Protein AF-A0A1V5P115-F1 (afdb_monomer_lite)

Radius of gyration: 33.19 Å; chains: 1; bounding box: 64×74×85 Å

Secondary structure (DSSP, 8-state):
-------PPPHHHHHHHHHHHHHHHHHHTTTTSEEEE-TTT--SS-EEEEESSSEEEESSSTTPEEEEEEETTTTEEEEEEE-TTS--SSEEHHHHHHHHHHHHHHHHHHHHHHHHHHHHHHHT-TT--S---HHHHHHHHHHTTT--HHHHHHHHHHHHHHHS---S---TT-HHHHHHHHH-EEEEEEE--GGGTT--EEEEEEESS-HHHHHHHHHHHS------TTTT---SSSS--HHHHHHHHGGG-PPPPHHHHHHHHHHHHHHTTTGGG-----------SHHHHHHHHHHHHT-HHHHHHHHHHHHHHTTTS-HHHHHHHHHHHHHHHHHHHHHHH-TT-SEEEEEESS--BTT-TTSBHHHHHHHHHHHHTTTHHHH--HHHHEEE--STTHHHHHHHHHHHHHTT--EEEEEEHHHHTTT-----PPPTTS--------SHHHHHHHHHS-GGGS---------------------------

Foldseek 3Di:
DDDDDDPDDDPVRLVVVLVVLVVCLCVVQVVVAFEAEDPQQDDPDWWKWKFQVDTDTPGPLPQWFWWWAQDPPNSYTYIDTHHPPDDDNGHGVCVSVVSVVVSLVSVLVSLLVQLVVVLVVVVPPPPDPDRDDSLNSSLVSVVVVVDDPVVSVVSSVVSVVVPPDDPLDDDPPPPPPCRCAQQPIKMWIWDADPVCNVHIDIDIDGDRHDPLSVVLRVLVVDDDDDDDPCQPPCDVVPDPNPVSSCVRCPVSDDDDDPVNVVVVVVVVCQQQPLCVVDDQDADAQDDQFQVSLLVLLCVLLVDSVVSVVVLVLLCVLCVPDDPNLSSVLSSVLSSLSVVLLVLVVCVVQQEEEDADQDFADDPDSSHHPVVSQVSSCSSCVVPCVPQHHSVVQEAEQDQPVNVVSLVVQLVCSQCVHGHYYYYYCVRPVPPDDSDHHHHPPDDDRWTDDDDPVVVVVLVPDDPVPDDDPPDDDDDDDDDDDDPDPHNPRPPDD

Structure (mmCIF, N/CA/C/O backbone):
data_AF-A0A1V5P115-F1
#
_entry.id   AF-A0A1V5P115-F1
#
loop_
_atom_site.group_PDB
_atom_site.id
_atom_site.type_symbol
_atom_site.label_atom_id
_atom_site.label_alt_id
_atom_site.label_comp_id
_atom_site.label_asym_id
_atom_site.label_entity_id
_atom_site.label_seq_id
_atom_site.pdbx_PDB_ins_code
_atom_site.Cartn_x
_atom_site.Cartn_y
_atom_site.Cartn_z
_atom_site.occupancy
_atom_site.B_iso_or_equiv
_atom_site.auth_seq_id
_atom_site.auth_comp_id
_atom_site.auth_asym_id
_atom_site.auth_atom_id
_atom_site.pdbx_PDB_model_num
ATOM 1 N N . MET A 1 1 ? 21.122 -34.748 -32.561 1.00 31.91 1 MET A N 1
ATOM 2 C CA . MET A 1 1 ? 20.414 -34.228 -33.756 1.00 31.91 1 MET A CA 1
ATOM 3 C C . MET A 1 1 ? 20.649 -32.728 -33.817 1.00 31.91 1 MET A C 1
ATOM 5 O O . MET A 1 1 ? 20.310 -32.050 -32.861 1.00 31.91 1 MET A O 1
ATOM 9 N N . ARG A 1 2 ? 21.291 -32.223 -34.880 1.00 28.81 2 ARG A N 1
ATOM 10 C CA . ARG A 1 2 ? 21.529 -30.784 -35.081 1.00 28.81 2 ARG A CA 1
ATOM 11 C C . ARG A 1 2 ? 20.187 -30.079 -35.289 1.00 28.81 2 ARG A C 1
ATOM 13 O O . ARG A 1 2 ? 19.481 -30.413 -36.238 1.00 28.81 2 ARG A O 1
ATOM 20 N N . ALA A 1 3 ? 19.846 -29.133 -34.417 1.00 33.00 3 ALA A N 1
ATOM 21 C CA . ALA A 1 3 ? 18.727 -28.229 -34.641 1.00 33.00 3 ALA A CA 1
ATOM 22 C C . ALA A 1 3 ? 19.043 -27.355 -35.864 1.00 33.00 3 ALA A C 1
ATOM 24 O O . ALA A 1 3 ? 19.997 -26.582 -35.878 1.00 33.00 3 ALA A O 1
ATOM 25 N N . SER A 1 4 ? 18.267 -27.543 -36.922 1.00 41.12 4 SER A N 1
ATOM 26 C CA . SER A 1 4 ? 18.317 -26.766 -38.151 1.00 41.12 4 SER A CA 1
ATOM 27 C C . SER A 1 4 ? 17.826 -25.330 -37.923 1.00 41.12 4 SER A C 1
ATOM 29 O O . SER A 1 4 ? 16.683 -25.136 -37.516 1.00 41.12 4 SER A O 1
ATOM 31 N N . GLY A 1 5 ? 18.656 -24.344 -38.278 1.00 42.56 5 GLY A N 1
ATOM 32 C CA . GLY A 1 5 ? 18.203 -23.114 -38.940 1.00 42.56 5 GLY A CA 1
ATOM 33 C C . GLY A 1 5 ? 17.598 -21.996 -38.087 1.00 42.56 5 GLY A C 1
ATOM 34 O O . GLY A 1 5 ? 16.545 -21.469 -38.438 1.00 42.56 5 GLY A O 1
ATOM 35 N N . ARG A 1 6 ? 18.276 -21.562 -37.024 1.00 45.88 6 ARG A N 1
ATOM 36 C CA . ARG A 1 6 ? 18.219 -20.149 -36.619 1.00 45.88 6 ARG A CA 1
ATOM 37 C C . ARG A 1 6 ? 19.649 -19.626 -36.640 1.00 45.88 6 ARG A C 1
ATOM 39 O O . ARG A 1 6 ? 20.481 -20.150 -35.903 1.00 45.88 6 ARG A O 1
ATOM 46 N N . ASP A 1 7 ? 19.926 -18.646 -37.495 1.00 51.88 7 ASP A N 1
ATOM 47 C CA . ASP A 1 7 ? 21.187 -17.899 -37.485 1.00 51.88 7 ASP A CA 1
ATOM 48 C C . ASP A 1 7 ? 21.219 -17.049 -36.212 1.00 51.88 7 ASP A C 1
ATOM 50 O O . ASP A 1 7 ? 20.821 -15.884 -36.193 1.00 51.88 7 ASP A O 1
ATOM 54 N N . TRP A 1 8 ? 21.584 -17.676 -35.098 1.00 59.38 8 TRP A N 1
ATOM 55 C CA . TRP A 1 8 ? 21.772 -16.963 -33.848 1.00 59.38 8 TRP A CA 1
ATOM 56 C C . TRP A 1 8 ? 23.067 -16.148 -33.946 1.00 59.38 8 TRP A C 1
ATOM 58 O O . TRP A 1 8 ? 24.094 -16.704 -34.349 1.00 59.38 8 TRP A O 1
ATOM 68 N N . PRO A 1 9 ? 23.044 -14.849 -33.597 1.00 66.31 9 PRO A N 1
ATOM 69 C CA . PRO A 1 9 ? 24.254 -14.037 -33.569 1.00 66.31 9 PRO A CA 1
ATOM 70 C C . PRO A 1 9 ? 25.282 -14.673 -32.632 1.00 66.31 9 PRO A C 1
ATOM 72 O O . PRO A 1 9 ? 24.921 -15.249 -31.600 1.00 66.31 9 PRO A O 1
ATOM 75 N N . SER A 1 10 ? 26.567 -14.576 -32.980 1.00 81.94 10 SER A N 1
ATOM 76 C CA . SER A 1 10 ? 27.617 -15.085 -32.101 1.00 81.94 10 SER A CA 1
ATOM 77 C C . SER A 1 10 ? 27.618 -14.323 -30.767 1.00 81.94 10 SER A C 1
ATOM 79 O O . SER A 1 10 ? 27.123 -13.196 -30.676 1.00 81.94 10 SER A O 1
ATOM 81 N N . LEU A 1 11 ? 28.219 -14.906 -29.721 1.00 80.81 11 LEU A N 1
ATOM 82 C CA . LEU A 1 11 ? 28.406 -14.229 -28.428 1.00 80.81 11 LEU A CA 1
ATOM 83 C C . LEU A 1 11 ? 29.051 -12.845 -28.604 1.00 80.81 11 LEU A C 1
ATOM 85 O O . LEU A 1 11 ? 28.651 -11.874 -27.962 1.00 80.81 11 LEU A O 1
ATOM 89 N N . HIS A 1 12 ? 30.041 -12.766 -29.493 1.00 85.19 12 HIS A N 1
ATOM 90 C CA . HIS A 1 12 ? 30.741 -11.529 -29.796 1.00 85.19 12 HIS A CA 1
ATOM 91 C C . HIS A 1 12 ? 29.816 -10.498 -30.449 1.00 85.19 12 HIS A C 1
ATOM 93 O O . HIS A 1 12 ? 29.795 -9.346 -30.018 1.00 85.19 12 HIS A O 1
ATOM 99 N N . ASP A 1 13 ? 29.011 -10.911 -31.430 1.00 88.25 13 ASP A N 1
ATOM 100 C CA . ASP A 1 13 ? 28.069 -10.020 -32.117 1.00 88.25 13 ASP A CA 1
ATOM 101 C C . ASP A 1 13 ? 26.990 -9.502 -31.162 1.00 88.25 13 ASP A C 1
ATOM 103 O O . ASP A 1 13 ? 26.629 -8.326 -31.206 1.00 88.25 13 ASP A O 1
ATOM 107 N N . LEU A 1 14 ? 26.505 -10.354 -30.254 1.00 88.19 14 LEU A N 1
ATOM 108 C CA . LEU A 1 14 ? 25.503 -9.974 -29.262 1.00 88.19 14 LEU A CA 1
ATOM 109 C C . LEU A 1 14 ? 26.051 -8.928 -28.276 1.00 88.19 14 LEU A C 1
ATOM 111 O O . LEU A 1 14 ? 25.412 -7.897 -28.057 1.00 88.19 14 LEU A O 1
ATOM 115 N N . ILE A 1 15 ? 27.248 -9.156 -27.721 1.00 88.44 15 ILE A N 1
ATOM 116 C CA . ILE A 1 15 ? 27.898 -8.217 -26.790 1.00 88.44 15 ILE A CA 1
ATOM 117 C C . ILE A 1 15 ? 28.225 -6.892 -27.490 1.00 88.44 15 ILE A C 1
ATOM 119 O O . ILE A 1 15 ? 27.986 -5.820 -26.928 1.00 88.44 15 ILE A O 1
ATOM 123 N N . THR A 1 16 ? 28.745 -6.952 -28.718 1.00 92.19 16 THR A N 1
ATOM 124 C CA . THR A 1 16 ? 29.019 -5.761 -29.531 1.00 92.19 16 THR A CA 1
ATOM 125 C C . THR A 1 16 ? 27.728 -4.990 -29.800 1.00 92.19 16 THR A C 1
ATOM 127 O O . THR A 1 16 ? 27.673 -3.784 -29.575 1.00 92.19 16 THR A O 1
ATOM 130 N N . SER A 1 17 ? 26.637 -5.690 -30.121 1.00 93.69 17 SER A N 1
ATOM 131 C CA . SER A 1 17 ? 25.324 -5.076 -30.318 1.00 93.69 17 SER A CA 1
ATOM 132 C C . SER A 1 17 ? 24.775 -4.381 -29.066 1.00 93.69 17 SER A C 1
ATOM 134 O O . SER A 1 17 ? 24.155 -3.324 -29.197 1.00 93.69 17 SER A O 1
ATOM 136 N N . PHE A 1 18 ? 24.990 -4.922 -27.857 1.00 93.88 18 PHE A N 1
ATOM 137 C CA . PHE A 1 18 ? 24.622 -4.210 -26.623 1.00 93.88 18 PHE A CA 1
ATOM 138 C C . PHE A 1 18 ? 25.366 -2.882 -26.518 1.00 93.88 18 PHE A C 1
ATOM 140 O O . PHE A 1 18 ? 24.751 -1.843 -26.284 1.00 93.88 18 PHE A O 1
ATOM 147 N N . ARG A 1 19 ? 26.687 -2.915 -26.725 1.00 93.50 19 ARG A N 1
ATOM 148 C CA . ARG A 1 19 ? 27.544 -1.733 -26.622 1.00 93.50 19 ARG A CA 1
ATOM 149 C C . ARG A 1 19 ? 27.147 -0.660 -27.629 1.00 93.50 19 ARG A C 1
ATOM 151 O O . ARG A 1 19 ? 27.010 0.497 -27.239 1.00 93.50 19 ARG A O 1
ATOM 158 N N . ASP A 1 20 ? 26.969 -1.040 -28.888 1.00 95.56 20 ASP A N 1
ATOM 159 C CA . ASP A 1 20 ? 26.694 -0.092 -29.966 1.00 95.56 20 ASP A CA 1
ATOM 160 C C . ASP A 1 20 ? 25.340 0.587 -29.756 1.00 95.56 20 ASP A C 1
ATOM 162 O O . ASP A 1 20 ? 25.273 1.811 -29.711 1.00 95.56 20 ASP A O 1
ATOM 166 N N . LYS A 1 21 ? 24.284 -0.184 -29.458 1.00 95.25 21 LYS A N 1
ATOM 167 C CA . LYS A 1 21 ? 22.959 0.387 -29.171 1.00 95.25 21 LYS A CA 1
ATOM 168 C C . LYS A 1 21 ? 22.955 1.293 -27.940 1.00 95.25 21 LYS A C 1
ATOM 170 O O . LYS A 1 21 ? 22.328 2.349 -27.968 1.00 95.25 21 LYS A O 1
ATOM 175 N N . ALA A 1 22 ? 23.645 0.904 -26.865 1.00 94.94 22 ALA A N 1
ATOM 176 C CA . ALA A 1 22 ? 23.757 1.744 -25.673 1.00 94.94 22 ALA A CA 1
ATOM 177 C C . ALA A 1 22 ? 24.452 3.072 -25.997 1.00 94.94 22 ALA A C 1
ATOM 179 O O . ALA A 1 22 ? 23.992 4.137 -25.588 1.00 94.94 22 ALA A O 1
ATOM 180 N N . LYS A 1 23 ? 25.547 3.006 -26.762 1.00 96.19 23 LYS A N 1
ATOM 181 C CA . LYS A 1 23 ? 26.323 4.170 -27.187 1.00 96.19 23 LYS A CA 1
ATOM 182 C C . LYS A 1 23 ? 25.516 5.083 -28.108 1.00 96.19 23 LYS A C 1
ATOM 184 O O . LYS A 1 23 ? 25.587 6.300 -27.949 1.00 96.19 23 LYS A O 1
ATOM 189 N N . ASP A 1 24 ? 24.739 4.517 -29.023 1.00 96.38 24 ASP A N 1
ATOM 190 C CA . ASP A 1 24 ? 23.882 5.277 -29.930 1.00 96.38 24 ASP A CA 1
ATOM 191 C C . ASP A 1 24 ? 22.834 6.077 -29.150 1.00 96.38 24 ASP A C 1
ATOM 193 O O . ASP A 1 24 ? 22.747 7.293 -29.325 1.00 96.38 24 ASP A O 1
ATOM 197 N N . ILE A 1 25 ? 22.116 5.441 -28.218 1.00 95.31 25 ILE A N 1
ATOM 198 C CA . ILE A 1 25 ? 21.121 6.107 -27.355 1.00 95.31 25 ILE A CA 1
ATOM 199 C C . ILE A 1 25 ? 21.786 7.194 -26.499 1.00 95.31 25 ILE A C 1
ATOM 201 O O . ILE A 1 25 ? 21.304 8.328 -26.441 1.00 95.31 25 ILE A O 1
ATOM 205 N N . PHE A 1 26 ? 22.918 6.869 -25.866 1.00 94.44 26 PHE A N 1
ATOM 206 C CA . PHE A 1 26 ? 23.661 7.790 -25.005 1.00 94.44 26 PHE A CA 1
ATOM 207 C C . PHE A 1 26 ? 24.076 9.066 -25.746 1.00 94.44 26 PHE A C 1
ATOM 209 O O . PHE A 1 26 ? 23.855 10.172 -25.251 1.00 94.44 26 PHE A O 1
ATOM 216 N N . ASN A 1 27 ? 24.614 8.913 -26.959 1.00 94.12 27 ASN A N 1
ATOM 217 C CA . ASN A 1 27 ? 25.068 10.028 -27.786 1.00 94.12 27 ASN A CA 1
ATOM 218 C C . ASN A 1 27 ? 23.905 10.816 -28.401 1.00 94.12 27 ASN A C 1
ATOM 220 O O . ASN A 1 27 ? 23.955 12.043 -28.443 1.00 94.12 27 ASN A O 1
ATOM 224 N N . THR A 1 28 ? 22.857 10.129 -28.863 1.00 93.81 28 THR A N 1
ATOM 225 C CA . THR A 1 28 ? 21.686 10.751 -29.508 1.00 93.81 28 THR A CA 1
ATOM 226 C C . THR A 1 28 ? 20.982 11.701 -28.545 1.00 93.81 28 THR A C 1
ATOM 228 O O . THR A 1 28 ? 20.623 12.826 -28.905 1.00 93.81 28 THR A O 1
ATOM 231 N N . TYR A 1 29 ? 20.849 11.282 -27.286 1.00 92.50 29 TYR A N 1
ATOM 232 C CA . TYR A 1 29 ? 20.119 12.036 -26.274 1.00 92.50 29 TYR A CA 1
ATOM 233 C C . TYR A 1 29 ? 20.997 12.858 -25.330 1.00 92.50 29 TYR A C 1
ATOM 235 O O . TYR A 1 29 ? 20.460 13.516 -24.442 1.00 92.50 29 TYR A O 1
ATOM 243 N N . ASN A 1 30 ? 22.318 12.886 -25.545 1.00 92.50 30 ASN A N 1
ATOM 244 C CA . ASN A 1 30 ? 23.284 13.549 -24.668 1.00 92.50 30 ASN A CA 1
ATOM 245 C C . ASN A 1 30 ? 23.066 13.182 -23.191 1.00 92.50 30 ASN A C 1
ATOM 247 O O . ASN A 1 30 ? 22.964 14.059 -22.332 1.00 92.50 30 ASN A O 1
ATOM 251 N N . LEU A 1 31 ? 22.957 11.883 -22.891 1.00 91.25 31 LEU A N 1
ATOM 252 C CA . LEU A 1 31 ? 22.629 11.397 -21.543 1.00 91.25 31 LEU A CA 1
ATOM 253 C C . LEU A 1 31 ? 23.732 11.674 -20.505 1.00 91.25 31 LEU A C 1
ATOM 255 O O . LEU A 1 31 ? 23.499 11.521 -19.312 1.00 91.25 31 LEU A O 1
ATOM 259 N N . GLN A 1 32 ? 24.911 12.127 -20.940 1.00 91.19 32 GLN A N 1
ATOM 260 C CA . GLN A 1 32 ? 25.953 12.668 -20.066 1.00 91.19 32 GLN A CA 1
ATOM 261 C C . GLN A 1 32 ? 25.601 14.031 -19.442 1.00 91.19 32 GLN A C 1
ATOM 263 O O . GLN A 1 32 ? 26.286 14.468 -18.520 1.00 91.19 32 GLN A O 1
ATOM 268 N N . HIS A 1 33 ? 24.609 14.746 -19.980 1.00 92.75 33 HIS A N 1
ATOM 269 C CA . HIS A 1 33 ? 24.157 16.034 -19.454 1.00 92.75 33 HIS A CA 1
ATOM 270 C C . HIS A 1 33 ? 23.150 15.844 -18.318 1.00 92.75 33 HIS A C 1
ATOM 272 O O . HIS A 1 33 ? 22.315 14.939 -18.358 1.00 92.75 33 HIS A O 1
ATOM 278 N N . THR A 1 34 ? 23.183 16.744 -17.335 1.00 91.00 34 THR A N 1
ATOM 279 C CA . THR A 1 34 ? 22.243 16.719 -16.209 1.00 91.00 34 THR A CA 1
ATOM 280 C C . THR A 1 34 ? 20.825 16.967 -16.704 1.00 91.00 34 THR A C 1
ATOM 282 O O . THR A 1 34 ? 20.586 17.916 -17.447 1.00 91.00 34 THR A O 1
ATOM 285 N N . CYS A 1 35 ? 19.872 16.135 -16.290 1.00 91.19 35 CYS A N 1
ATOM 286 C CA . CYS A 1 35 ? 18.465 16.332 -16.618 1.00 91.19 35 CYS A CA 1
ATOM 287 C C . CYS A 1 35 ? 17.770 17.153 -15.526 1.00 91.19 35 CYS A C 1
ATOM 289 O O . CYS A 1 35 ? 17.916 16.830 -14.347 1.00 91.19 35 CYS A O 1
ATOM 291 N N . LYS A 1 36 ? 17.033 18.204 -15.905 1.00 90.88 36 LYS A N 1
ATOM 292 C CA . LYS A 1 36 ? 16.308 19.071 -14.965 1.00 90.88 36 LYS A CA 1
ATOM 293 C C . LYS A 1 36 ? 15.002 19.593 -15.568 1.00 90.88 36 LYS A C 1
ATOM 295 O O . LYS A 1 36 ? 14.958 19.997 -16.728 1.00 90.88 36 LYS A O 1
ATOM 300 N N . SER A 1 37 ? 13.938 19.606 -14.779 1.00 88.38 37 SER A N 1
ATOM 301 C CA . SER A 1 37 ? 12.665 20.246 -15.095 1.00 88.38 37 SER A CA 1
ATOM 302 C C . SER A 1 37 ? 12.818 21.759 -15.172 1.00 88.38 37 SER A C 1
ATOM 304 O O . SER A 1 37 ? 13.421 22.381 -14.301 1.00 88.38 37 SER A O 1
ATOM 306 N N . HIS A 1 38 ? 12.252 22.372 -16.208 1.00 83.94 38 HIS A N 1
ATOM 307 C CA . HIS A 1 38 ? 12.180 23.828 -16.307 1.00 83.94 38 HIS A CA 1
ATOM 308 C C . HIS A 1 38 ? 11.174 24.395 -15.288 1.00 83.94 38 HIS A C 1
ATOM 310 O O . HIS A 1 38 ? 10.200 23.725 -14.960 1.00 83.94 38 HIS A O 1
ATOM 316 N N . GLU A 1 39 ? 11.335 25.648 -14.848 1.00 71.06 39 GLU A N 1
ATOM 317 C CA . GLU A 1 39 ? 10.479 26.275 -13.815 1.00 71.06 39 GLU A CA 1
ATOM 318 C C . GLU A 1 39 ? 8.968 26.181 -14.124 1.00 71.06 39 GLU A C 1
ATOM 320 O O . GLU A 1 39 ? 8.153 25.946 -13.242 1.00 71.06 39 GLU A O 1
ATOM 325 N N . GLY A 1 40 ? 8.584 26.268 -15.403 1.00 64.50 40 GLY A N 1
ATOM 326 C CA . GLY A 1 40 ? 7.193 26.119 -15.867 1.00 64.50 40 GLY A CA 1
ATOM 327 C C . GLY A 1 40 ? 6.668 24.676 -15.985 1.00 64.50 40 GLY A C 1
ATOM 328 O O . GLY A 1 40 ? 5.533 24.482 -16.416 1.00 64.50 40 GLY A O 1
ATOM 329 N N . PHE A 1 41 ? 7.489 23.671 -15.670 1.00 69.94 41 PHE A N 1
ATOM 330 C CA . PHE A 1 41 ? 7.128 22.247 -15.606 1.00 69.94 41 PHE A CA 1
ATOM 331 C C . PHE A 1 41 ? 6.752 21.818 -14.176 1.00 69.94 41 PHE A C 1
ATOM 333 O O . PHE A 1 41 ? 5.959 20.895 -13.993 1.00 69.94 41 PHE A O 1
ATOM 340 N N . ALA A 1 42 ? 7.282 22.516 -13.167 1.00 58.50 42 ALA A N 1
ATOM 341 C CA . ALA A 1 42 ? 7.023 22.272 -11.754 1.00 58.50 42 ALA A CA 1
ATOM 342 C C . ALA A 1 42 ? 5.749 23.002 -11.291 1.00 58.50 42 ALA A C 1
ATOM 344 O O . ALA A 1 42 ? 5.791 23.981 -10.555 1.00 58.50 42 ALA A O 1
ATOM 345 N N . THR A 1 43 ? 4.576 22.541 -11.725 1.00 53.66 43 THR A N 1
ATOM 346 C CA . THR A 1 43 ? 3.366 22.762 -10.913 1.00 53.66 43 THR A CA 1
ATOM 347 C C . THR A 1 43 ? 3.495 21.908 -9.649 1.00 53.66 43 THR A C 1
ATOM 349 O O . THR A 1 43 ? 4.039 20.817 -9.751 1.00 53.66 43 THR A O 1
ATOM 352 N N . ASN A 1 44 ? 3.014 22.371 -8.489 1.00 53.16 44 ASN A N 1
ATOM 353 C CA . ASN A 1 44 ? 3.157 21.772 -7.140 1.00 53.16 44 ASN A CA 1
ATOM 354 C C . ASN A 1 44 ? 2.669 20.300 -6.950 1.00 53.16 44 ASN A C 1
ATOM 356 O O . ASN A 1 44 ? 2.401 19.881 -5.826 1.00 53.16 44 ASN A O 1
ATOM 360 N N . GLY A 1 45 ? 2.513 19.506 -8.013 1.00 58.31 45 GLY A N 1
ATOM 361 C CA . GLY A 1 45 ? 2.115 18.100 -8.010 1.00 58.31 45 GLY A CA 1
ATOM 362 C C . GLY A 1 45 ? 3.140 17.181 -8.689 1.00 58.31 45 GLY A C 1
ATOM 363 O O . GLY A 1 45 ? 3.995 17.619 -9.455 1.00 58.31 45 GLY A O 1
ATOM 364 N N . ARG A 1 46 ? 3.044 15.874 -8.407 1.00 64.88 46 ARG A N 1
ATOM 365 C CA . ARG A 1 46 ? 3.873 14.839 -9.052 1.00 64.88 46 ARG A CA 1
ATOM 366 C C . ARG A 1 46 ? 3.533 14.703 -10.536 1.00 64.88 46 ARG A C 1
ATOM 368 O O . ARG A 1 46 ? 2.359 14.714 -10.907 1.00 64.88 46 ARG A O 1
ATOM 375 N N . ASN A 1 47 ? 4.557 14.514 -11.365 1.00 75.06 47 ASN A N 1
ATOM 376 C CA . ASN A 1 47 ? 4.422 14.466 -12.816 1.00 75.06 47 ASN A CA 1
ATOM 377 C C . ASN A 1 47 ? 4.507 13.023 -13.330 1.00 75.06 47 ASN A C 1
ATOM 379 O O . ASN A 1 47 ? 5.601 12.465 -13.441 1.00 75.06 47 ASN A O 1
ATOM 383 N N . PHE A 1 48 ? 3.359 12.434 -13.695 1.00 78.12 48 PHE A N 1
ATOM 384 C CA . PHE A 1 48 ? 3.292 11.044 -14.152 1.00 78.12 48 PHE A CA 1
ATOM 385 C C . PHE A 1 48 ? 3.094 10.904 -15.667 1.00 78.12 48 PHE A C 1
ATOM 387 O O . PHE A 1 48 ? 2.226 11.529 -16.289 1.00 78.12 48 PHE A O 1
ATOM 394 N N . LEU A 1 49 ? 3.863 9.989 -16.257 1.00 79.12 49 LEU A N 1
ATOM 395 C CA . LEU A 1 49 ? 3.727 9.540 -17.642 1.00 79.12 49 LEU A CA 1
ATOM 396 C C . LEU A 1 49 ? 3.329 8.069 -17.664 1.00 79.12 49 LEU A C 1
ATOM 398 O O . LEU A 1 49 ? 4.168 7.217 -17.394 1.00 79.12 49 LEU A O 1
ATOM 402 N N . PHE A 1 50 ? 2.084 7.763 -18.015 1.00 77.50 50 PHE A N 1
ATOM 403 C CA . PHE A 1 50 ? 1.587 6.392 -18.118 1.00 77.50 50 PHE A CA 1
ATOM 404 C C . PHE A 1 50 ? 1.718 5.860 -19.545 1.00 77.50 50 PHE A C 1
ATOM 406 O O . PHE A 1 50 ? 1.539 6.598 -20.515 1.00 77.50 50 PHE A O 1
ATOM 413 N N . TYR A 1 51 ? 2.018 4.572 -19.664 1.00 69.75 51 TYR A N 1
ATOM 414 C CA . TYR A 1 51 ? 2.103 3.839 -20.917 1.00 69.75 51 TYR A CA 1
ATOM 415 C C . TYR A 1 51 ? 1.406 2.481 -20.793 1.00 69.75 51 TYR A C 1
ATOM 417 O O . TYR A 1 51 ? 1.862 1.598 -20.063 1.00 69.75 51 TYR A O 1
ATOM 425 N N . ASP A 1 52 ? 0.327 2.314 -21.550 1.00 57.97 52 ASP A N 1
ATOM 426 C CA . ASP A 1 52 ? -0.529 1.126 -21.599 1.00 57.97 52 ASP A CA 1
ATOM 427 C C . ASP A 1 52 ? -0.843 0.739 -23.059 1.00 57.97 52 ASP A C 1
ATOM 429 O O . ASP A 1 52 ? -1.976 0.408 -23.395 1.00 57.97 52 ASP A O 1
ATOM 433 N N . TYR A 1 53 ? 0.173 0.805 -23.935 1.00 60.31 53 TYR A N 1
ATOM 434 C CA . TYR A 1 53 ? 0.101 0.866 -25.413 1.00 60.31 53 TYR A CA 1
ATOM 435 C C . TYR A 1 53 ? -0.211 2.245 -25.987 1.00 60.31 53 TYR A C 1
ATOM 437 O O . TYR A 1 53 ? 0.125 2.510 -27.145 1.00 60.31 53 TYR A O 1
ATOM 445 N N . GLN A 1 54 ? -0.791 3.138 -25.192 1.00 56.19 54 GLN A N 1
ATOM 446 C CA . GLN A 1 54 ? -0.862 4.556 -25.501 1.00 56.19 54 GLN A CA 1
ATOM 447 C C . GLN A 1 54 ? -0.216 5.348 -24.368 1.00 56.19 54 GLN A C 1
ATOM 449 O O . GLN A 1 54 ? -0.141 4.915 -23.223 1.00 56.19 54 GLN A O 1
ATOM 454 N N . TYR A 1 55 ? 0.344 6.507 -24.703 1.00 57.41 55 TYR A N 1
ATOM 455 C CA . TYR A 1 55 ? 0.914 7.381 -23.688 1.00 57.41 55 TYR A CA 1
ATOM 456 C C . TYR A 1 55 ? -0.167 8.299 -23.128 1.00 57.41 55 TYR A C 1
ATOM 458 O O . TYR A 1 55 ? -0.658 9.186 -23.837 1.00 57.41 55 TYR A O 1
ATOM 466 N N . HIS A 1 56 ? -0.455 8.132 -21.842 1.00 59.00 56 HIS A N 1
ATOM 467 C CA . HIS A 1 56 ? -1.369 8.961 -21.072 1.00 59.00 56 HIS A CA 1
ATOM 468 C C . HIS A 1 56 ? -0.582 9.925 -20.182 1.00 59.00 56 HIS A C 1
ATOM 470 O O . HIS A 1 56 ? 0.363 9.546 -19.489 1.00 59.00 56 HIS A O 1
ATOM 476 N N . HIS A 1 57 ? -0.968 11.198 -20.214 1.00 60.16 57 HIS A N 1
ATOM 477 C CA . HIS A 1 57 ? -0.409 12.219 -19.337 1.00 60.16 57 HIS A CA 1
ATOM 478 C C . HIS A 1 57 ? -1.327 12.391 -18.134 1.00 60.16 57 HIS A C 1
ATOM 480 O O . HIS A 1 57 ? -2.481 12.781 -18.301 1.00 60.16 57 HIS A O 1
ATOM 486 N N . VAL A 1 58 ? -0.807 12.138 -16.936 1.00 56.34 58 VAL A N 1
ATOM 487 C CA . VAL A 1 58 ? -1.455 12.558 -15.691 1.00 56.34 58 VAL A CA 1
ATOM 488 C C . VAL A 1 58 ? -0.609 13.702 -15.150 1.00 56.34 58 VAL A C 1
ATOM 490 O O . VAL A 1 58 ? 0.243 13.533 -14.285 1.00 56.34 58 VAL A O 1
ATOM 493 N N . LEU A 1 59 ? -0.789 14.857 -15.785 1.00 57.34 59 LEU A N 1
ATOM 494 C CA . LEU A 1 59 ? -0.188 16.131 -15.412 1.00 57.34 59 LEU A CA 1
ATOM 495 C C . LEU A 1 59 ? -1.324 17.129 -15.211 1.00 57.34 59 LEU A C 1
ATOM 497 O O . LEU A 1 59 ? -2.331 17.062 -15.923 1.00 57.34 59 LEU A O 1
ATOM 501 N N . ASP A 1 60 ? -1.109 18.132 -14.364 1.00 50.34 60 ASP A N 1
ATOM 502 C CA . ASP A 1 60 ? -1.931 19.353 -14.384 1.00 50.34 60 ASP A CA 1
ATOM 503 C C . ASP A 1 60 ? -1.802 20.111 -15.726 1.00 50.34 60 ASP A C 1
ATOM 505 O O . ASP A 1 60 ? -2.641 20.931 -16.099 1.00 50.34 60 ASP A O 1
ATOM 509 N N . ALA A 1 61 ? -0.795 19.761 -16.532 1.00 50.75 61 ALA A N 1
ATOM 510 C CA . ALA A 1 61 ? -0.612 20.181 -17.915 1.00 50.75 61 ALA A CA 1
ATOM 511 C C . ALA A 1 61 ? -1.557 19.437 -18.886 1.00 50.75 61 ALA A C 1
ATOM 513 O O . ALA A 1 61 ? -1.116 18.700 -19.775 1.00 50.75 61 ALA A O 1
ATOM 514 N N . ARG A 1 62 ? -2.874 19.624 -18.729 1.00 53.72 62 ARG A N 1
ATOM 515 C CA . ARG A 1 62 ? -3.886 19.087 -19.657 1.00 53.72 62 ARG A CA 1
ATOM 516 C C . ARG A 1 62 ? -3.532 19.479 -21.104 1.00 53.72 62 ARG A C 1
ATOM 518 O O . ARG A 1 62 ? -3.460 20.660 -21.426 1.00 53.72 62 ARG A O 1
ATOM 525 N N . ASN A 1 63 ? -3.333 18.479 -21.967 1.00 63.00 63 ASN A N 1
ATOM 526 C CA . ASN A 1 63 ? -3.034 18.579 -23.409 1.00 63.00 63 ASN A CA 1
ATOM 527 C C . ASN A 1 63 ? -1.637 19.083 -23.837 1.00 63.00 63 ASN A C 1
ATOM 529 O O . ASN A 1 63 ? -1.434 19.271 -25.036 1.00 63.00 63 ASN A O 1
ATOM 533 N N . LYS A 1 64 ? -0.656 19.251 -22.937 1.00 73.25 64 LYS A N 1
ATOM 534 C CA . LYS A 1 64 ? 0.711 19.667 -23.329 1.00 73.25 64 LYS A CA 1
ATOM 535 C C . LYS A 1 64 ? 1.589 18.484 -23.762 1.00 73.25 64 LYS A C 1
ATOM 537 O O . LYS A 1 64 ? 1.487 17.386 -23.217 1.00 73.25 64 LYS A O 1
ATOM 542 N N . ARG A 1 65 ? 2.486 18.711 -24.727 1.00 77.56 65 ARG A N 1
ATOM 543 C CA . ARG A 1 65 ? 3.576 17.796 -25.112 1.00 77.56 65 ARG A CA 1
ATOM 544 C C . ARG A 1 65 ? 4.758 18.007 -24.170 1.00 77.56 65 ARG A C 1
ATOM 546 O O . ARG A 1 65 ? 5.099 19.144 -23.882 1.00 77.56 65 ARG A O 1
ATOM 553 N N . ILE A 1 66 ? 5.412 16.936 -23.726 1.00 84.44 66 ILE A N 1
ATOM 554 C CA . ILE A 1 66 ? 6.655 17.057 -22.953 1.00 84.44 66 ILE A CA 1
ATOM 555 C C . ILE A 1 66 ? 7.852 16.840 -23.869 1.00 84.44 66 ILE A C 1
ATOM 557 O O . ILE A 1 66 ? 7.926 15.835 -24.583 1.00 84.44 66 ILE A O 1
ATOM 561 N N . GLU A 1 67 ? 8.795 17.768 -23.815 1.00 89.12 67 GLU A N 1
ATOM 562 C CA . GLU A 1 67 ? 10.038 17.726 -24.570 1.00 89.12 67 GLU A CA 1
ATOM 563 C C . GLU A 1 67 ? 11.256 17.837 -23.668 1.00 89.12 67 GLU A C 1
ATOM 565 O O . GLU A 1 67 ? 11.192 18.401 -22.579 1.00 89.12 67 GLU A O 1
ATOM 570 N N . VAL A 1 68 ? 12.374 17.320 -24.164 1.00 91.06 68 VAL A N 1
ATOM 571 C CA . VAL A 1 68 ? 13.703 17.513 -23.605 1.00 91.06 68 VAL A CA 1
ATOM 572 C C . VAL A 1 68 ? 14.501 18.380 -24.567 1.00 91.06 68 VAL A C 1
ATOM 574 O O . VAL A 1 68 ? 14.815 17.966 -25.687 1.00 91.06 68 VAL A O 1
ATOM 577 N N . GLU A 1 69 ? 14.819 19.592 -24.130 1.00 92.00 69 GLU A N 1
ATOM 578 C CA . GLU A 1 69 ? 15.680 20.515 -24.859 1.00 92.00 69 GLU A CA 1
ATOM 579 C C . GLU A 1 69 ? 17.131 20.348 -24.406 1.00 92.00 69 GLU A C 1
ATOM 581 O O . GLU A 1 69 ? 17.451 20.448 -23.221 1.00 92.00 69 GLU A O 1
ATOM 586 N N . GLN A 1 70 ? 18.018 20.086 -25.363 1.00 90.81 70 GLN A N 1
ATOM 587 C CA . GLN A 1 70 ? 19.429 19.830 -25.095 1.00 90.81 70 GLN A CA 1
ATOM 588 C C . GLN A 1 70 ? 20.230 21.136 -25.122 1.00 90.81 70 GLN A C 1
ATOM 590 O O . GLN A 1 70 ? 20.530 21.679 -26.186 1.00 90.81 70 GLN A O 1
ATOM 595 N N . ASP A 1 71 ? 20.653 21.605 -23.954 1.00 89.94 71 ASP A N 1
ATOM 596 C CA . ASP A 1 71 ? 21.550 22.744 -23.802 1.00 89.94 71 ASP A CA 1
ATOM 597 C C . ASP A 1 71 ? 23.003 22.264 -23.710 1.00 89.94 71 ASP A C 1
ATOM 599 O O . ASP A 1 71 ? 23.538 21.946 -22.644 1.00 89.94 71 ASP A O 1
ATOM 603 N N . LYS A 1 72 ? 23.674 22.224 -24.864 1.00 87.38 72 LYS A N 1
ATOM 604 C CA . LYS A 1 72 ? 25.086 21.821 -24.948 1.00 87.38 72 LYS A CA 1
ATOM 605 C C . LYS A 1 72 ? 26.036 22.802 -24.259 1.00 87.38 72 LYS A C 1
ATOM 607 O O . LYS A 1 72 ? 27.123 22.391 -23.859 1.00 87.38 72 LYS A O 1
ATOM 612 N N . LYS A 1 73 ? 25.662 24.080 -24.129 1.00 89.50 73 LYS A N 1
ATOM 613 C CA . LYS A 1 73 ? 26.522 25.107 -23.526 1.00 89.50 73 LYS A CA 1
ATOM 614 C C . LYS A 1 73 ? 26.591 24.914 -22.015 1.00 89.50 73 LYS A C 1
ATOM 616 O O . LYS A 1 73 ? 27.684 24.911 -21.455 1.00 89.50 73 LYS A O 1
ATOM 621 N N . ASN A 1 74 ? 25.437 24.698 -21.391 1.00 89.00 74 ASN A N 1
ATOM 622 C CA . ASN A 1 74 ? 25.328 24.482 -19.950 1.00 89.00 74 ASN A CA 1
ATOM 623 C C . ASN A 1 74 ? 25.382 22.996 -19.554 1.00 89.00 74 ASN A C 1
ATOM 625 O O . ASN A 1 74 ? 25.336 22.684 -18.369 1.00 89.00 74 ASN A O 1
ATOM 629 N N . ARG A 1 75 ? 25.523 22.085 -20.531 1.00 91.06 75 ARG A N 1
ATOM 630 C CA . ARG A 1 75 ? 25.535 20.622 -20.343 1.00 91.06 75 ARG A CA 1
ATOM 631 C C . ARG A 1 75 ? 24.299 20.133 -19.583 1.00 91.06 75 ARG A C 1
ATOM 633 O O . ARG A 1 75 ? 24.406 19.306 -18.677 1.00 91.06 75 ARG A O 1
ATOM 640 N N . ALA A 1 76 ? 23.137 20.653 -19.970 1.00 91.19 76 ALA A N 1
ATOM 641 C CA . ALA A 1 76 ? 21.857 20.375 -19.334 1.00 91.19 76 ALA A CA 1
ATOM 642 C C . ALA A 1 76 ? 20.820 19.882 -20.353 1.00 91.19 76 ALA A C 1
ATOM 644 O O . ALA A 1 76 ? 20.806 20.309 -21.505 1.00 91.19 76 ALA A O 1
ATOM 645 N N . ASN A 1 77 ? 19.943 18.987 -19.913 1.00 93.44 77 ASN A N 1
ATOM 646 C CA . ASN A 1 77 ? 18.787 18.484 -20.643 1.00 93.44 77 ASN A CA 1
ATOM 647 C C . ASN A 1 77 ? 17.523 18.971 -19.921 1.00 93.44 77 ASN A C 1
ATOM 649 O O . ASN A 1 77 ? 17.176 18.455 -18.856 1.00 93.44 77 ASN A O 1
ATOM 653 N N . TRP A 1 78 ? 16.846 19.969 -20.489 1.00 92.00 78 TRP A N 1
ATOM 654 C CA . TRP A 1 78 ? 15.713 20.646 -19.858 1.00 92.00 78 TRP A CA 1
ATOM 655 C C . TRP A 1 78 ? 14.382 19.988 -20.213 1.00 92.00 78 TRP A C 1
ATOM 657 O O . TRP A 1 78 ? 14.005 19.972 -21.384 1.00 92.00 78 TRP A O 1
ATOM 667 N N . ILE A 1 79 ? 13.645 19.498 -19.214 1.00 89.75 79 ILE A N 1
ATOM 668 C CA . ILE A 1 79 ? 12.293 18.954 -19.399 1.00 89.75 79 ILE A CA 1
ATOM 669 C C . ILE A 1 79 ? 11.291 20.114 -19.427 1.00 89.75 79 ILE A C 1
ATOM 671 O O . ILE A 1 79 ? 11.180 20.876 -18.464 1.00 89.75 79 ILE A O 1
ATOM 675 N N . LYS A 1 80 ? 10.560 20.257 -20.535 1.00 87.50 80 LYS A N 1
ATOM 676 C CA . LYS A 1 80 ? 9.613 21.353 -20.778 1.00 87.50 80 LYS A CA 1
ATOM 677 C C . LYS A 1 80 ? 8.240 20.827 -21.173 1.00 87.50 80 LYS A C 1
ATOM 679 O O . LYS A 1 80 ? 8.130 19.888 -21.958 1.00 87.50 80 LYS A O 1
ATOM 684 N N . ALA A 1 81 ? 7.191 21.476 -20.669 1.00 84.06 81 ALA A N 1
ATOM 685 C CA . ALA A 1 81 ? 5.826 21.286 -21.144 1.00 84.06 81 ALA A CA 1
ATOM 686 C C . ALA A 1 81 ? 5.518 22.327 -22.231 1.00 84.06 81 ALA A C 1
ATOM 688 O O . ALA A 1 81 ? 5.615 23.529 -21.997 1.00 84.06 81 ALA A O 1
ATOM 689 N N . VAL A 1 82 ? 5.151 21.852 -23.414 1.00 81.06 82 VAL A N 1
ATOM 690 C CA . VAL A 1 82 ? 4.988 22.622 -24.648 1.00 81.06 82 VAL A CA 1
ATOM 691 C C . VAL A 1 82 ? 3.542 22.501 -25.125 1.00 81.06 82 VAL A C 1
ATOM 693 O O . VAL A 1 82 ? 2.991 21.401 -25.184 1.00 81.06 82 VAL A O 1
ATOM 696 N N . ASP A 1 83 ? 2.905 23.620 -25.465 1.00 78.25 83 ASP A N 1
ATOM 697 C CA . ASP A 1 83 ? 1.500 23.622 -25.880 1.00 78.25 83 ASP A CA 1
ATOM 698 C C . ASP A 1 83 ? 1.302 22.963 -27.262 1.00 78.25 83 ASP A C 1
ATOM 700 O O . ASP A 1 83 ? 2.144 23.103 -28.161 1.00 78.25 83 ASP A O 1
ATOM 704 N N . PRO A 1 84 ? 0.188 22.240 -27.473 1.00 69.81 84 PRO A N 1
ATOM 705 C CA . PRO A 1 84 ? -0.067 21.538 -28.725 1.00 69.81 84 PRO A CA 1
ATOM 706 C C . PRO A 1 84 ? -0.161 22.529 -29.896 1.00 69.81 84 PRO A C 1
ATOM 708 O O . PRO A 1 84 ? -0.900 23.507 -29.842 1.00 69.81 84 PRO A O 1
ATOM 711 N N . GLY A 1 85 ? 0.595 22.271 -30.970 1.00 67.25 85 GLY A N 1
ATOM 712 C CA . GLY A 1 85 ? 0.651 23.125 -32.167 1.00 67.25 85 GLY A CA 1
ATOM 713 C C . GLY A 1 85 ? 1.811 24.127 -32.203 1.00 67.25 85 GLY A C 1
ATOM 714 O O . GLY A 1 85 ? 2.062 24.714 -33.253 1.00 67.25 85 GLY A O 1
ATOM 715 N N . THR A 1 86 ? 2.569 24.281 -31.113 1.00 75.50 86 THR A N 1
ATOM 716 C CA . THR A 1 86 ? 3.817 25.061 -31.131 1.00 75.50 86 THR A CA 1
ATOM 717 C C . THR A 1 86 ? 4.993 24.234 -31.679 1.00 75.50 86 THR A C 1
ATOM 719 O O . THR A 1 86 ? 5.115 23.025 -31.435 1.00 75.50 86 THR A O 1
ATOM 722 N N . GLN A 1 87 ? 5.853 24.882 -32.475 1.00 68.12 87 GLN A N 1
ATOM 723 C CA . GLN A 1 87 ? 7.126 24.315 -32.932 1.00 68.12 87 GLN A CA 1
ATOM 724 C C . GLN A 1 87 ? 8.071 24.268 -31.726 1.00 68.12 87 GLN A C 1
ATOM 726 O O . GLN A 1 87 ? 8.542 25.306 -31.267 1.00 68.12 87 GLN A O 1
ATOM 731 N N . GLY A 1 88 ? 8.277 23.072 -31.178 1.00 66.62 88 GLY A N 1
ATOM 732 C CA . GLY A 1 88 ? 9.225 22.844 -30.090 1.00 66.62 88 GLY A CA 1
ATOM 733 C C . GLY A 1 88 ? 10.646 22.692 -30.632 1.00 66.62 88 GLY A C 1
ATOM 734 O O . GLY A 1 88 ? 10.829 22.249 -31.766 1.00 66.62 88 GLY A O 1
ATOM 735 N N . SER A 1 89 ? 11.649 23.073 -29.839 1.00 77.50 89 SER A N 1
ATOM 736 C CA . SER A 1 89 ? 13.074 22.874 -30.152 1.00 77.50 89 SER A CA 1
ATOM 737 C C . SER A 1 89 ? 13.621 21.546 -29.614 1.00 77.50 89 SER A C 1
ATOM 739 O O . SER A 1 89 ? 14.753 21.179 -29.937 1.00 77.50 89 SER A O 1
ATOM 741 N N . GLY A 1 90 ? 12.852 20.838 -28.779 1.00 83.56 90 GLY A N 1
ATOM 742 C CA . GLY A 1 90 ? 13.298 19.652 -28.058 1.00 83.56 90 GLY A CA 1
ATOM 743 C C . GLY A 1 90 ? 12.820 18.332 -28.660 1.00 83.56 90 GLY A C 1
ATOM 744 O O . GLY A 1 90 ? 11.954 18.267 -29.531 1.00 83.56 90 GLY A O 1
ATOM 745 N N . VAL A 1 91 ? 13.385 17.236 -28.157 1.00 88.94 91 VAL A N 1
ATOM 746 C CA . VAL A 1 91 ? 12.939 15.879 -28.494 1.00 88.94 91 VAL A CA 1
ATOM 747 C C . VAL A 1 91 ? 11.789 15.489 -27.576 1.00 88.94 91 VAL A C 1
ATOM 749 O O . VAL A 1 91 ? 11.839 15.745 -26.378 1.00 88.94 91 VAL A O 1
ATOM 752 N N . ASN A 1 92 ? 10.767 14.812 -28.099 1.00 87.81 92 ASN A N 1
ATOM 753 C CA . ASN A 1 92 ? 9.696 14.276 -27.263 1.00 87.81 92 ASN A CA 1
ATOM 754 C C . ASN A 1 92 ? 10.261 13.310 -26.205 1.00 87.81 92 ASN A C 1
ATOM 756 O O . ASN A 1 92 ? 10.895 12.310 -26.552 1.00 87.81 92 ASN A O 1
ATOM 760 N N . ILE A 1 93 ? 9.980 13.564 -24.922 1.00 87.75 93 ILE A N 1
ATOM 761 C CA . ILE A 1 93 ? 10.483 12.729 -23.819 1.00 87.75 93 ILE A CA 1
ATOM 762 C C . ILE A 1 93 ? 10.065 11.259 -23.974 1.00 87.75 93 ILE A C 1
ATOM 764 O O . ILE A 1 93 ? 10.807 10.356 -23.598 1.00 87.75 93 ILE A O 1
ATOM 768 N N . ARG A 1 94 ? 8.903 11.002 -24.593 1.00 84.12 94 ARG A N 1
ATOM 769 C CA . ARG A 1 94 ? 8.395 9.650 -24.860 1.00 84.12 94 ARG A CA 1
ATOM 770 C C . ARG A 1 94 ? 9.354 8.848 -25.738 1.00 84.12 94 ARG A C 1
ATOM 772 O O . ARG A 1 94 ? 9.496 7.653 -25.506 1.00 84.12 94 ARG A O 1
ATOM 779 N N . SER A 1 95 ? 10.014 9.487 -26.706 1.00 87.88 95 SER A N 1
ATOM 780 C CA . SER A 1 95 ? 10.989 8.832 -27.587 1.00 87.88 95 SER A CA 1
ATOM 781 C C . SER A 1 95 ? 12.210 8.373 -26.797 1.00 87.88 95 SER A C 1
ATOM 783 O O . SER A 1 95 ? 12.586 7.207 -26.870 1.00 87.88 95 SER A O 1
ATOM 785 N N . ILE A 1 96 ? 12.748 9.259 -25.954 1.00 91.19 96 ILE A N 1
ATOM 786 C CA . ILE A 1 96 ? 13.901 8.974 -25.090 1.00 91.19 96 ILE A CA 1
ATOM 787 C C . ILE A 1 96 ? 13.576 7.804 -24.156 1.00 91.19 96 ILE A C 1
ATOM 789 O O . ILE A 1 96 ? 14.297 6.808 -24.109 1.00 91.19 96 ILE A O 1
ATOM 793 N N . LEU A 1 97 ? 12.448 7.899 -23.447 1.00 89.81 97 LEU A N 1
ATOM 794 C CA . LEU A 1 97 ? 12.016 6.873 -22.501 1.00 89.81 97 LEU A CA 1
ATOM 795 C C . LEU A 1 97 ? 11.716 5.540 -23.201 1.00 89.81 97 LEU A C 1
ATOM 797 O O . LEU A 1 97 ? 12.085 4.497 -22.669 1.00 89.81 97 LEU A O 1
ATOM 801 N N . SER A 1 98 ? 11.109 5.561 -24.395 1.00 85.94 98 SER A N 1
ATOM 802 C CA . SER A 1 98 ? 10.849 4.362 -25.211 1.00 85.94 98 SER A CA 1
ATOM 803 C C . SER A 1 98 ? 12.129 3.668 -25.665 1.00 85.94 98 SER A C 1
ATOM 805 O O . SER A 1 98 ? 12.201 2.440 -25.644 1.00 85.94 98 SER A O 1
ATOM 807 N N . GLU A 1 99 ? 13.143 4.419 -26.089 1.00 91.31 99 GLU A N 1
ATOM 808 C CA . GLU A 1 99 ? 14.399 3.833 -26.558 1.00 91.31 99 GLU A CA 1
ATOM 809 C C . GLU A 1 99 ? 15.213 3.240 -25.411 1.00 91.31 99 GLU A C 1
ATOM 811 O O . GLU A 1 99 ? 15.683 2.107 -25.523 1.00 91.31 99 GLU A O 1
ATOM 816 N N . ILE A 1 100 ? 15.295 3.939 -24.273 1.00 91.88 100 ILE A N 1
ATOM 817 C CA . ILE A 1 100 ? 15.924 3.407 -23.054 1.00 91.88 100 ILE A CA 1
ATOM 818 C C . ILE A 1 100 ? 15.190 2.137 -22.601 1.00 91.88 100 ILE A C 1
ATOM 820 O O . ILE A 1 100 ? 15.805 1.095 -22.372 1.00 91.88 100 ILE A O 1
ATOM 824 N N 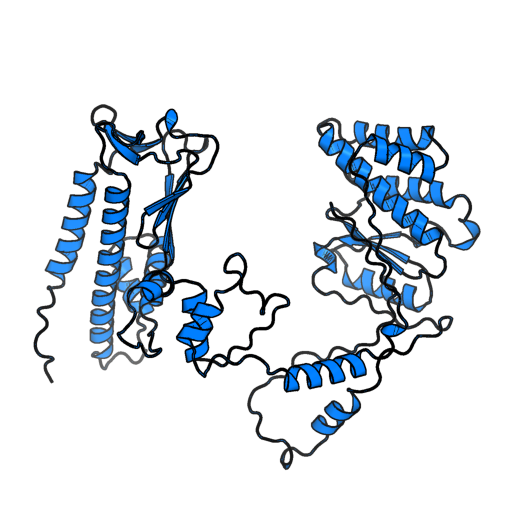. ALA A 1 101 ? 13.859 2.190 -22.538 1.00 87.38 101 ALA A N 1
ATOM 825 C CA . ALA A 1 101 ? 12.998 1.053 -22.234 1.00 87.38 101 ALA A CA 1
ATOM 826 C C . ALA A 1 101 ? 13.241 -0.155 -23.151 1.00 87.38 101 ALA A C 1
ATOM 828 O O . ALA A 1 101 ? 13.350 -1.298 -22.687 1.00 87.38 101 ALA A O 1
ATOM 829 N N . GLY A 1 102 ? 13.293 0.105 -24.457 1.00 88.06 102 GLY A N 1
ATOM 830 C CA . GLY A 1 102 ? 13.518 -0.895 -25.489 1.00 88.06 102 GLY A CA 1
ATOM 831 C C . GLY A 1 102 ? 14.903 -1.518 -25.373 1.00 88.06 102 GLY A C 1
ATOM 832 O O . GLY A 1 102 ? 15.025 -2.741 -25.451 1.00 88.06 102 GLY A O 1
ATOM 833 N N . TYR A 1 103 ? 15.928 -0.708 -25.104 1.00 93.56 103 TYR A N 1
ATOM 834 C CA . TYR A 1 103 ? 17.284 -1.188 -24.861 1.00 93.56 103 TYR A CA 1
ATOM 835 C C . TYR A 1 103 ? 17.367 -2.089 -23.627 1.00 93.56 103 TYR A C 1
ATOM 837 O O . TYR A 1 103 ? 17.909 -3.185 -23.728 1.00 93.56 103 TYR A O 1
ATOM 845 N N . LEU A 1 104 ? 16.777 -1.694 -22.494 1.00 90.31 104 LEU A N 1
ATOM 846 C CA . LEU A 1 104 ? 16.769 -2.524 -21.281 1.00 90.31 104 LEU A CA 1
ATOM 847 C C . LEU A 1 104 ? 16.095 -3.880 -21.528 1.00 90.31 104 LEU A C 1
ATOM 849 O O . LEU A 1 104 ? 16.609 -4.920 -21.119 1.00 90.31 104 LEU A O 1
ATOM 853 N N . THR A 1 105 ? 14.986 -3.885 -22.271 1.00 86.94 105 THR A N 1
ATOM 854 C CA . THR A 1 105 ? 14.293 -5.122 -22.668 1.00 86.94 105 THR A CA 1
ATOM 855 C C . THR A 1 105 ? 15.163 -5.983 -23.592 1.00 86.94 105 THR A C 1
ATOM 857 O O . THR A 1 105 ? 15.231 -7.202 -23.438 1.00 86.94 105 THR A O 1
ATOM 860 N N . TYR A 1 106 ? 15.841 -5.360 -24.560 1.00 90.88 106 TYR A N 1
ATOM 861 C CA . TYR A 1 106 ? 16.769 -6.033 -25.470 1.00 90.88 106 TYR A CA 1
ATOM 862 C C . TYR A 1 106 ? 17.947 -6.659 -24.716 1.00 90.88 106 TYR A C 1
ATOM 864 O O . TYR A 1 106 ? 18.271 -7.824 -24.946 1.00 90.88 106 TYR A O 1
ATOM 872 N N . PHE A 1 107 ? 18.534 -5.913 -23.782 1.00 93.19 107 PHE A N 1
ATOM 873 C CA . PHE A 1 107 ? 19.620 -6.366 -22.924 1.00 93.19 107 PHE A CA 1
ATOM 874 C C . PHE A 1 107 ? 19.196 -7.573 -22.082 1.00 93.19 107 PHE A C 1
ATOM 876 O O . PHE A 1 107 ? 19.835 -8.617 -22.161 1.00 93.19 107 PHE A O 1
ATOM 883 N N . GLN A 1 108 ? 18.069 -7.490 -21.366 1.00 91.06 108 GLN A N 1
ATOM 884 C CA . GLN A 1 108 ? 17.545 -8.594 -20.547 1.00 91.06 108 GLN A CA 1
ATOM 885 C C . GLN A 1 108 ? 17.309 -9.877 -21.357 1.00 91.06 108 GLN A C 1
ATOM 887 O O . GLN A 1 108 ? 17.699 -10.963 -20.926 1.00 91.06 108 GLN A O 1
ATOM 892 N N . ARG A 1 109 ? 16.728 -9.771 -22.561 1.00 88.69 109 ARG A N 1
ATOM 893 C CA . ARG A 1 109 ? 16.563 -10.919 -23.476 1.00 88.69 109 ARG A CA 1
ATOM 894 C C . ARG A 1 109 ? 17.899 -11.490 -23.932 1.00 88.69 109 ARG A C 1
ATOM 896 O O . ARG A 1 109 ? 18.058 -12.698 -24.040 1.00 88.69 109 ARG A O 1
ATOM 903 N N . GLY A 1 110 ? 18.866 -10.625 -24.196 1.00 91.06 110 GLY A N 1
ATOM 904 C CA . GLY A 1 110 ? 20.210 -11.044 -24.539 1.00 91.06 110 GLY A CA 1
ATOM 905 C C . GLY A 1 110 ? 20.893 -11.814 -23.402 1.00 91.06 110 GLY A C 1
ATOM 906 O O . GLY A 1 110 ? 21.399 -12.906 -23.634 1.00 91.06 110 GLY A O 1
ATOM 907 N N . ILE A 1 111 ? 20.827 -11.305 -22.167 1.00 93.75 111 ILE A N 1
ATOM 908 C CA . ILE A 1 111 ? 21.310 -12.000 -20.959 1.00 93.75 111 ILE A CA 1
ATOM 909 C C . ILE A 1 111 ? 20.616 -13.352 -20.780 1.00 93.75 111 ILE A C 1
ATOM 911 O O . ILE A 1 111 ? 21.275 -14.341 -20.469 1.00 93.75 111 ILE A O 1
ATOM 915 N N . SER A 1 112 ? 19.308 -13.400 -21.032 1.00 91.19 112 SER A N 1
ATOM 916 C CA . SER A 1 112 ? 18.500 -14.621 -20.985 1.00 91.19 112 SER A CA 1
ATOM 917 C C . SER A 1 112 ? 19.090 -15.714 -21.886 1.00 91.19 112 SER A C 1
ATOM 919 O O . SER A 1 112 ? 19.377 -16.803 -21.397 1.00 91.19 112 SER A O 1
ATOM 921 N N . TYR A 1 113 ? 19.391 -15.395 -23.150 1.00 89.00 113 TYR A N 1
ATOM 922 C CA . TYR A 1 113 ? 20.020 -16.342 -24.080 1.00 89.00 113 TYR A CA 1
ATOM 923 C C . TYR A 1 113 ? 21.427 -16.768 -23.653 1.00 89.00 113 TYR A C 1
ATOM 925 O O . TYR A 1 113 ? 21.808 -17.928 -23.806 1.00 89.00 113 TYR A O 1
ATOM 933 N N . LEU A 1 114 ? 22.223 -15.839 -23.119 1.00 91.25 114 LEU A N 1
ATOM 934 C CA . LEU A 1 114 ? 23.563 -16.158 -22.629 1.00 91.25 114 LEU A CA 1
ATOM 935 C C . LEU A 1 114 ? 23.518 -17.127 -21.446 1.00 91.25 114 LEU A C 1
ATOM 937 O O . LEU A 1 114 ? 24.308 -18.069 -21.397 1.00 91.25 114 LEU A O 1
ATOM 941 N N . ALA A 1 115 ? 22.582 -16.917 -20.524 1.00 91.81 115 ALA A N 1
ATOM 942 C CA . ALA A 1 115 ? 22.393 -17.778 -19.368 1.00 91.81 115 ALA A CA 1
ATOM 943 C C . ALA A 1 115 ? 21.876 -19.166 -19.761 1.00 91.81 115 ALA A C 1
ATOM 945 O O . ALA A 1 115 ? 22.383 -20.156 -19.244 1.00 91.81 115 ALA A O 1
ATOM 946 N N . GLU A 1 116 ? 20.938 -19.261 -20.709 1.00 89.06 116 GLU A N 1
ATOM 947 C CA . GLU A 1 116 ? 20.478 -20.547 -21.257 1.00 89.06 116 GLU A CA 1
ATOM 948 C C . GLU A 1 116 ? 21.620 -21.332 -21.907 1.00 89.06 116 GLU A C 1
ATOM 950 O O . GLU A 1 116 ? 21.792 -22.518 -21.628 1.00 89.06 116 GLU A O 1
ATOM 955 N N . ASN A 1 117 ? 22.440 -20.669 -22.729 1.00 87.75 117 ASN A N 1
ATOM 956 C CA . ASN A 1 117 ? 23.599 -21.301 -23.358 1.00 87.75 117 ASN A CA 1
ATOM 957 C C . ASN A 1 117 ? 24.615 -21.779 -22.313 1.00 87.75 117 ASN A C 1
ATOM 959 O O . ASN A 1 117 ? 25.148 -22.881 -22.426 1.00 87.75 117 ASN A O 1
ATOM 963 N N . TYR A 1 118 ? 24.873 -20.973 -21.279 1.00 88.69 118 TYR A N 1
ATOM 964 C CA . TYR A 1 118 ? 25.776 -21.353 -20.194 1.00 88.69 118 TYR A CA 1
ATOM 965 C C . TYR A 1 118 ? 25.234 -22.529 -19.372 1.00 88.69 118 TYR A C 1
ATOM 967 O O . TYR A 1 118 ? 25.979 -23.455 -19.054 1.00 88.69 118 TYR A O 1
ATOM 975 N N . LEU A 1 119 ? 23.933 -22.523 -19.077 1.00 88.50 119 LEU A N 1
ATOM 976 C CA . LEU A 1 119 ? 23.244 -23.621 -18.406 1.00 88.50 119 LEU A CA 1
ATOM 977 C C . LEU A 1 119 ? 23.330 -24.914 -19.228 1.00 88.50 119 LEU A C 1
ATOM 979 O O . LEU A 1 119 ? 23.630 -25.969 -18.678 1.00 88.50 119 LEU A O 1
ATOM 983 N N . TYR A 1 120 ? 23.117 -24.834 -20.543 1.00 86.12 120 TYR A N 1
ATOM 984 C CA . TYR A 1 120 ? 23.235 -25.979 -21.442 1.00 86.12 120 TYR A CA 1
ATOM 985 C C . TYR A 1 120 ? 24.656 -26.563 -21.436 1.00 86.12 120 TYR A C 1
ATOM 987 O O . TYR A 1 120 ? 24.814 -27.761 -21.222 1.00 86.12 120 TYR A O 1
ATOM 995 N N . LEU A 1 121 ? 25.687 -25.718 -21.555 1.00 85.94 121 LEU A N 1
ATOM 996 C CA . LEU A 1 121 ? 27.090 -26.145 -21.461 1.00 85.94 121 LEU A CA 1
ATOM 997 C C . LEU A 1 121 ? 27.414 -26.811 -20.117 1.00 85.94 121 LEU A C 1
ATOM 999 O O . LEU A 1 121 ? 28.177 -27.770 -20.075 1.00 85.94 121 LEU A O 1
ATOM 1003 N N . LYS A 1 122 ? 26.841 -26.313 -19.015 1.00 84.38 122 LYS A N 1
ATOM 1004 C CA . LYS A 1 122 ? 27.021 -26.905 -17.683 1.00 84.38 122 LYS A CA 1
ATOM 1005 C C . LYS A 1 122 ? 26.341 -28.260 -17.532 1.00 84.38 122 LYS A C 1
ATOM 1007 O O . LYS A 1 122 ? 26.885 -29.117 -16.842 1.00 84.38 122 LYS A O 1
ATOM 1012 N N . ASN A 1 123 ? 25.199 -28.445 -18.185 1.00 81.94 123 ASN A N 1
ATOM 1013 C CA . ASN A 1 123 ? 24.457 -29.702 -18.178 1.00 81.94 123 ASN A CA 1
ATOM 1014 C C . ASN A 1 123 ? 25.074 -30.775 -19.095 1.00 81.94 123 ASN A C 1
ATOM 1016 O O . ASN A 1 123 ? 24.790 -31.950 -18.897 1.00 81.94 123 ASN A O 1
ATOM 1020 N N . GLU A 1 124 ? 25.892 -30.398 -20.085 1.00 81.81 124 GLU A N 1
ATOM 1021 C CA . GLU A 1 124 ? 26.660 -31.342 -20.922 1.00 81.81 124 GLU A CA 1
ATOM 1022 C C . GLU A 1 124 ? 27.946 -31.857 -20.244 1.00 81.81 124 GLU A C 1
ATOM 1024 O O . GLU A 1 124 ? 28.575 -32.790 -20.740 1.00 81.81 124 GLU A O 1
ATOM 1029 N N . ASP A 1 125 ? 28.361 -31.260 -19.124 1.00 77.88 125 ASP A N 1
ATOM 1030 C CA . ASP A 1 125 ? 29.539 -31.685 -18.367 1.00 77.88 125 ASP A CA 1
ATOM 1031 C C . ASP A 1 125 ? 29.171 -32.810 -17.386 1.00 77.88 125 ASP A C 1
ATOM 1033 O O . ASP A 1 125 ? 28.728 -32.555 -16.263 1.00 77.88 125 ASP A O 1
ATOM 1037 N N . ASP A 1 126 ? 29.391 -34.060 -17.813 1.00 63.25 126 ASP A N 1
ATOM 1038 C CA . ASP A 1 126 ? 29.099 -35.297 -17.065 1.00 63.25 126 ASP A CA 1
ATOM 1039 C C . ASP A 1 126 ? 29.767 -35.374 -15.669 1.00 63.25 126 ASP A C 1
ATOM 1041 O O . ASP A 1 126 ? 29.411 -36.230 -14.856 1.00 63.25 126 ASP A O 1
ATOM 1045 N N . ASN A 1 127 ? 30.733 -34.497 -15.361 1.00 68.00 127 ASN A N 1
ATOM 1046 C CA . ASN A 1 127 ? 31.397 -34.446 -14.053 1.00 68.00 127 ASN A CA 1
ATOM 1047 C C . ASN A 1 127 ? 30.652 -33.594 -13.007 1.00 68.00 127 ASN A C 1
ATOM 1049 O O . ASN A 1 127 ? 31.012 -33.642 -11.827 1.00 68.00 127 ASN A O 1
ATOM 1053 N N . ASN A 1 128 ? 29.629 -32.822 -13.392 1.00 62.84 128 ASN A N 1
ATOM 1054 C CA . ASN A 1 128 ? 28.836 -32.026 -12.452 1.00 62.84 128 ASN A CA 1
ATOM 1055 C C . ASN A 1 128 ? 27.674 -32.857 -11.887 1.00 62.84 128 ASN A C 1
ATOM 1057 O O . ASN A 1 128 ? 26.667 -33.081 -12.550 1.00 62.84 128 ASN A O 1
ATOM 1061 N N . GLN A 1 129 ? 27.796 -33.293 -10.629 1.00 57.78 129 GLN A N 1
ATOM 1062 C CA . GLN A 1 129 ? 26.715 -33.998 -9.919 1.00 57.78 129 GLN A CA 1
ATOM 1063 C C . GLN A 1 129 ? 25.623 -33.053 -9.385 1.00 57.78 129 GLN A C 1
ATOM 1065 O O . GLN A 1 129 ? 24.524 -33.505 -9.061 1.00 57.78 129 GLN A O 1
ATOM 1070 N N . GLU A 1 130 ? 25.907 -31.751 -9.283 1.00 65.31 130 GLU A N 1
ATOM 1071 C CA . GLU A 1 130 ? 24.963 -30.748 -8.784 1.00 65.31 130 GLU A CA 1
ATOM 1072 C C . GLU A 1 130 ? 24.164 -30.100 -9.923 1.00 65.31 130 GLU A C 1
ATOM 1074 O O . GLU A 1 130 ? 24.721 -29.629 -10.915 1.00 65.31 130 GLU A O 1
ATOM 1079 N N . LEU A 1 131 ? 22.839 -30.038 -9.751 1.00 70.50 131 LEU A N 1
ATOM 1080 C CA . LEU A 1 131 ? 21.920 -29.345 -10.654 1.00 70.50 131 LEU A CA 1
ATOM 1081 C C . LEU A 1 131 ? 22.214 -27.838 -10.652 1.00 70.50 131 LEU A C 1
ATOM 1083 O O . LEU A 1 131 ? 21.868 -27.128 -9.707 1.00 70.50 131 LEU A O 1
ATOM 1087 N N . PHE A 1 132 ? 22.816 -27.338 -11.731 1.00 82.69 132 PHE A N 1
ATOM 1088 C CA . PHE A 1 132 ? 23.010 -25.905 -11.924 1.00 82.69 132 PHE A CA 1
ATOM 1089 C C . PHE A 1 132 ? 21.682 -25.246 -12.324 1.00 82.69 132 PHE A C 1
ATOM 1091 O O . PHE A 1 132 ? 21.008 -25.698 -13.248 1.00 82.69 132 PHE A O 1
ATOM 1098 N N . SER A 1 133 ? 21.266 -24.193 -11.615 1.00 89.38 133 SER A N 1
ATOM 1099 C CA . SER A 1 133 ? 19.969 -23.544 -11.858 1.00 89.38 133 SER A CA 1
ATOM 1100 C C . SER A 1 133 ? 20.055 -22.430 -12.913 1.00 89.38 133 SER A C 1
ATOM 1102 O O . SER A 1 133 ? 21.106 -21.812 -13.099 1.00 89.38 133 SER A O 1
ATOM 1104 N N . LEU A 1 134 ? 18.930 -22.117 -13.571 1.00 88.94 134 LEU A N 1
ATOM 1105 C CA . LEU A 1 134 ? 18.835 -20.967 -14.485 1.00 88.94 134 LEU A CA 1
ATOM 1106 C C . LEU A 1 134 ? 19.134 -19.641 -13.770 1.00 88.94 134 LEU A C 1
ATOM 1108 O O . LEU A 1 134 ? 19.795 -18.774 -14.335 1.00 88.94 134 LEU A O 1
ATOM 1112 N N . GLU A 1 135 ? 18.700 -19.498 -12.518 1.00 92.50 135 GLU A N 1
ATOM 1113 C CA . GLU A 1 135 ? 18.983 -18.308 -11.713 1.00 92.50 135 GLU A CA 1
ATOM 1114 C C . GLU A 1 135 ? 20.492 -18.137 -11.486 1.00 92.50 135 GLU A C 1
ATOM 1116 O O . GLU A 1 135 ? 21.046 -17.057 -11.702 1.00 92.50 135 GLU A O 1
ATOM 1121 N N . SER A 1 136 ? 21.185 -19.223 -11.131 1.00 92.06 136 SER A N 1
ATOM 1122 C CA . SER A 1 136 ? 22.643 -19.235 -10.981 1.00 92.06 136 SER A CA 1
ATOM 1123 C C . SER A 1 136 ? 23.346 -18.880 -12.295 1.00 92.06 136 SER A C 1
ATOM 1125 O O . SER A 1 136 ? 24.331 -18.137 -12.284 1.00 92.06 136 SER A O 1
ATOM 1127 N N . ALA A 1 137 ? 22.829 -19.346 -13.437 1.00 93.19 137 ALA A N 1
ATOM 1128 C CA . ALA A 1 137 ? 23.348 -18.991 -14.757 1.00 93.19 137 ALA A CA 1
ATOM 1129 C C . ALA A 1 137 ? 23.172 -17.497 -15.072 1.00 93.19 137 ALA A C 1
ATOM 1131 O O . ALA A 1 137 ? 24.129 -16.845 -15.492 1.00 93.19 137 ALA A O 1
ATOM 1132 N N . LEU A 1 138 ? 21.988 -16.934 -14.811 1.00 94.69 138 LEU A N 1
ATOM 1133 C CA . LEU A 1 138 ? 21.702 -15.507 -14.994 1.00 94.69 138 LEU A CA 1
ATOM 1134 C C . LEU A 1 138 ? 22.632 -14.638 -14.150 1.00 94.69 138 LEU A C 1
ATOM 1136 O O . LEU A 1 138 ? 23.303 -13.757 -14.691 1.00 94.69 138 LEU A O 1
ATOM 1140 N N . ARG A 1 139 ? 22.740 -14.936 -12.850 1.00 95.31 139 ARG A N 1
ATOM 1141 C CA . ARG A 1 139 ? 23.645 -14.233 -11.931 1.00 95.31 139 ARG A CA 1
ATOM 1142 C C . ARG A 1 139 ? 25.095 -14.322 -12.400 1.00 95.31 139 ARG A C 1
ATOM 1144 O O . ARG A 1 139 ? 25.815 -13.328 -12.358 1.00 95.31 139 ARG A O 1
ATOM 1151 N N . THR A 1 140 ? 25.529 -15.481 -12.895 1.00 93.31 140 THR A N 1
ATOM 1152 C CA . THR A 1 140 ? 26.892 -15.667 -13.422 1.00 93.31 140 THR A CA 1
ATOM 1153 C C . THR A 1 140 ? 27.155 -14.755 -14.619 1.00 93.31 140 THR A C 1
ATOM 1155 O O . THR A 1 140 ? 28.167 -14.055 -14.650 1.00 93.31 140 THR A O 1
ATOM 1158 N N . VAL A 1 141 ? 26.240 -14.715 -15.592 1.00 93.75 141 VAL A N 1
ATOM 1159 C CA . VAL A 1 141 ? 26.378 -13.852 -16.774 1.00 93.75 141 VAL A CA 1
ATOM 1160 C C . VAL A 1 141 ? 26.357 -12.375 -16.376 1.00 93.75 141 VAL A C 1
ATOM 1162 O O . VAL A 1 141 ? 27.229 -11.621 -16.801 1.00 93.75 141 VAL A O 1
ATOM 1165 N N . LEU A 1 142 ? 25.408 -11.958 -15.533 1.00 94.75 142 LEU A N 1
ATOM 1166 C CA . LEU A 1 142 ? 25.264 -10.565 -15.100 1.00 94.75 142 LEU A CA 1
ATOM 1167 C C . LEU A 1 142 ? 26.491 -10.053 -14.334 1.00 94.75 142 LEU A C 1
ATOM 1169 O O . LEU A 1 142 ? 26.932 -8.931 -14.579 1.00 94.75 142 LEU A O 1
ATOM 1173 N N . ASN A 1 143 ? 27.112 -10.881 -13.490 1.00 93.75 143 ASN A N 1
ATOM 1174 C CA . ASN A 1 143 ? 28.315 -10.498 -12.741 1.00 93.75 143 ASN A CA 1
ATOM 1175 C C . ASN A 1 143 ? 29.508 -10.124 -13.641 1.00 93.75 143 ASN A C 1
ATOM 1177 O O . ASN A 1 143 ? 30.357 -9.324 -13.248 1.00 93.75 143 ASN A O 1
ATOM 1181 N N . HIS A 1 144 ? 29.562 -10.615 -14.885 1.00 92.00 144 HIS A N 1
ATOM 1182 C CA . HIS A 1 144 ? 30.608 -10.212 -15.832 1.00 92.00 144 HIS A CA 1
ATOM 1183 C C . HIS A 1 144 ? 30.463 -8.758 -16.312 1.00 92.00 144 HIS A C 1
ATOM 1185 O O . HIS A 1 144 ? 31.440 -8.173 -16.782 1.00 92.00 144 HIS A O 1
ATOM 1191 N N . PHE A 1 145 ? 29.281 -8.150 -16.157 1.00 90.25 145 PHE A N 1
ATOM 1192 C CA . PHE A 1 145 ? 29.032 -6.746 -16.493 1.00 90.25 145 PHE A CA 1
ATOM 1193 C C . PHE A 1 145 ? 29.436 -5.769 -15.379 1.00 90.25 145 PHE A C 1
ATOM 1195 O O . PHE A 1 145 ? 29.364 -4.563 -15.600 1.00 90.25 145 PHE A O 1
ATOM 1202 N N . ARG A 1 146 ? 29.917 -6.265 -14.223 1.00 90.31 146 ARG A N 1
ATOM 1203 C CA . ARG A 1 146 ? 30.340 -5.448 -13.065 1.00 90.31 146 ARG A CA 1
ATOM 1204 C C . ARG A 1 146 ? 29.247 -4.498 -12.558 1.00 90.31 146 ARG A C 1
ATOM 1206 O O . ARG A 1 146 ? 29.533 -3.361 -12.190 1.00 90.31 146 ARG A O 1
ATOM 1213 N N . LEU A 1 147 ? 28.009 -4.975 -12.589 1.00 91.50 147 LEU A N 1
ATOM 1214 C CA . LEU A 1 147 ? 26.870 -4.316 -11.958 1.00 91.50 147 LEU A CA 1
ATOM 1215 C C . LEU A 1 147 ? 26.961 -4.486 -10.436 1.00 91.50 147 LEU A C 1
ATOM 1217 O O . LEU A 1 147 ? 27.664 -5.382 -9.959 1.00 91.50 147 LEU A O 1
ATOM 1221 N N . ASP A 1 148 ? 26.275 -3.631 -9.683 1.00 93.19 148 ASP A N 1
ATOM 1222 C CA . ASP A 1 148 ? 26.152 -3.829 -8.242 1.00 93.19 148 ASP A CA 1
ATOM 1223 C C . ASP A 1 148 ? 25.198 -4.995 -7.919 1.00 93.19 148 ASP A C 1
ATOM 1225 O O . ASP A 1 148 ? 24.481 -5.513 -8.779 1.00 93.19 148 ASP A O 1
ATOM 1229 N N . GLU A 1 149 ? 25.223 -5.462 -6.670 1.00 92.50 149 GLU A N 1
ATOM 1230 C CA . GLU A 1 149 ? 24.415 -6.614 -6.253 1.00 92.50 149 GLU A CA 1
ATOM 1231 C C . GLU A 1 149 ? 22.909 -6.339 -6.389 1.00 92.50 149 GLU A C 1
ATOM 1233 O O . GLU A 1 149 ? 22.159 -7.216 -6.819 1.00 92.50 149 GLU A O 1
ATOM 1238 N N . ALA A 1 150 ? 22.481 -5.102 -6.117 1.00 93.31 150 ALA A N 1
ATOM 1239 C CA . ALA A 1 150 ? 21.087 -4.686 -6.229 1.00 93.31 150 ALA A CA 1
ATOM 1240 C C . ALA A 1 150 ? 20.573 -4.755 -7.679 1.00 93.31 150 ALA A C 1
ATOM 1242 O O . ALA A 1 150 ? 19.479 -5.269 -7.920 1.00 93.31 150 ALA A O 1
ATOM 1243 N N . ASP A 1 151 ? 21.365 -4.302 -8.651 1.00 91.06 151 ASP A N 1
ATOM 1244 C CA . ASP A 1 151 ? 21.050 -4.379 -10.076 1.00 91.06 151 ASP A CA 1
ATOM 1245 C C . ASP A 1 151 ? 21.069 -5.826 -10.576 1.00 91.06 151 ASP A C 1
ATOM 1247 O O . ASP A 1 151 ? 20.209 -6.219 -11.372 1.00 91.06 151 ASP A O 1
ATOM 1251 N N . VAL A 1 152 ? 22.019 -6.647 -10.107 1.00 94.62 152 VAL A N 1
ATOM 1252 C CA . VAL A 1 152 ? 22.060 -8.082 -10.432 1.00 94.62 152 VAL A CA 1
ATOM 1253 C C . VAL A 1 152 ? 20.796 -8.778 -9.929 1.00 94.62 152 VAL A C 1
ATOM 1255 O O . VAL A 1 152 ? 20.172 -9.517 -10.697 1.00 94.62 152 VAL A O 1
ATOM 1258 N N . ASP A 1 153 ? 20.389 -8.529 -8.684 1.00 93.50 153 ASP A N 1
ATOM 1259 C CA . ASP A 1 153 ? 19.161 -9.075 -8.101 1.00 93.50 153 ASP A CA 1
ATOM 1260 C C . ASP A 1 153 ? 17.923 -8.611 -8.871 1.00 93.50 153 ASP A C 1
ATOM 1262 O O . ASP A 1 153 ? 17.088 -9.426 -9.276 1.00 93.50 153 ASP A O 1
ATOM 1266 N N . PHE A 1 154 ? 17.825 -7.308 -9.135 1.00 90.19 154 PHE A N 1
ATOM 1267 C CA . PHE A 1 154 ? 16.717 -6.717 -9.875 1.00 90.19 154 PHE A CA 1
ATOM 1268 C C . PHE A 1 154 ? 16.575 -7.319 -11.279 1.00 90.19 154 PHE A C 1
ATOM 1270 O O . PHE A 1 154 ? 15.484 -7.741 -11.674 1.00 90.19 154 PHE A O 1
ATOM 1277 N N . LEU A 1 155 ? 17.664 -7.394 -12.048 1.00 91.31 155 LEU A N 1
ATOM 1278 C CA . LEU A 1 155 ? 17.646 -7.948 -13.403 1.00 91.31 155 LEU A CA 1
ATOM 1279 C C . LEU A 1 155 ? 17.380 -9.454 -13.406 1.00 91.31 155 LEU A C 1
ATOM 1281 O O . LEU A 1 155 ? 16.620 -9.922 -14.254 1.00 91.31 155 LEU A O 1
ATOM 1285 N N . THR A 1 156 ? 17.955 -10.200 -12.460 1.00 92.69 156 THR A N 1
ATOM 1286 C CA . THR A 1 156 ? 17.715 -11.644 -12.326 1.00 92.69 156 THR A CA 1
ATOM 1287 C C . THR A 1 156 ? 16.235 -11.915 -12.078 1.00 92.69 156 THR A C 1
ATOM 1289 O O . THR A 1 156 ? 15.632 -12.690 -12.819 1.00 92.69 156 THR A O 1
ATOM 1292 N N . ASN A 1 157 ? 15.625 -11.226 -11.109 1.00 88.31 157 ASN A N 1
ATOM 1293 C CA . ASN A 1 157 ? 14.206 -11.382 -10.790 1.00 88.31 157 ASN A CA 1
ATOM 1294 C C . ASN A 1 157 ? 13.312 -11.028 -11.986 1.00 88.31 157 ASN A C 1
ATOM 1296 O O . ASN A 1 157 ? 12.450 -11.822 -12.361 1.00 88.31 157 ASN A O 1
ATOM 1300 N N . ASN A 1 158 ? 13.569 -9.894 -12.648 1.00 84.81 158 ASN A N 1
ATOM 1301 C CA . ASN A 1 158 ? 12.809 -9.476 -13.831 1.00 84.81 158 ASN A CA 1
ATOM 1302 C C . ASN A 1 158 ? 12.885 -10.490 -14.981 1.00 84.81 158 ASN A C 1
ATOM 1304 O O . ASN A 1 158 ? 11.882 -10.770 -15.637 1.00 84.81 158 ASN A O 1
ATOM 1308 N N . ILE A 1 159 ? 14.071 -11.048 -15.239 1.00 88.69 159 ILE A N 1
ATOM 1309 C CA . ILE A 1 159 ? 14.251 -12.059 -16.282 1.00 88.69 159 ILE A CA 1
ATOM 1310 C C . ILE A 1 159 ? 13.531 -13.359 -15.893 1.00 88.69 159 ILE A C 1
ATOM 1312 O O . ILE A 1 159 ? 12.787 -13.917 -16.703 1.00 88.69 159 ILE A O 1
ATOM 1316 N N . MET A 1 160 ? 13.702 -13.820 -14.651 1.00 84.56 160 MET A N 1
ATOM 1317 C CA . MET A 1 160 ? 13.070 -15.038 -14.131 1.00 84.56 160 MET A CA 1
ATOM 1318 C C . MET A 1 160 ? 11.538 -14.965 -14.161 1.00 84.56 160 MET A C 1
ATOM 1320 O O . MET A 1 160 ? 10.881 -15.962 -14.468 1.00 84.56 160 MET A O 1
ATOM 1324 N N . GLU A 1 161 ? 10.948 -13.791 -13.917 1.00 75.88 161 GLU A N 1
ATOM 1325 C CA . GLU A 1 161 ? 9.505 -13.586 -14.077 1.00 75.88 161 GLU A CA 1
ATOM 1326 C C . GLU A 1 161 ? 9.018 -13.888 -15.501 1.00 75.88 161 GLU A C 1
ATOM 1328 O O . GLU A 1 161 ? 7.947 -14.481 -15.665 1.00 75.88 161 GLU A O 1
ATOM 1333 N N . GLY A 1 162 ? 9.805 -13.520 -16.517 1.00 69.56 162 GLY A N 1
ATOM 1334 C CA . GLY A 1 162 ? 9.496 -13.762 -17.928 1.00 69.56 162 GLY A CA 1
ATOM 1335 C C . GLY A 1 162 ? 9.598 -15.231 -18.349 1.00 69.56 162 GLY A C 1
ATOM 1336 O O . GLY A 1 162 ? 8.907 -15.649 -19.277 1.00 69.56 162 GLY A O 1
ATOM 1337 N N . TYR A 1 163 ? 10.411 -16.030 -17.651 1.00 65.56 163 TYR A N 1
ATOM 1338 C CA . TYR A 1 163 ? 10.599 -17.462 -17.923 1.00 65.56 163 TYR A CA 1
ATOM 1339 C C . TYR A 1 163 ? 9.470 -18.354 -17.440 1.00 65.56 163 TYR A C 1
ATOM 1341 O O . TYR A 1 163 ? 9.386 -19.524 -17.811 1.00 65.56 163 TYR A O 1
ATOM 1349 N N . MET A 1 164 ? 8.602 -17.829 -16.595 1.00 58.03 164 MET A N 1
ATOM 1350 C CA . MET A 1 164 ? 7.515 -18.612 -16.066 1.00 58.03 164 MET A CA 1
ATOM 1351 C C . MET A 1 164 ? 6.446 -18.868 -17.151 1.00 58.03 164 MET A C 1
ATOM 1353 O O . MET A 1 164 ? 5.736 -17.934 -17.536 1.00 58.03 164 MET A O 1
ATOM 1357 N N . PRO A 1 165 ? 6.272 -20.115 -17.630 1.00 49.22 165 PRO A N 1
ATOM 1358 C CA . PRO A 1 165 ? 5.475 -20.394 -18.817 1.00 49.22 165 PRO A CA 1
ATOM 1359 C C . PRO A 1 165 ? 3.995 -20.057 -18.612 1.00 49.22 165 PRO A C 1
ATOM 1361 O O . PRO A 1 165 ? 3.376 -20.413 -17.604 1.00 49.22 165 PRO A O 1
ATOM 1364 N N . TYR A 1 166 ? 3.419 -19.399 -19.617 1.00 49.44 166 TYR A N 1
ATOM 1365 C CA . TYR A 1 166 ? 2.003 -19.072 -19.703 1.00 49.44 166 TYR A CA 1
ATOM 1366 C C . TYR A 1 166 ? 1.335 -19.936 -20.774 1.00 49.44 166 TYR A C 1
ATOM 1368 O O . TYR A 1 166 ? 1.387 -19.617 -21.956 1.00 49.44 166 TYR A O 1
ATOM 1376 N N . ASN A 1 167 ? 0.692 -21.029 -20.363 1.00 48.41 167 ASN A N 1
ATOM 1377 C CA . ASN A 1 167 ? -0.099 -21.879 -21.258 1.00 48.41 167 ASN A CA 1
ATOM 1378 C C . ASN A 1 167 ? -1.551 -21.967 -20.771 1.00 48.41 167 ASN A C 1
ATOM 1380 O O . ASN A 1 167 ? -2.051 -23.034 -20.433 1.00 48.41 167 ASN A O 1
ATOM 1384 N N . LEU A 1 168 ? -2.246 -20.830 -20.745 1.00 49.25 168 LEU A N 1
ATOM 1385 C CA . LEU A 1 168 ? -3.711 -20.810 -20.758 1.00 49.25 168 LEU A CA 1
ATOM 1386 C C . LEU A 1 168 ? -4.147 -20.507 -22.190 1.00 49.25 168 LEU A C 1
ATOM 1388 O O . LEU A 1 168 ? -3.923 -19.396 -22.680 1.00 49.25 168 LEU A O 1
ATOM 1392 N N . GLY A 1 169 ? -4.704 -21.530 -22.849 1.00 45.38 169 GLY A N 1
ATOM 1393 C CA . GLY A 1 169 ? -5.027 -21.577 -24.275 1.00 45.38 169 GLY A CA 1
ATOM 1394 C C . GLY A 1 169 ? -5.554 -20.257 -24.832 1.00 45.38 169 GLY A C 1
ATOM 1395 O O . GLY A 1 169 ? -6.614 -19.772 -24.442 1.00 45.38 169 GLY A O 1
ATOM 1396 N N . LEU A 1 170 ? -4.791 -19.677 -25.756 1.00 46.72 170 LEU A N 1
ATOM 1397 C CA . LEU A 1 170 ? -5.201 -18.509 -26.519 1.00 46.72 170 LEU A CA 1
ATOM 1398 C C . LEU A 1 170 ? -6.055 -18.964 -27.698 1.00 46.72 170 LEU A C 1
ATOM 1400 O O . LEU A 1 170 ? -5.584 -19.682 -28.580 1.00 46.72 170 LEU A O 1
ATOM 1404 N N . ASP A 1 171 ? -7.292 -18.483 -27.738 1.00 44.78 171 ASP A N 1
ATOM 1405 C CA . ASP A 1 171 ? -7.988 -18.319 -29.005 1.00 44.78 171 ASP A CA 1
ATOM 1406 C C . ASP A 1 171 ? -7.323 -17.147 -29.738 1.00 44.78 171 ASP A C 1
ATOM 1408 O O . ASP A 1 171 ? -7.162 -16.061 -29.174 1.00 44.78 171 ASP A O 1
ATOM 1412 N N . LYS A 1 172 ? -6.895 -17.358 -30.983 1.00 43.47 172 LYS A N 1
ATOM 1413 C CA . LYS A 1 172 ? -6.092 -16.403 -31.776 1.00 43.47 172 LYS A CA 1
ATOM 1414 C C . LYS A 1 172 ? -6.875 -15.146 -32.220 1.00 43.47 172 LYS A C 1
ATOM 1416 O O . LYS A 1 172 ? -6.407 -14.410 -33.082 1.00 43.47 172 LYS A O 1
ATOM 1421 N N . GLY A 1 173 ? -8.066 -14.903 -31.668 1.00 40.31 173 GLY A N 1
ATOM 1422 C CA . GLY A 1 173 ? -9.089 -14.041 -32.268 1.00 40.31 173 GLY A CA 1
ATOM 1423 C C . GLY A 1 173 ? -9.255 -12.619 -31.720 1.00 40.31 173 GLY A C 1
ATOM 1424 O O . GLY A 1 173 ? -9.969 -11.843 -32.344 1.00 40.31 173 GLY A O 1
ATOM 1425 N N . SER A 1 174 ? -8.640 -12.218 -30.600 1.00 43.34 174 SER A N 1
ATOM 1426 C CA . SER A 1 174 ? -8.893 -10.874 -30.033 1.00 43.34 174 SER A CA 1
ATOM 1427 C C . SER A 1 174 ? -7.647 -10.215 -29.429 1.00 43.34 174 SER A C 1
ATOM 1429 O O . SER A 1 174 ? -7.561 -9.978 -28.224 1.00 43.34 174 SER A O 1
ATOM 1431 N N . ILE A 1 175 ? -6.677 -9.897 -30.286 1.00 44.25 175 ILE A N 1
ATOM 1432 C CA . ILE A 1 175 ? -5.382 -9.285 -29.932 1.00 44.25 175 ILE A CA 1
ATOM 1433 C C . ILE A 1 175 ? -5.535 -7.940 -29.180 1.00 44.25 175 ILE A C 1
ATOM 1435 O O . ILE A 1 175 ? -4.664 -7.574 -28.400 1.00 44.25 175 ILE A O 1
ATOM 1439 N N . GLN A 1 176 ? -6.653 -7.220 -29.327 1.00 45.69 176 GLN A N 1
ATOM 1440 C CA . GLN A 1 176 ? -6.781 -5.851 -28.801 1.00 45.69 176 GLN A CA 1
ATOM 1441 C C . GLN A 1 176 ? -7.109 -5.724 -27.301 1.00 45.69 176 GLN A C 1
ATOM 1443 O O . GLN A 1 176 ? -6.766 -4.705 -26.717 1.00 45.69 176 GLN A O 1
ATOM 1448 N N . ARG A 1 177 ? -7.732 -6.720 -26.649 1.00 47.34 177 ARG A N 1
ATOM 1449 C CA . ARG A 1 177 ? -8.012 -6.670 -25.189 1.00 47.34 177 ARG A CA 1
ATOM 1450 C C . ARG A 1 177 ? -7.016 -7.454 -24.332 1.00 47.34 177 ARG A C 1
ATOM 1452 O O . ARG A 1 177 ? -6.963 -7.253 -23.126 1.00 47.34 177 ARG A O 1
ATOM 1459 N N . LEU A 1 178 ? -6.231 -8.334 -24.953 1.00 53.41 178 LEU A N 1
ATOM 1460 C CA . LEU A 1 178 ? -5.194 -9.121 -24.276 1.00 53.41 178 LEU A CA 1
ATOM 1461 C C . LEU A 1 178 ? -3.930 -8.295 -24.002 1.00 53.41 178 LEU A C 1
ATOM 1463 O O . LEU A 1 178 ? -3.207 -8.608 -23.065 1.00 53.41 178 LEU A O 1
ATOM 1467 N N . GLY A 1 179 ? -3.699 -7.230 -24.782 1.00 63.38 179 GLY A N 1
ATOM 1468 C CA . GLY A 1 179 ? -2.491 -6.416 -24.690 1.00 63.38 179 GLY A CA 1
ATOM 1469 C C . GLY A 1 179 ? -2.225 -5.913 -23.274 1.00 63.38 179 GLY A C 1
ATOM 1470 O O . GLY A 1 179 ? -1.233 -6.300 -22.671 1.00 63.38 179 GLY A O 1
ATOM 1471 N N . PHE A 1 180 ? -3.108 -5.079 -22.719 1.00 74.19 180 PHE A N 1
ATOM 1472 C CA . PHE A 1 180 ? -2.862 -4.433 -21.422 1.00 74.19 180 PHE A CA 1
ATOM 1473 C C . PHE A 1 180 ? -2.647 -5.430 -20.276 1.00 74.19 180 PHE A C 1
ATOM 1475 O O . PHE A 1 180 ? -1.698 -5.305 -19.508 1.00 74.19 180 PHE A O 1
ATOM 1482 N N . TYR A 1 181 ? -3.505 -6.447 -20.161 1.00 76.94 181 TYR A N 1
ATOM 1483 C CA . TYR A 1 181 ? -3.436 -7.363 -19.023 1.00 76.94 181 TYR A CA 1
ATOM 1484 C C . TYR A 1 181 ? -2.204 -8.269 -19.069 1.00 76.94 181 TYR A C 1
ATOM 1486 O O . TYR A 1 181 ? -1.585 -8.484 -18.023 1.00 76.94 181 TYR A O 1
ATOM 1494 N N . ASP A 1 182 ? -1.854 -8.776 -20.256 1.00 69.25 182 ASP A N 1
ATOM 1495 C CA . ASP A 1 182 ? -0.793 -9.772 -20.431 1.00 69.25 182 ASP A CA 1
ATOM 1496 C C . ASP A 1 182 ? 0.574 -9.160 -20.778 1.00 69.25 182 ASP A C 1
ATOM 1498 O O . ASP A 1 182 ? 1.588 -9.812 -20.550 1.00 69.25 182 ASP A O 1
ATOM 1502 N N . ALA A 1 183 ? 0.631 -7.925 -21.288 1.00 69.19 183 ALA A N 1
ATOM 1503 C CA . ALA A 1 183 ? 1.887 -7.183 -21.452 1.00 69.19 183 ALA A CA 1
ATOM 1504 C C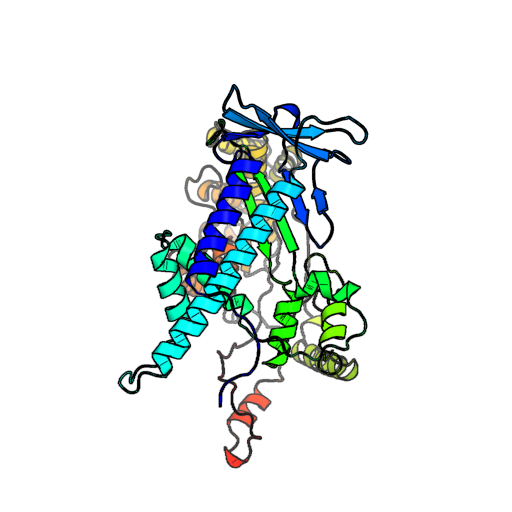 . ALA A 1 183 ? 2.145 -6.159 -20.342 1.00 69.19 183 ALA A C 1
ATOM 1506 O O . ALA A 1 183 ? 3.236 -5.590 -20.278 1.00 69.19 183 ALA A O 1
ATOM 1507 N N . GLY A 1 184 ? 1.144 -5.923 -19.492 1.00 77.44 184 GLY A N 1
ATOM 1508 C CA . GLY A 1 184 ? 1.206 -4.992 -18.382 1.00 77.44 184 GLY A CA 1
ATOM 1509 C C . GLY A 1 184 ? 1.262 -3.532 -18.823 1.00 77.44 184 GLY A C 1
ATOM 1510 O O . GLY A 1 184 ? 0.759 -3.145 -19.879 1.00 77.44 184 GLY A O 1
ATOM 1511 N N . PHE A 1 185 ? 1.844 -2.705 -17.963 1.00 81.38 185 PHE A N 1
ATOM 1512 C CA . PHE A 1 185 ? 1.917 -1.265 -18.155 1.00 81.38 185 PHE A CA 1
ATOM 1513 C C . PHE A 1 185 ? 3.173 -0.703 -17.510 1.00 81.38 185 PHE A C 1
ATOM 1515 O O . PHE A 1 185 ? 3.827 -1.326 -16.671 1.00 81.38 185 PHE A O 1
ATOM 1522 N N . ARG A 1 186 ? 3.505 0.518 -17.900 1.00 84.81 186 ARG A N 1
ATOM 1523 C CA . ARG A 1 186 ? 4.631 1.254 -17.349 1.00 84.81 186 ARG A CA 1
ATOM 1524 C C . ARG A 1 186 ? 4.189 2.647 -16.984 1.00 84.81 186 ARG A C 1
ATOM 1526 O O . ARG A 1 186 ? 3.361 3.229 -17.676 1.00 84.81 186 ARG A O 1
ATOM 1533 N N . TYR A 1 187 ? 4.782 3.205 -15.944 1.00 87.19 187 TYR A N 1
ATOM 1534 C CA . TYR A 1 187 ? 4.724 4.641 -15.756 1.00 87.19 187 TYR A CA 1
ATOM 1535 C C . TYR A 1 187 ? 6.077 5.208 -15.351 1.00 87.19 187 TYR A C 1
ATOM 1537 O O . TYR A 1 187 ? 6.945 4.499 -14.836 1.00 87.19 187 TYR A O 1
ATOM 1545 N N . HIS A 1 188 ? 6.250 6.496 -15.621 1.00 87.69 188 HIS A N 1
ATOM 1546 C CA . HIS A 1 188 ? 7.400 7.263 -15.179 1.00 87.69 188 HIS A CA 1
ATOM 1547 C C . HIS A 1 188 ? 6.952 8.356 -14.218 1.00 87.69 188 HIS A C 1
ATOM 1549 O O . HIS A 1 188 ? 5.937 9.004 -14.472 1.00 87.69 188 HIS A O 1
ATOM 1555 N N . ASP A 1 189 ? 7.706 8.537 -13.139 1.00 87.81 189 ASP A N 1
ATOM 1556 C CA . ASP A 1 189 ? 7.502 9.587 -12.140 1.00 87.81 189 ASP A CA 1
ATOM 1557 C C . ASP A 1 189 ? 8.698 10.540 -12.191 1.00 87.81 189 ASP A C 1
ATOM 1559 O O . ASP A 1 189 ? 9.841 10.116 -11.992 1.00 87.81 189 ASP A O 1
ATOM 1563 N N . ILE A 1 190 ? 8.442 11.800 -12.540 1.00 87.25 190 ILE A N 1
ATOM 1564 C CA . ILE A 1 190 ? 9.466 12.843 -12.624 1.00 87.25 190 ILE A CA 1
ATOM 1565 C C . ILE A 1 190 ? 9.412 13.646 -11.330 1.00 87.25 190 ILE A C 1
ATOM 1567 O O . ILE A 1 190 ? 8.430 14.343 -11.064 1.00 87.25 190 ILE A O 1
ATOM 1571 N N . VAL A 1 191 ? 10.481 13.543 -10.543 1.00 86.12 191 VAL A N 1
ATOM 1572 C CA . VAL A 1 191 ? 10.561 14.080 -9.187 1.00 86.12 191 VAL A CA 1
ATOM 1573 C C . VAL A 1 191 ? 11.634 15.157 -9.107 1.00 86.12 191 VAL A C 1
ATOM 1575 O O . VAL A 1 191 ? 12.808 14.916 -9.403 1.00 86.12 191 VAL A O 1
ATOM 1578 N N . ASP A 1 192 ? 11.209 16.326 -8.641 1.00 84.19 192 ASP A N 1
ATOM 1579 C CA . ASP A 1 192 ? 12.051 17.420 -8.174 1.00 84.19 192 ASP A CA 1
ATOM 1580 C C . ASP A 1 192 ? 11.951 17.506 -6.644 1.00 84.19 192 ASP A C 1
ATOM 1582 O O . ASP A 1 192 ? 10.883 17.287 -6.072 1.00 84.19 192 ASP A O 1
ATOM 1586 N N . SER A 1 193 ? 13.074 17.767 -5.977 1.00 81.25 193 SER A N 1
ATOM 1587 C CA . SER A 1 193 ? 13.169 17.865 -4.517 1.00 81.25 193 SER A CA 1
ATOM 1588 C C . SER A 1 193 ? 14.345 18.754 -4.137 1.00 81.25 193 SER A C 1
ATOM 1590 O O . SER A 1 193 ? 15.373 18.720 -4.816 1.00 81.25 193 SER A O 1
ATOM 1592 N N . ASP A 1 194 ? 14.218 19.462 -3.017 1.00 82.62 194 ASP A N 1
ATOM 1593 C CA . ASP A 1 194 ? 15.281 20.281 -2.430 1.00 82.62 194 ASP A CA 1
ATOM 1594 C C . ASP A 1 194 ? 16.550 19.462 -2.128 1.00 82.62 194 ASP A C 1
ATOM 1596 O O . ASP A 1 194 ? 17.664 19.965 -2.260 1.00 82.62 194 ASP A O 1
ATOM 1600 N N . GLU A 1 195 ? 16.408 18.170 -1.801 1.00 83.56 195 GLU A N 1
ATOM 1601 C CA . GLU A 1 195 ? 17.545 17.266 -1.554 1.00 83.56 195 GLU A CA 1
ATOM 1602 C C . GLU A 1 195 ? 18.427 17.057 -2.792 1.00 83.56 195 GLU A C 1
ATOM 1604 O O . GLU A 1 195 ? 19.595 16.676 -2.688 1.00 83.56 195 GLU A O 1
ATOM 1609 N N . HIS A 1 196 ? 17.871 17.273 -3.982 1.00 84.88 196 HIS A N 1
ATOM 1610 C CA . HIS A 1 196 ? 18.569 17.132 -5.250 1.00 84.88 196 HIS A CA 1
ATOM 1611 C C . HIS A 1 196 ? 18.178 18.251 -6.218 1.00 84.88 196 HIS A C 1
ATOM 1613 O O . HIS A 1 196 ? 17.917 18.002 -7.391 1.00 84.88 196 HIS A O 1
ATOM 1619 N N . ASP A 1 197 ? 18.167 19.493 -5.735 1.00 84.31 197 ASP A N 1
ATOM 1620 C CA . ASP A 1 197 ? 17.649 20.651 -6.473 1.00 84.31 197 ASP A CA 1
ATOM 1621 C C . ASP A 1 197 ? 18.316 20.869 -7.848 1.00 84.31 197 ASP A C 1
ATOM 1623 O O . ASP A 1 197 ? 17.686 21.303 -8.809 1.00 84.31 197 ASP A O 1
ATOM 1627 N N . THR A 1 198 ? 19.572 20.458 -8.023 1.00 86.00 198 THR A N 1
ATOM 1628 C CA . THR A 1 198 ? 20.290 20.616 -9.300 1.00 86.00 198 THR A CA 1
ATOM 1629 C C . THR A 1 198 ? 19.895 19.614 -10.391 1.00 86.00 198 THR A C 1
ATOM 1631 O O . THR A 1 198 ? 20.351 19.753 -11.528 1.00 86.00 198 THR A O 1
ATOM 1634 N N . LEU A 1 199 ? 19.054 18.615 -10.093 1.00 89.12 199 LEU A N 1
ATOM 1635 C CA . LEU A 1 199 ? 18.611 17.608 -11.060 1.00 89.12 199 LEU A CA 1
ATOM 1636 C C . LEU A 1 199 ? 17.174 17.134 -10.813 1.00 89.12 199 LEU A C 1
ATOM 1638 O O . LEU A 1 199 ? 16.643 17.209 -9.708 1.00 89.12 199 LEU A O 1
ATOM 1642 N N . SER A 1 200 ? 16.558 16.581 -11.851 1.00 88.88 200 SER A N 1
ATOM 1643 C CA . SER A 1 200 ? 15.288 15.862 -11.743 1.00 88.88 200 SER A CA 1
ATOM 1644 C C . SER A 1 200 ? 15.539 14.369 -11.867 1.00 88.88 200 SER A C 1
ATOM 1646 O O . SER A 1 200 ? 16.246 13.914 -12.771 1.00 88.88 200 SER A O 1
ATOM 1648 N N . LYS A 1 201 ? 14.941 13.587 -10.968 1.00 89.75 201 LYS A N 1
ATOM 1649 C CA . LYS A 1 201 ? 15.000 12.125 -11.031 1.00 89.75 201 LYS A CA 1
ATOM 1650 C C . LYS A 1 201 ? 13.793 11.609 -11.798 1.00 89.75 201 LYS A C 1
ATOM 1652 O O . LYS A 1 201 ? 12.663 11.964 -11.482 1.00 89.75 201 LYS A O 1
ATOM 1657 N N . ILE A 1 202 ? 14.035 10.760 -12.793 1.00 89.06 202 ILE A N 1
ATOM 1658 C CA . ILE A 1 202 ? 12.976 10.071 -13.533 1.00 89.06 202 ILE A CA 1
ATOM 1659 C C . ILE A 1 202 ? 12.966 8.617 -13.080 1.00 89.06 202 ILE A C 1
ATOM 1661 O O . ILE A 1 202 ? 13.829 7.830 -13.468 1.00 89.06 202 ILE A O 1
ATOM 1665 N N . TYR A 1 203 ? 11.982 8.256 -12.267 1.00 89.75 203 TYR A N 1
ATOM 1666 C CA . TYR A 1 203 ? 11.766 6.872 -11.868 1.00 89.75 203 TYR A CA 1
ATOM 1667 C C . TYR A 1 203 ? 10.941 6.156 -12.927 1.00 89.75 203 TYR A C 1
ATOM 1669 O O . TYR A 1 203 ? 10.003 6.721 -13.485 1.00 89.75 203 TYR A O 1
ATOM 1677 N N . MET A 1 204 ? 11.284 4.902 -13.210 1.00 87.31 204 MET A N 1
ATOM 1678 C CA . MET A 1 204 ? 10.546 4.049 -14.134 1.00 87.31 204 MET A CA 1
ATOM 1679 C C . MET A 1 204 ? 9.993 2.847 -13.380 1.00 87.31 204 MET A C 1
ATOM 1681 O O . MET A 1 204 ? 10.752 2.035 -12.860 1.00 87.31 204 MET A O 1
ATOM 1685 N N . TYR A 1 205 ? 8.675 2.698 -13.406 1.00 86.44 205 TYR A N 1
ATOM 1686 C CA . TYR A 1 205 ? 7.972 1.563 -12.827 1.00 86.44 205 TYR A CA 1
ATOM 1687 C C . TYR A 1 205 ? 7.392 0.727 -13.957 1.00 86.44 205 TYR A C 1
ATOM 1689 O O . TYR A 1 205 ? 6.544 1.199 -14.714 1.00 86.44 205 TYR A O 1
ATOM 1697 N N . ASN A 1 206 ? 7.887 -0.498 -14.107 1.00 82.00 206 ASN A N 1
ATOM 1698 C CA . ASN A 1 206 ? 7.519 -1.389 -15.199 1.00 82.00 206 ASN A CA 1
ATOM 1699 C C . ASN A 1 206 ? 6.850 -2.644 -14.645 1.00 82.00 206 ASN A C 1
ATOM 1701 O O . ASN A 1 206 ? 7.488 -3.420 -13.941 1.00 82.00 206 ASN A O 1
ATOM 1705 N N . PHE A 1 207 ? 5.593 -2.856 -15.014 1.00 80.06 207 PHE A N 1
ATOM 1706 C CA . PHE A 1 207 ? 4.838 -4.050 -14.670 1.00 80.06 207 PHE A CA 1
ATOM 1707 C C . PHE A 1 207 ? 4.708 -4.893 -15.930 1.00 80.06 207 PHE A C 1
ATOM 1709 O O . PHE A 1 207 ? 4.087 -4.473 -16.900 1.00 80.06 207 PHE A O 1
ATOM 1716 N N . SER A 1 208 ? 5.313 -6.080 -15.920 1.00 72.62 208 SER A N 1
ATOM 1717 C CA . SER A 1 208 ? 5.324 -7.015 -17.055 1.00 72.62 208 SER A CA 1
ATOM 1718 C C . SER A 1 208 ? 3.956 -7.653 -17.328 1.00 72.62 208 SER A C 1
ATOM 1720 O O . SER A 1 208 ? 3.736 -8.229 -18.390 1.00 72.62 208 SER A O 1
ATOM 1722 N N . ARG A 1 209 ? 3.043 -7.564 -16.357 1.00 75.94 209 ARG A N 1
ATOM 1723 C CA . ARG A 1 209 ? 1.665 -8.054 -16.403 1.00 75.94 209 ARG A CA 1
ATOM 1724 C C . ARG A 1 209 ? 0.846 -7.414 -15.290 1.00 75.94 209 ARG A C 1
ATOM 1726 O O . ARG A 1 209 ? 1.389 -6.902 -14.312 1.00 75.94 209 ARG A O 1
ATOM 1733 N N . THR A 1 210 ? -0.466 -7.505 -15.417 1.00 83.69 210 THR A N 1
ATOM 1734 C CA . THR A 1 210 ? -1.412 -7.062 -14.384 1.00 83.69 210 THR A CA 1
ATOM 1735 C C . THR A 1 210 ? -1.588 -8.101 -13.266 1.00 83.69 210 THR A C 1
ATOM 1737 O O . THR A 1 210 ? -1.360 -9.299 -13.494 1.00 83.69 210 THR A O 1
ATOM 1740 N N . PRO A 1 211 ? -2.042 -7.686 -12.066 1.00 86.19 211 PRO A N 1
ATOM 1741 C CA . PRO A 1 211 ? -2.446 -8.607 -11.003 1.00 86.19 211 PRO A CA 1
ATOM 1742 C C . PRO A 1 211 ? -3.487 -9.638 -11.459 1.00 86.19 211 PRO A C 1
ATOM 1744 O O . PRO A 1 211 ? -3.445 -10.791 -11.037 1.00 86.19 211 PRO A O 1
ATOM 1747 N N . GLU A 1 212 ? -4.391 -9.271 -12.366 1.00 87.56 212 GLU A N 1
ATOM 1748 C CA . GLU A 1 212 ? -5.384 -10.179 -12.931 1.00 87.56 212 GLU A CA 1
ATOM 1749 C C . GLU A 1 212 ? -4.752 -11.260 -13.803 1.00 87.56 212 GLU A C 1
ATOM 1751 O O . GLU A 1 212 ? -5.112 -12.431 -13.681 1.00 87.56 212 GLU A O 1
ATOM 1756 N N . SER A 1 213 ? -3.795 -10.899 -14.664 1.00 83.81 213 SER A N 1
ATOM 1757 C CA . SER A 1 213 ? -3.067 -11.881 -15.478 1.00 83.81 213 SER A CA 1
ATOM 1758 C C . SER A 1 213 ? -2.218 -12.806 -14.603 1.00 83.81 213 SER A C 1
ATOM 1760 O O . SER A 1 213 ? -2.179 -14.024 -14.820 1.00 83.81 213 SER A O 1
ATOM 1762 N N . PHE A 1 214 ? -1.613 -12.264 -13.538 1.00 84.56 214 PHE A N 1
ATOM 1763 C CA . PHE A 1 214 ? -0.959 -13.062 -12.501 1.00 84.56 214 PHE A CA 1
ATOM 1764 C C . PHE A 1 214 ? -1.927 -14.063 -11.852 1.00 84.56 214 PHE A C 1
ATOM 1766 O O . PHE A 1 214 ? -1.624 -15.256 -11.786 1.00 84.56 214 PHE A O 1
ATOM 1773 N N . LEU A 1 215 ? -3.098 -13.603 -11.411 1.00 88.69 215 LEU A N 1
ATOM 1774 C CA . LEU A 1 215 ? -4.098 -14.435 -10.747 1.00 88.69 215 LEU A CA 1
ATOM 1775 C C . LEU A 1 215 ? -4.668 -15.504 -11.685 1.00 88.69 215 LEU A C 1
ATOM 1777 O O . LEU A 1 215 ? -4.761 -16.668 -11.302 1.00 88.69 215 LEU A O 1
ATOM 1781 N N . ALA A 1 216 ? -4.983 -15.147 -12.932 1.00 86.38 216 ALA A N 1
ATOM 1782 C CA . ALA A 1 216 ? -5.426 -16.103 -13.943 1.00 86.38 216 ALA A CA 1
ATOM 1783 C C . ALA A 1 216 ? -4.394 -17.221 -14.134 1.00 86.38 216 ALA A C 1
ATOM 1785 O O . ALA A 1 216 ? -4.752 -18.396 -14.208 1.00 86.38 216 ALA A O 1
ATOM 1786 N N . ARG A 1 217 ? -3.102 -16.873 -14.142 1.00 78.38 217 ARG A N 1
ATOM 1787 C CA . ARG A 1 217 ? -2.028 -17.862 -14.185 1.00 78.38 217 ARG A CA 1
ATOM 1788 C C . ARG A 1 217 ? -1.997 -18.738 -12.935 1.00 78.38 217 ARG A C 1
ATOM 1790 O O . ARG A 1 217 ? -1.874 -19.952 -13.080 1.00 78.38 217 ARG A O 1
ATOM 1797 N N . LEU A 1 218 ? -2.126 -18.173 -11.737 1.00 85.81 218 LEU A N 1
ATOM 1798 C CA . LEU A 1 218 ? -2.182 -18.967 -10.507 1.00 85.81 218 LEU A CA 1
ATOM 1799 C C . LEU A 1 218 ? -3.319 -20.002 -10.567 1.00 85.81 218 LEU A C 1
ATOM 1801 O O . LEU A 1 218 ? -3.100 -21.175 -10.273 1.00 85.81 218 LEU A O 1
ATOM 1805 N N . CYS A 1 219 ? -4.489 -19.603 -11.071 1.00 87.62 219 CYS A N 1
ATOM 1806 C CA . CYS A 1 219 ? -5.635 -20.491 -11.279 1.00 87.62 219 CYS A CA 1
ATOM 1807 C C . CYS A 1 219 ? -5.389 -21.615 -12.307 1.00 87.62 219 CYS A C 1
ATOM 1809 O O . CYS A 1 219 ? -6.110 -22.608 -12.294 1.00 87.62 219 CYS A O 1
ATOM 1811 N N . SER A 1 220 ? -4.397 -21.495 -13.201 1.00 79.88 220 SER A N 1
ATOM 1812 C CA . SER A 1 220 ? -4.023 -22.600 -14.107 1.00 79.88 220 SER A CA 1
ATOM 1813 C C . SER A 1 220 ? -3.200 -23.694 -13.437 1.00 79.88 220 SER A C 1
ATOM 1815 O O . SER A 1 220 ? -3.102 -24.795 -13.971 1.00 79.88 220 SER A O 1
ATOM 1817 N N . GLN A 1 221 ? -2.594 -23.389 -12.289 1.00 82.50 221 GLN A N 1
ATOM 1818 C CA . GLN A 1 221 ? -1.693 -24.292 -11.572 1.00 82.50 221 GLN A CA 1
ATOM 1819 C C . GLN A 1 221 ? -2.285 -24.772 -10.243 1.00 82.50 221 GLN A C 1
ATOM 1821 O O . GLN A 1 221 ? -1.857 -25.799 -9.722 1.00 82.50 221 GLN A O 1
ATOM 1826 N N . ALA A 1 222 ? -3.266 -24.052 -9.694 1.00 87.88 222 ALA A N 1
ATOM 1827 C CA . ALA A 1 222 ? -3.863 -24.339 -8.399 1.00 87.88 222 ALA A CA 1
ATOM 1828 C C . ALA A 1 222 ? -5.365 -24.027 -8.368 1.00 87.88 222 ALA A C 1
ATOM 1830 O O . ALA A 1 222 ? -5.860 -23.156 -9.084 1.00 87.88 222 ALA A O 1
ATOM 1831 N N . LEU A 1 223 ? -6.081 -24.701 -7.464 1.00 91.19 223 LEU A N 1
ATOM 1832 C CA . LEU A 1 223 ? -7.426 -24.297 -7.065 1.00 91.19 223 LEU A CA 1
ATOM 1833 C C . LEU A 1 223 ? -7.329 -23.035 -6.204 1.00 91.19 223 LEU A C 1
ATOM 1835 O O . LEU A 1 223 ? -6.793 -23.076 -5.097 1.00 91.19 223 LEU A O 1
ATOM 1839 N N . VAL A 1 224 ? -7.872 -21.926 -6.699 1.00 90.38 224 VAL A N 1
ATOM 1840 C CA . VAL A 1 224 ? -7.880 -20.645 -5.986 1.00 90.38 224 VAL A CA 1
ATOM 1841 C C . VAL A 1 224 ? -9.291 -20.347 -5.492 1.00 90.38 224 VAL A C 1
ATOM 1843 O O . VAL A 1 224 ? -10.225 -20.240 -6.285 1.00 90.38 224 VAL A O 1
ATOM 1846 N N . VAL A 1 225 ? -9.445 -20.193 -4.175 1.00 90.19 225 VAL A N 1
ATOM 1847 C CA . VAL A 1 225 ? -10.716 -19.823 -3.537 1.00 90.19 225 VAL A CA 1
ATOM 1848 C C . VAL A 1 225 ? -10.640 -18.361 -3.104 1.00 90.19 225 VAL A C 1
ATOM 1850 O O . VAL A 1 225 ? -9.968 -18.028 -2.132 1.00 90.19 225 VAL A O 1
ATOM 1853 N N . GLY A 1 226 ? -11.316 -17.479 -3.843 1.00 85.12 226 GLY A N 1
ATOM 1854 C CA . GLY A 1 226 ? -11.398 -16.053 -3.519 1.00 85.12 226 GLY A CA 1
ATOM 1855 C C . GLY A 1 226 ? -12.558 -15.750 -2.570 1.00 85.12 226 GLY A C 1
ATOM 1856 O O . GLY A 1 226 ? -13.713 -15.989 -2.917 1.00 85.12 226 GLY A O 1
ATOM 1857 N N . ILE A 1 227 ? -12.261 -15.191 -1.393 1.00 84.81 227 ILE A N 1
ATOM 1858 C CA . ILE A 1 227 ? -13.258 -14.758 -0.403 1.00 84.81 227 ILE A CA 1
ATOM 1859 C C . ILE A 1 227 ? -13.039 -13.270 -0.126 1.00 84.81 227 ILE A C 1
ATOM 1861 O O . ILE A 1 227 ? -11.981 -12.875 0.352 1.00 84.81 227 ILE A O 1
ATOM 1865 N N . SER A 1 228 ? -14.031 -12.434 -0.430 1.00 81.25 228 SER A N 1
ATOM 1866 C CA . SER A 1 228 ? -14.022 -11.013 -0.073 1.00 81.25 228 SER A CA 1
ATOM 1867 C C . SER A 1 228 ? -15.451 -10.491 0.066 1.00 81.25 228 SER A C 1
ATOM 1869 O O . SER A 1 228 ? -16.339 -10.895 -0.688 1.00 81.25 228 SER A O 1
ATOM 1871 N N . ALA A 1 229 ? -15.662 -9.554 0.995 1.00 78.94 229 ALA A N 1
ATOM 1872 C CA . ALA A 1 229 ? -16.924 -8.826 1.140 1.00 78.94 229 ALA A CA 1
ATOM 1873 C C . ALA A 1 229 ? -17.301 -8.052 -0.138 1.00 78.94 229 ALA A C 1
ATOM 1875 O O . ALA A 1 229 ? -18.477 -7.836 -0.416 1.00 78.94 229 ALA A O 1
ATOM 1876 N N . THR A 1 230 ? -16.305 -7.680 -0.946 1.00 79.06 230 THR A N 1
ATOM 1877 C CA . THR A 1 230 ? -16.467 -6.957 -2.213 1.00 79.06 230 THR A CA 1
ATOM 1878 C C . THR A 1 230 ? -16.228 -7.839 -3.439 1.00 79.06 230 THR A C 1
ATOM 1880 O O . THR A 1 230 ? -16.297 -7.339 -4.557 1.00 79.06 230 THR A O 1
ATOM 1883 N N . ALA A 1 231 ? -16.015 -9.155 -3.276 1.00 73.81 231 ALA A N 1
ATOM 1884 C CA . ALA A 1 231 ? -15.691 -10.079 -4.375 1.00 73.81 231 ALA A CA 1
ATOM 1885 C C . ALA A 1 231 ? -16.715 -10.068 -5.524 1.00 73.81 231 ALA A C 1
ATOM 1887 O O . ALA A 1 231 ? -16.391 -10.450 -6.641 1.00 73.81 231 ALA A O 1
ATOM 1888 N N . GLY A 1 232 ? -17.964 -9.683 -5.247 1.00 72.25 232 GLY A N 1
ATOM 1889 C CA . GLY A 1 232 ? -19.038 -9.603 -6.238 1.00 72.25 232 GLY A CA 1
ATOM 1890 C C . GLY A 1 232 ? -19.192 -8.244 -6.925 1.00 72.25 232 GLY A C 1
ATOM 1891 O O . GLY A 1 232 ? -20.020 -8.143 -7.831 1.00 72.25 232 GLY A O 1
ATOM 1892 N N . LEU A 1 233 ? -18.452 -7.215 -6.496 1.00 78.75 233 LEU A N 1
ATOM 1893 C CA . LEU A 1 233 ? -18.521 -5.871 -7.065 1.00 78.75 233 LEU A CA 1
ATOM 1894 C 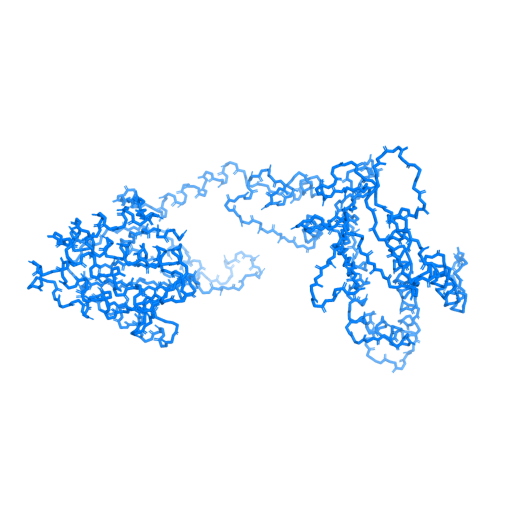C . LEU A 1 233 ? -17.671 -5.802 -8.335 1.00 78.75 233 LEU A C 1
ATOM 1896 O O . LEU A 1 233 ? -16.460 -6.011 -8.292 1.00 78.75 233 LEU A O 1
ATOM 1900 N N . TYR A 1 234 ? -18.308 -5.468 -9.456 1.00 78.25 234 TYR A N 1
ATOM 1901 C CA . TYR A 1 234 ? -17.641 -5.250 -10.741 1.00 78.25 234 TYR A CA 1
ATOM 1902 C C . TYR A 1 234 ? -17.058 -3.834 -10.799 1.00 78.25 234 TYR A C 1
ATOM 1904 O O . TYR A 1 234 ? -17.562 -2.976 -11.517 1.00 78.25 234 TYR A O 1
ATOM 1912 N N . THR A 1 235 ? -16.021 -3.587 -10.001 1.00 78.88 235 THR A N 1
ATOM 1913 C CA . THR A 1 235 ? -15.208 -2.369 -10.070 1.00 78.88 235 THR A CA 1
ATOM 1914 C C . THR A 1 235 ? -13.764 -2.755 -10.338 1.00 78.88 235 THR A C 1
ATOM 1916 O O . THR A 1 235 ? -13.195 -3.549 -9.600 1.00 78.88 235 THR A O 1
ATOM 1919 N N . ASN A 1 236 ? -13.164 -2.172 -11.372 1.00 72.50 236 ASN A N 1
ATOM 1920 C CA . ASN A 1 236 ? -11.744 -2.369 -11.679 1.00 72.50 236 ASN A CA 1
ATOM 1921 C C . ASN A 1 236 ? -10.854 -1.401 -10.874 1.00 72.50 236 ASN A C 1
ATOM 1923 O O . ASN A 1 236 ? -9.633 -1.438 -10.969 1.00 72.50 236 ASN A O 1
ATOM 1927 N N . ILE A 1 237 ? -11.466 -0.509 -10.085 1.00 73.69 237 ILE A N 1
ATOM 1928 C CA . ILE A 1 237 ? -10.782 0.397 -9.164 1.00 73.69 237 ILE A CA 1
ATOM 1929 C C . ILE A 1 237 ? -10.947 -0.190 -7.762 1.00 73.69 237 ILE A C 1
ATOM 1931 O O . ILE A 1 237 ? -12.058 -0.242 -7.228 1.00 73.69 237 ILE A O 1
ATOM 1935 N N . GLY A 1 238 ? -9.844 -0.676 -7.190 1.00 74.25 238 GLY A N 1
ATOM 1936 C CA . GLY A 1 238 ? -9.810 -1.282 -5.853 1.00 74.25 238 GLY A CA 1
ATOM 1937 C C . GLY A 1 238 ? -10.245 -2.752 -5.781 1.00 74.25 238 GLY A C 1
ATOM 1938 O O . GLY A 1 238 ? -10.326 -3.298 -4.682 1.00 74.25 238 GLY A O 1
ATOM 1939 N N . ASN A 1 239 ? -10.518 -3.405 -6.915 1.00 82.75 239 ASN A N 1
ATOM 1940 C CA . ASN A 1 239 ? -10.775 -4.844 -6.994 1.00 82.75 239 ASN A CA 1
ATOM 1941 C C . ASN A 1 239 ? -10.276 -5.407 -8.337 1.00 82.75 239 ASN A C 1
ATOM 1943 O O . ASN A 1 239 ? -9.980 -4.642 -9.254 1.00 82.75 239 ASN A O 1
ATOM 1947 N N . TYR A 1 240 ? -10.177 -6.733 -8.439 1.00 87.00 240 TYR A N 1
ATOM 1948 C CA . TYR A 1 240 ? -9.765 -7.413 -9.667 1.00 87.00 240 TYR A CA 1
ATOM 1949 C C . TYR A 1 240 ? -10.818 -7.276 -10.768 1.00 87.00 240 TYR A C 1
ATOM 1951 O O . TYR A 1 240 ? -12.019 -7.405 -10.506 1.00 87.00 240 TYR A O 1
ATOM 1959 N N . ASP A 1 241 ? -10.373 -7.154 -12.018 1.00 88.12 241 ASP A N 1
ATOM 1960 C CA . ASP A 1 241 ? -11.272 -7.264 -13.167 1.00 88.12 241 ASP A CA 1
ATOM 1961 C C . ASP A 1 241 ? -11.832 -8.695 -13.314 1.00 88.12 241 ASP A C 1
ATOM 1963 O O . ASP A 1 241 ? -11.250 -9.602 -13.923 1.00 88.12 241 ASP A O 1
ATOM 1967 N N . LEU A 1 242 ? -13.032 -8.895 -12.769 1.00 87.06 242 LEU A N 1
ATOM 1968 C CA . LEU A 1 242 ? -13.748 -10.166 -12.837 1.00 87.06 242 LEU A CA 1
ATOM 1969 C C . LEU A 1 242 ? -14.183 -10.527 -14.262 1.00 87.06 242 LEU A C 1
ATOM 1971 O O . LEU A 1 242 ? -14.408 -11.707 -14.537 1.00 87.06 242 LEU A O 1
ATOM 1975 N N . GLN A 1 243 ? -14.348 -9.555 -15.165 1.00 87.12 243 GLN A N 1
ATOM 1976 C CA . GLN A 1 243 ? -14.681 -9.843 -16.561 1.00 87.12 243 GLN A CA 1
ATOM 1977 C C . GLN A 1 243 ? -13.479 -10.458 -17.274 1.00 87.12 243 GLN A C 1
ATOM 1979 O O . GLN A 1 243 ? -13.641 -11.473 -17.955 1.00 87.12 243 GLN A O 1
ATOM 1984 N N . TYR A 1 244 ? -12.281 -9.908 -17.058 1.00 86.12 244 TYR A N 1
ATOM 1985 C CA . TYR A 1 244 ? -11.038 -10.503 -17.544 1.00 86.12 244 TYR A CA 1
ATOM 1986 C C . TYR A 1 244 ? -10.865 -11.927 -17.001 1.00 86.12 244 TYR A C 1
ATOM 1988 O O . TYR A 1 244 ? -10.665 -12.860 -17.782 1.00 86.12 244 TYR A O 1
ATOM 1996 N N . LEU A 1 245 ? -11.021 -12.133 -15.686 1.00 87.44 245 LEU A N 1
ATOM 1997 C CA . LEU A 1 245 ? -10.862 -13.461 -15.077 1.00 87.44 245 LEU A CA 1
ATOM 1998 C C . LEU A 1 245 ? -11.868 -14.476 -15.630 1.00 87.44 245 LEU A C 1
ATOM 2000 O O . LEU A 1 245 ? -11.475 -15.582 -15.992 1.00 87.44 245 LEU A O 1
ATOM 2004 N N . LYS A 1 246 ? -13.146 -14.103 -15.769 1.00 87.50 246 LYS A N 1
ATOM 2005 C CA . LYS A 1 246 ? -14.168 -14.957 -16.400 1.00 87.50 246 LYS A CA 1
ATOM 2006 C C . LYS A 1 246 ? -13.816 -15.310 -17.838 1.00 87.50 246 LYS A C 1
ATOM 2008 O O . LYS A 1 246 ? -13.952 -16.463 -18.235 1.00 87.50 246 LYS A O 1
ATOM 2013 N N . TYR A 1 247 ? -13.364 -14.329 -18.614 1.00 85.69 247 TYR A N 1
ATOM 2014 C CA . TYR A 1 247 ? -12.983 -14.538 -20.005 1.00 85.69 247 TYR A CA 1
ATOM 2015 C C . TYR A 1 247 ? -11.791 -15.499 -20.133 1.00 85.69 247 TYR A C 1
ATOM 2017 O O . TYR A 1 247 ? -11.830 -16.422 -20.948 1.00 85.69 247 TYR A O 1
ATOM 2025 N N . ARG A 1 248 ? -10.749 -15.314 -19.308 1.00 81.56 248 ARG A N 1
ATOM 2026 C CA . ARG A 1 248 ? -9.534 -16.145 -19.330 1.00 81.56 248 ARG A CA 1
ATOM 2027 C C . ARG A 1 248 ? -9.767 -17.551 -18.787 1.00 81.56 248 ARG A C 1
ATOM 2029 O O . ARG A 1 248 ? -9.283 -18.512 -19.374 1.00 81.56 248 ARG A O 1
ATOM 2036 N N . LEU A 1 249 ? -10.485 -17.676 -17.673 1.00 86.69 249 LEU A N 1
ATOM 2037 C CA . LEU A 1 249 ? -10.673 -18.950 -16.972 1.00 86.69 249 LEU A CA 1
ATOM 2038 C C . LEU A 1 249 ? -11.864 -19.754 -17.507 1.00 86.69 249 LEU A C 1
ATOM 2040 O O . LEU A 1 249 ? -11.910 -20.967 -17.309 1.00 86.69 249 LEU A O 1
ATOM 2044 N N . ARG A 1 250 ? -12.802 -19.119 -18.224 1.00 87.81 250 ARG A N 1
ATOM 2045 C CA . ARG A 1 250 ? -13.973 -19.760 -18.844 1.00 87.81 250 ARG A CA 1
ATOM 2046 C C . ARG A 1 250 ? -14.710 -20.652 -17.834 1.00 87.81 250 ARG A C 1
ATOM 2048 O O . ARG A 1 250 ? -15.105 -20.182 -16.772 1.00 87.81 250 ARG A O 1
ATOM 2055 N N . ASN A 1 251 ? -14.844 -21.941 -18.141 1.00 88.44 251 ASN A N 1
ATOM 2056 C CA . ASN A 1 251 ? -15.542 -22.929 -17.317 1.00 88.44 251 ASN A CA 1
ATOM 2057 C C . ASN A 1 251 ? -14.858 -23.181 -15.961 1.00 88.44 251 ASN A C 1
ATOM 2059 O O . ASN A 1 251 ? -15.498 -23.702 -15.054 1.00 88.44 251 ASN A O 1
ATOM 2063 N N . SER A 1 252 ? -13.583 -22.809 -15.808 1.00 88.69 252 SER A N 1
ATOM 2064 C CA . SER A 1 252 ? -12.857 -22.908 -14.537 1.00 88.69 252 SER A CA 1
ATOM 2065 C C . SER A 1 252 ? -13.158 -21.742 -13.590 1.00 88.69 252 SER A C 1
ATOM 2067 O O . SER A 1 252 ? -12.821 -21.815 -12.410 1.00 88.69 252 SER A O 1
ATOM 2069 N N . PHE A 1 253 ? -13.789 -20.662 -14.070 1.00 90.25 253 PHE A N 1
ATOM 2070 C CA . PHE A 1 253 ? -14.288 -19.602 -13.197 1.00 90.25 253 PHE A CA 1
ATOM 2071 C C . PHE A 1 253 ? -15.623 -20.028 -12.586 1.00 90.25 253 PHE A C 1
ATOM 2073 O O . PHE A 1 253 ? -16.676 -19.926 -13.215 1.00 90.25 253 PHE A O 1
ATOM 2080 N N . ILE A 1 254 ? -15.584 -20.487 -11.339 1.00 88.50 254 ILE A N 1
ATOM 2081 C CA . ILE A 1 254 ? -16.774 -20.956 -10.633 1.00 88.50 254 ILE A CA 1
ATOM 2082 C C . ILE A 1 254 ? -17.269 -19.847 -9.709 1.00 88.50 254 ILE A C 1
ATOM 2084 O O . ILE A 1 254 ? -16.566 -19.419 -8.794 1.00 88.50 254 ILE A O 1
ATOM 2088 N N . ARG A 1 255 ? -18.509 -19.399 -9.924 1.00 86.31 255 ARG A N 1
ATOM 2089 C CA . ARG A 1 255 ? -19.239 -18.582 -8.951 1.00 86.31 255 ARG A CA 1
ATOM 2090 C C . ARG A 1 255 ? -20.212 -19.480 -8.206 1.00 86.31 255 ARG A C 1
ATOM 2092 O O . ARG A 1 255 ? -20.851 -20.333 -8.811 1.00 86.31 255 ARG A O 1
ATOM 2099 N N . MET A 1 256 ? -20.330 -19.268 -6.901 1.00 83.50 256 MET A N 1
ATOM 2100 C CA . MET A 1 256 ? -21.339 -19.949 -6.102 1.00 83.50 256 MET A CA 1
ATOM 2101 C C . MET A 1 256 ? -22.743 -19.736 -6.678 1.00 83.50 256 MET A C 1
ATOM 2103 O O . MET A 1 256 ? -23.164 -18.598 -6.885 1.00 83.50 256 MET A O 1
ATOM 2107 N N . GLU A 1 257 ? -23.454 -20.837 -6.907 1.00 85.25 257 GLU A N 1
ATOM 2108 C CA . GLU A 1 257 ? -24.850 -20.830 -7.341 1.00 85.25 257 GLU A CA 1
ATOM 2109 C C . GLU A 1 257 ? -25.785 -20.355 -6.224 1.00 85.25 257 GLU A C 1
ATOM 2111 O O . GLU A 1 257 ? -25.510 -20.560 -5.036 1.00 85.25 257 GLU A O 1
ATOM 2116 N N . GLU A 1 258 ? -26.935 -19.794 -6.606 1.00 84.06 258 GLU A N 1
ATOM 2117 C CA . GLU A 1 258 ? -27.954 -19.320 -5.664 1.00 84.06 258 GLU A CA 1
ATOM 2118 C C . GLU A 1 258 ? -28.409 -20.418 -4.701 1.00 84.06 258 GLU A C 1
ATOM 2120 O O . GLU A 1 258 ? -28.483 -20.172 -3.505 1.00 84.06 258 GLU A O 1
ATOM 2125 N N . ALA A 1 259 ? -28.603 -21.655 -5.169 1.00 86.62 259 ALA A N 1
ATOM 2126 C CA . ALA A 1 259 ? -28.994 -22.768 -4.302 1.00 86.62 259 ALA A CA 1
ATOM 2127 C C . ALA A 1 259 ? -27.944 -23.067 -3.212 1.00 86.62 259 ALA A C 1
ATOM 2129 O O . ALA A 1 259 ? -28.284 -23.315 -2.050 1.00 86.62 259 ALA A O 1
ATOM 2130 N N . SER A 1 260 ? -26.655 -22.999 -3.564 1.00 85.94 260 SER A N 1
ATOM 2131 C CA . SER A 1 260 ? -25.557 -23.165 -2.604 1.00 85.94 260 SER A CA 1
ATOM 2132 C C . SER A 1 260 ? -25.483 -21.992 -1.628 1.00 85.94 260 SER A C 1
ATOM 2134 O O . SER A 1 260 ? -25.269 -22.211 -0.435 1.00 85.94 260 SER A O 1
ATOM 2136 N N . LEU A 1 261 ? -25.712 -20.766 -2.110 1.00 85.31 261 LEU A N 1
ATOM 2137 C CA . LEU A 1 261 ? -25.813 -19.570 -1.273 1.00 85.31 261 LEU A CA 1
ATOM 2138 C C . LEU A 1 261 ? -26.998 -19.653 -0.309 1.00 85.31 261 LEU A C 1
ATOM 2140 O O . LEU A 1 261 ? -26.825 -19.366 0.868 1.00 85.31 261 LEU A O 1
ATOM 2144 N N . SER A 1 262 ? -28.172 -20.105 -0.753 1.00 88.56 262 SER A N 1
ATOM 2145 C CA . SER A 1 262 ? -29.341 -20.302 0.107 1.00 88.56 262 SER A CA 1
ATOM 2146 C C . SER A 1 262 ? -29.075 -21.345 1.188 1.00 88.56 262 SER A C 1
ATOM 2148 O O . SER A 1 262 ? -29.450 -21.136 2.340 1.00 88.56 262 SER A O 1
ATOM 2150 N N . ARG A 1 263 ? -28.386 -22.445 0.851 1.00 89.62 263 ARG A N 1
ATOM 2151 C CA . ARG A 1 263 ? -27.972 -23.450 1.839 1.00 89.62 263 ARG A CA 1
ATOM 2152 C C . ARG A 1 263 ? -27.007 -22.863 2.868 1.00 89.62 263 ARG A C 1
ATOM 2154 O O . ARG A 1 263 ? -27.217 -23.080 4.058 1.00 89.62 263 ARG A O 1
ATOM 2161 N N . LEU A 1 264 ? -25.992 -22.115 2.429 1.00 87.50 264 LEU A N 1
ATOM 2162 C CA . LEU A 1 264 ? -25.068 -21.436 3.342 1.00 87.50 264 LEU A CA 1
ATOM 2163 C C . LEU A 1 264 ? -25.779 -20.387 4.193 1.00 87.50 264 LEU A C 1
ATOM 2165 O O . LEU A 1 264 ? -25.498 -20.300 5.377 1.00 87.50 264 LEU A O 1
ATOM 2169 N N . ASN A 1 265 ? -26.718 -19.631 3.626 1.00 87.56 265 ASN A N 1
ATOM 2170 C CA . ASN A 1 265 ? -27.487 -18.640 4.368 1.00 87.56 265 ASN A CA 1
ATOM 2171 C C . ASN A 1 265 ? -28.370 -19.312 5.425 1.00 87.56 265 ASN A C 1
ATOM 2173 O O . ASN A 1 265 ? -28.412 -18.871 6.564 1.00 87.56 265 ASN A O 1
ATOM 2177 N N . LYS A 1 266 ? -29.016 -20.436 5.095 1.00 88.75 266 LYS A N 1
ATOM 2178 C CA . LYS A 1 266 ? -29.779 -21.220 6.073 1.00 88.75 266 LYS A CA 1
ATOM 2179 C C . LYS A 1 266 ? -28.883 -21.735 7.201 1.00 88.75 266 LYS A C 1
ATOM 2181 O O .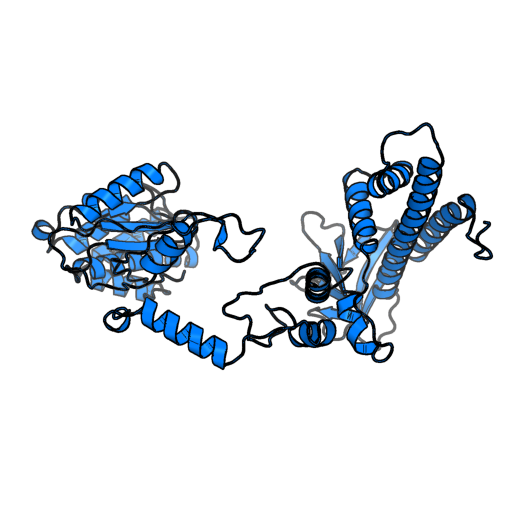 LYS A 1 266 ? -29.228 -21.557 8.362 1.00 88.75 266 LYS A O 1
ATOM 2186 N N . GLN A 1 267 ? -27.728 -22.316 6.866 1.00 86.69 267 GLN A N 1
ATOM 2187 C CA . GLN A 1 267 ? -26.749 -22.753 7.865 1.00 86.69 267 GLN A CA 1
ATOM 2188 C C . GLN A 1 267 ? -26.248 -21.582 8.711 1.00 86.69 267 GLN A C 1
ATOM 2190 O O . GLN A 1 267 ? -26.162 -21.709 9.926 1.00 86.69 267 GLN A O 1
ATOM 2195 N N . PHE A 1 268 ? -25.971 -20.437 8.085 1.00 85.19 268 PHE A N 1
ATOM 2196 C CA . PHE A 1 268 ? -25.569 -19.214 8.765 1.00 85.19 268 PHE A CA 1
ATOM 2197 C C . PHE A 1 268 ? -26.643 -18.783 9.764 1.00 85.19 268 PHE A C 1
ATOM 2199 O O . PHE A 1 268 ? -26.341 -18.717 10.947 1.00 85.19 268 PHE A O 1
ATOM 2206 N N . LEU A 1 269 ? -27.898 -18.628 9.333 1.00 84.50 269 LEU A N 1
ATOM 2207 C CA . LEU A 1 269 ? -29.034 -18.267 10.189 1.00 84.50 269 LEU A CA 1
ATOM 2208 C C . LEU A 1 269 ? -29.259 -19.266 11.333 1.00 84.50 269 LEU A C 1
ATOM 2210 O O . LEU A 1 269 ? -29.551 -18.866 12.457 1.00 84.50 269 LEU A O 1
ATOM 2214 N N . GLU A 1 270 ? -29.091 -20.566 11.080 1.00 83.94 270 GLU A N 1
ATOM 2215 C CA . GLU A 1 270 ? -29.146 -21.597 12.121 1.00 83.94 270 GLU A CA 1
ATOM 2216 C C . GLU A 1 270 ? -27.993 -21.445 13.128 1.00 83.94 270 GLU A C 1
ATOM 2218 O O . GLU A 1 270 ? -28.217 -21.515 14.339 1.00 83.94 270 GLU A O 1
ATOM 2223 N N . THR A 1 271 ? -26.770 -21.183 12.654 1.00 78.38 271 THR A N 1
ATOM 2224 C CA . THR A 1 271 ? -25.602 -20.931 13.515 1.00 78.38 271 THR A CA 1
ATOM 2225 C C . THR A 1 271 ? -25.630 -19.577 14.210 1.00 78.38 271 THR A C 1
ATOM 2227 O O . THR A 1 271 ? -25.012 -19.433 15.257 1.00 78.38 271 THR A O 1
ATOM 2230 N N . THR A 1 272 ? -26.353 -18.592 13.689 1.00 78.00 272 THR A N 1
ATOM 2231 C CA . THR A 1 272 ? -26.513 -17.276 14.316 1.00 78.00 272 THR A CA 1
ATOM 2232 C C . THR A 1 272 ? -27.843 -17.145 15.047 1.00 78.00 272 THR A C 1
ATOM 2234 O O . THR A 1 272 ? -28.208 -16.053 15.477 1.00 78.00 272 THR A O 1
ATOM 2237 N N . ARG A 1 273 ? -28.582 -18.243 15.232 1.00 79.94 273 ARG A N 1
ATOM 2238 C CA . ARG A 1 273 ? -29.855 -18.221 15.950 1.00 79.94 273 ARG A CA 1
ATOM 2239 C C . ARG A 1 273 ? -29.656 -17.670 17.364 1.00 79.94 273 ARG A C 1
ATOM 2241 O O . ARG A 1 273 ? -28.791 -18.143 18.105 1.00 79.94 273 ARG A O 1
ATOM 2248 N N . GLY A 1 274 ? -30.463 -16.672 17.718 1.00 77.06 274 GLY A N 1
ATOM 2249 C CA . GLY A 1 274 ? -30.341 -15.908 18.964 1.00 77.06 274 GLY A CA 1
ATOM 2250 C C . GLY A 1 274 ? -29.705 -14.525 18.782 1.00 77.06 274 GLY A C 1
ATOM 2251 O O . GLY A 1 274 ? -29.968 -13.647 19.598 1.00 77.06 274 GLY A O 1
ATOM 2252 N N . TYR A 1 275 ? -28.969 -14.274 17.687 1.00 76.56 275 TYR A N 1
ATOM 2253 C CA . TYR A 1 275 ? -28.519 -12.914 17.352 1.00 76.56 275 TYR A CA 1
ATOM 2254 C C . TYR A 1 275 ? -29.685 -11.972 17.028 1.00 76.56 275 TYR A C 1
ATOM 2256 O O . TYR A 1 275 ? -29.559 -10.778 17.269 1.00 76.56 275 TYR A O 1
ATOM 2264 N N . ASP A 1 276 ? -30.837 -12.488 16.584 1.00 77.19 276 ASP A N 1
ATOM 2265 C CA . ASP A 1 276 ? -32.055 -11.685 16.365 1.00 77.19 276 ASP A CA 1
ATOM 2266 C C . ASP A 1 276 ? -32.578 -11.039 17.660 1.00 77.19 276 ASP A C 1
ATOM 2268 O O . ASP A 1 276 ? -33.334 -10.073 17.627 1.00 77.19 276 ASP A O 1
ATOM 2272 N N . SER A 1 277 ? -32.185 -11.576 18.819 1.00 79.50 277 SER A N 1
ATOM 2273 C CA . SER A 1 277 ? -32.502 -11.022 20.139 1.00 79.50 277 SER A CA 1
ATOM 2274 C C . SER A 1 277 ? -31.461 -10.006 20.625 1.00 79.50 277 SER A C 1
ATOM 2276 O O . SER A 1 277 ? -31.561 -9.518 21.750 1.00 79.50 277 SER A O 1
ATOM 2278 N N . ILE A 1 278 ? -30.450 -9.700 19.806 1.00 80.25 278 ILE A N 1
ATOM 2279 C CA . ILE A 1 278 ? -29.411 -8.716 20.101 1.00 80.25 278 ILE A CA 1
ATOM 2280 C C . ILE A 1 278 ? -29.682 -7.456 19.293 1.00 80.25 278 ILE A C 1
ATOM 2282 O O . ILE A 1 278 ? -29.647 -7.455 18.065 1.00 80.25 278 ILE A O 1
ATOM 2286 N N . THR A 1 279 ? -29.854 -6.345 19.997 1.00 80.50 279 THR A N 1
ATOM 2287 C CA . THR A 1 279 ? -29.924 -5.025 19.374 1.00 80.50 279 THR A CA 1
ATOM 2288 C C . THR A 1 279 ? -28.537 -4.401 19.365 1.00 80.50 279 THR A C 1
ATOM 2290 O O . THR A 1 279 ? -27.981 -4.091 20.420 1.00 80.50 279 THR A O 1
ATOM 2293 N N . ILE A 1 280 ? -27.977 -4.193 18.174 1.00 81.50 280 ILE A N 1
ATOM 2294 C CA . ILE A 1 280 ? -26.767 -3.386 18.001 1.00 81.50 280 ILE A CA 1
ATOM 2295 C C . ILE A 1 280 ? -27.210 -1.941 17.795 1.00 81.50 280 ILE A C 1
ATOM 2297 O O . ILE A 1 280 ? -27.821 -1.612 16.781 1.00 81.50 280 ILE A O 1
ATOM 2301 N N . GLN A 1 281 ? -26.908 -1.086 18.767 1.00 82.75 281 GLN A N 1
ATOM 2302 C CA . GLN A 1 281 ? -27.138 0.349 18.658 1.00 82.75 281 GLN A CA 1
ATOM 2303 C C . GLN A 1 281 ? -25.865 1.026 18.166 1.00 82.75 281 GLN A C 1
ATOM 2305 O O . GLN A 1 281 ? -24.782 0.824 18.718 1.00 82.75 281 GLN A O 1
ATOM 2310 N N . THR A 1 282 ? -26.005 1.822 17.113 1.00 82.25 282 THR A N 1
ATOM 2311 C CA . THR A 1 282 ? -24.917 2.609 16.539 1.00 82.25 282 THR A CA 1
ATOM 2312 C C . THR A 1 282 ? -25.249 4.079 16.677 1.00 82.25 282 THR A C 1
ATOM 2314 O O . THR A 1 282 ? -26.304 4.520 16.227 1.00 82.25 282 THR A O 1
ATOM 2317 N N . GLU A 1 283 ? -24.333 4.834 17.262 1.00 82.31 283 GLU A N 1
ATOM 2318 C CA . GLU A 1 283 ? -24.457 6.273 17.444 1.00 82.31 283 GLU A CA 1
ATOM 2319 C C . GLU A 1 283 ? -23.130 6.922 17.062 1.00 82.31 283 GLU A C 1
ATOM 2321 O O . GLU A 1 283 ? -22.056 6.398 17.381 1.00 82.31 283 GLU A O 1
ATOM 2326 N N . PHE A 1 284 ? -23.207 8.049 16.360 1.00 82.38 284 PHE A N 1
ATOM 2327 C CA . PHE A 1 284 ? -22.031 8.827 16.016 1.00 82.38 284 PHE A CA 1
ATOM 2328 C C . PHE A 1 284 ? -21.646 9.724 17.191 1.00 82.38 284 PHE A C 1
ATOM 2330 O O . PHE A 1 284 ? -22.448 10.532 17.645 1.00 82.38 284 PHE A O 1
ATOM 2337 N N . ILE A 1 285 ? -20.404 9.597 17.661 1.00 80.38 285 ILE A N 1
ATOM 2338 C CA . ILE A 1 285 ? -19.830 10.511 18.654 1.00 80.38 285 ILE A CA 1
ATOM 2339 C C . ILE A 1 285 ? -18.881 11.445 17.921 1.00 80.38 285 ILE A C 1
ATOM 2341 O O . ILE A 1 285 ? -17.691 11.149 17.732 1.00 80.38 285 ILE A O 1
ATOM 2345 N N . GLY A 1 286 ? -19.480 12.538 17.458 1.00 73.25 286 GLY A N 1
ATOM 2346 C CA . GLY A 1 286 ? -18.824 13.619 16.751 1.00 73.25 286 GLY A CA 1
ATOM 2347 C C . GLY A 1 286 ? -18.481 14.763 17.682 1.00 73.25 286 GLY A C 1
ATOM 2348 O O . GLY A 1 286 ? -19.337 15.240 18.416 1.00 73.25 286 GLY A O 1
ATOM 2349 N N . THR A 1 287 ? -17.234 15.200 17.588 1.00 75.69 287 THR A N 1
ATOM 2350 C CA . THR A 1 287 ? -16.771 16.493 18.079 1.00 75.69 287 THR A CA 1
ATOM 2351 C C . THR A 1 287 ? -15.657 16.886 17.117 1.00 75.69 287 THR A C 1
ATOM 2353 O O . THR A 1 287 ? -14.616 16.224 17.116 1.00 75.69 287 THR A O 1
ATOM 2356 N N . GLN A 1 288 ? -15.919 17.830 16.209 1.00 69.50 288 GLN A N 1
ATOM 2357 C CA . GLN A 1 288 ? -14.950 18.211 15.166 1.00 69.50 288 GLN A CA 1
ATOM 2358 C C . GLN A 1 288 ? -14.498 19.664 15.264 1.00 69.50 288 GLN A C 1
ATOM 2360 O O . GLN A 1 288 ? -13.443 19.994 14.735 1.00 69.50 288 GLN A O 1
ATOM 2365 N N . LEU A 1 289 ? -15.273 20.513 15.939 1.00 82.94 289 LEU A N 1
ATOM 2366 C CA . LEU A 1 289 ? -14.983 21.933 16.089 1.00 82.94 289 LEU A CA 1
ATOM 2367 C C . LEU A 1 289 ? -14.789 22.291 17.561 1.00 82.94 289 LEU A C 1
ATOM 2369 O O . LEU A 1 289 ? -15.459 21.739 18.436 1.00 82.94 289 LEU A O 1
ATOM 2373 N N . PHE A 1 290 ? -13.932 23.278 17.823 1.00 85.31 290 PHE A N 1
ATOM 2374 C CA . PHE A 1 290 ? -13.667 23.790 19.168 1.00 85.31 290 PHE A CA 1
ATOM 2375 C C . PHE A 1 290 ? -14.942 24.143 19.946 1.00 85.31 290 PHE A C 1
ATOM 2377 O O . PHE A 1 290 ? -15.155 23.648 21.051 1.00 85.31 290 PHE A O 1
ATOM 2384 N N . ASN A 1 291 ? -15.822 24.956 19.352 1.00 85.81 291 ASN A N 1
ATOM 2385 C CA . ASN A 1 291 ? -17.043 25.419 20.018 1.00 85.81 291 ASN A CA 1
ATOM 2386 C C . ASN A 1 291 ? -17.971 24.255 20.393 1.00 85.81 291 ASN A C 1
ATOM 2388 O O . ASN A 1 291 ? -18.556 24.258 21.472 1.00 85.81 291 ASN A O 1
ATOM 2392 N N . GLU A 1 292 ? -18.074 23.239 19.530 1.00 86.75 292 GLU A N 1
ATOM 2393 C CA . GLU A 1 292 ? -18.848 22.029 19.822 1.00 86.75 292 GLU A CA 1
ATOM 2394 C C . GLU A 1 292 ? -18.226 21.252 20.985 1.00 86.75 292 GLU A C 1
ATOM 2396 O O . GLU A 1 292 ? -18.940 20.831 21.891 1.00 86.75 292 GLU A O 1
ATOM 2401 N N . ALA A 1 293 ? -16.895 21.114 20.992 1.00 87.44 293 ALA A N 1
ATOM 2402 C CA . ALA A 1 293 ? -16.157 20.419 22.041 1.00 87.44 293 ALA A CA 1
ATOM 2403 C C . ALA A 1 293 ? -16.345 21.071 23.412 1.00 87.44 293 ALA A C 1
ATOM 2405 O O . ALA A 1 293 ? -16.630 20.377 24.387 1.00 87.44 293 ALA A O 1
ATOM 2406 N N . VAL A 1 294 ? -16.223 22.398 23.482 1.00 88.62 294 VAL A N 1
ATOM 2407 C CA . VAL A 1 294 ? -16.387 23.150 24.730 1.00 88.62 294 VAL A CA 1
ATOM 2408 C C . VAL A 1 294 ? -17.830 23.089 25.217 1.00 88.62 294 VAL A C 1
ATOM 2410 O O . VAL A 1 294 ? -18.043 22.760 26.379 1.00 88.62 294 VAL A O 1
ATOM 2413 N N . CYS A 1 295 ? -18.823 23.321 24.350 1.00 88.88 295 CYS A N 1
ATOM 2414 C CA . CYS A 1 295 ? -20.233 23.222 24.742 1.00 88.88 295 CYS A CA 1
ATOM 2415 C C . CYS A 1 295 ? -20.603 21.809 25.219 1.00 88.88 295 CYS A C 1
ATOM 2417 O O . CYS A 1 295 ? -21.347 21.649 26.185 1.00 88.88 295 CYS A O 1
ATOM 2419 N N . GLN A 1 296 ? -20.070 20.775 24.564 1.00 90.06 296 GLN A N 1
ATOM 2420 C CA . GLN A 1 296 ? -20.280 19.387 24.966 1.00 90.06 296 GLN A CA 1
ATOM 2421 C C . GLN A 1 296 ? -19.615 19.085 26.313 1.00 90.06 296 GLN A C 1
ATOM 2423 O O . GLN A 1 296 ? -20.217 18.416 27.147 1.00 90.06 296 GLN A O 1
ATOM 2428 N N . LEU A 1 297 ? -18.404 19.593 26.555 1.00 91.25 297 LEU A N 1
ATOM 2429 C CA . LEU A 1 297 ? -17.707 19.429 27.829 1.00 91.25 297 LEU A CA 1
ATOM 2430 C C . LEU A 1 297 ? -18.401 20.175 28.975 1.00 91.25 297 LEU A C 1
ATOM 2432 O O . LEU A 1 297 ? -18.573 19.600 30.045 1.00 91.25 297 LEU A O 1
ATOM 2436 N N . GLU A 1 298 ? -18.846 21.410 28.735 1.00 92.06 298 GLU A N 1
ATOM 2437 C CA . GLU A 1 298 ? -19.642 22.204 29.679 1.00 92.06 298 GLU A CA 1
ATOM 2438 C C . GLU A 1 298 ? -20.911 21.445 30.076 1.00 92.06 298 GLU A C 1
ATOM 2440 O O . GLU A 1 298 ? -21.185 21.282 31.260 1.00 92.06 298 GLU A O 1
ATOM 2445 N N . SER A 1 299 ? -21.626 20.871 29.104 1.00 90.38 299 SER A N 1
ATOM 2446 C CA . SER A 1 299 ? -22.809 20.048 29.379 1.00 90.38 299 SER A CA 1
ATOM 2447 C C . SER A 1 299 ? -22.500 18.739 30.117 1.00 90.38 299 SER A C 1
ATOM 2449 O O . SER A 1 299 ? -23.386 18.219 30.792 1.00 90.38 299 SER A O 1
ATOM 2451 N N . LEU A 1 300 ? -21.305 18.159 29.954 1.00 90.00 300 LEU A N 1
ATOM 2452 C CA . LEU A 1 300 ? -20.908 16.922 30.641 1.00 90.00 300 LEU A CA 1
ATOM 2453 C C . LEU A 1 300 ? -20.523 17.164 32.103 1.00 90.00 300 LEU A C 1
ATOM 2455 O O . LEU A 1 300 ? -20.744 16.281 32.932 1.00 90.00 300 LEU A O 1
ATOM 2459 N N . LEU A 1 301 ? -19.912 18.316 32.385 1.00 89.50 301 LEU A N 1
ATOM 2460 C CA . LEU A 1 301 ? -19.425 18.698 33.711 1.00 89.50 301 LEU A CA 1
ATOM 2461 C C . LEU A 1 301 ? -20.455 19.496 34.520 1.00 89.50 301 LEU A C 1
ATOM 2463 O O . LEU A 1 301 ? -20.317 19.565 35.734 1.00 89.50 301 LEU A O 1
ATOM 2467 N N . ASP A 1 302 ? -21.444 20.103 33.853 1.00 88.00 302 ASP A N 1
ATOM 2468 C CA . ASP A 1 302 ? -22.319 21.146 34.417 1.00 88.00 302 ASP A CA 1
ATOM 2469 C C . ASP A 1 302 ? -21.518 22.324 35.019 1.00 88.00 302 ASP A C 1
ATOM 2471 O O . ASP A 1 302 ? -21.938 22.993 35.959 1.00 88.00 302 ASP A O 1
ATOM 2475 N N . ASP A 1 303 ? -20.320 22.565 34.470 1.00 90.19 303 ASP A N 1
ATOM 2476 C CA . ASP A 1 303 ? -19.365 23.569 34.940 1.00 90.19 303 ASP A CA 1
ATOM 2477 C C . ASP A 1 303 ? -18.549 24.130 33.766 1.00 90.19 303 ASP A C 1
ATOM 2479 O O . ASP A 1 303 ? -17.689 23.472 33.163 1.00 90.19 303 ASP A O 1
ATOM 2483 N N . ARG A 1 304 ? -18.816 25.399 33.449 1.00 88.75 304 ARG A N 1
ATOM 2484 C CA . ARG A 1 304 ? -18.134 26.131 32.380 1.00 88.75 304 ARG A CA 1
ATOM 2485 C C . ARG A 1 304 ? -16.691 26.494 32.732 1.00 88.75 304 ARG A C 1
ATOM 2487 O O . ARG A 1 304 ? -15.852 26.586 31.835 1.00 88.75 304 ARG A O 1
ATOM 2494 N N . GLU A 1 305 ? -16.384 26.735 34.003 1.00 90.31 305 GLU A N 1
ATOM 2495 C CA . GLU A 1 305 ? -15.024 27.063 34.441 1.00 90.31 305 GLU A CA 1
ATOM 2496 C C . GLU A 1 305 ? -14.121 25.837 34.314 1.00 90.31 305 GLU A C 1
ATOM 2498 O O . GLU A 1 305 ? -13.031 25.942 33.746 1.00 90.31 305 GLU A O 1
ATOM 2503 N N . ALA A 1 306 ? -14.611 24.663 34.721 1.00 88.94 306 ALA A N 1
ATOM 2504 C CA . ALA A 1 306 ? -13.906 23.398 34.536 1.00 88.94 306 ALA A CA 1
ATOM 2505 C C . ALA A 1 306 ? -13.683 23.072 33.047 1.00 88.94 306 ALA A C 1
ATOM 2507 O O . ALA A 1 306 ? -12.582 22.681 32.655 1.00 88.94 306 ALA A O 1
ATOM 2508 N N . ALA A 1 307 ? -14.680 23.299 32.183 1.00 89.81 307 ALA A N 1
ATOM 2509 C CA . ALA A 1 307 ? -14.521 23.094 30.741 1.00 89.81 307 ALA A CA 1
ATOM 2510 C C . ALA A 1 307 ? -13.420 23.991 30.134 1.00 89.81 307 ALA A C 1
ATOM 2512 O O . ALA A 1 307 ? -12.582 23.519 29.361 1.00 89.81 307 ALA A O 1
ATOM 2513 N N . ASN A 1 308 ? -13.373 25.269 30.526 1.00 89.69 308 ASN A N 1
ATOM 2514 C CA . ASN A 1 308 ? -12.324 26.197 30.091 1.00 89.69 308 ASN A CA 1
ATOM 2515 C C . ASN A 1 308 ? -10.950 25.858 30.692 1.00 89.69 308 ASN A C 1
ATOM 2517 O O . ASN A 1 308 ? -9.925 26.076 30.044 1.00 89.69 308 ASN A O 1
ATOM 2521 N N . ALA A 1 309 ? -10.905 25.310 31.909 1.00 92.12 309 ALA A N 1
ATOM 2522 C CA . ALA A 1 309 ? -9.662 24.888 32.543 1.00 92.12 309 ALA A CA 1
ATOM 2523 C C . ALA A 1 309 ? -8.964 23.780 31.740 1.00 92.12 309 ALA A C 1
ATOM 2525 O O . ALA A 1 309 ? -7.751 23.861 31.546 1.00 92.12 309 ALA A O 1
ATOM 2526 N N . LEU A 1 310 ? -9.708 22.804 31.197 1.00 91.31 310 LEU A N 1
ATOM 2527 C CA . LEU A 1 310 ? -9.124 21.737 30.371 1.00 91.31 310 LEU A CA 1
ATOM 2528 C C . LEU A 1 310 ? -8.446 22.307 29.130 1.00 91.31 310 LEU A C 1
ATOM 2530 O O . LEU A 1 310 ? -7.330 21.915 28.788 1.00 91.31 310 LEU A O 1
ATOM 2534 N N . TRP A 1 311 ? -9.121 23.245 28.468 1.00 90.94 311 TRP A N 1
ATOM 2535 C CA . TRP A 1 311 ? -8.579 23.921 27.299 1.00 90.94 311 TRP A CA 1
ATOM 2536 C C . TRP A 1 311 ? -7.280 24.660 27.627 1.00 90.94 311 TRP A C 1
ATOM 2538 O O . TRP A 1 311 ? -6.271 24.449 26.955 1.00 90.94 311 TRP A O 1
ATOM 2548 N N . ASN A 1 312 ? -7.273 25.445 28.706 1.00 90.31 312 ASN A N 1
ATOM 2549 C CA . ASN A 1 312 ? -6.081 26.165 29.149 1.00 90.31 312 ASN A CA 1
ATOM 2550 C C . ASN A 1 312 ? -4.924 25.204 29.475 1.00 90.31 312 ASN A C 1
ATOM 2552 O O . ASN A 1 312 ? -3.787 25.459 29.085 1.00 90.31 312 ASN A O 1
ATOM 2556 N N . CYS A 1 313 ? -5.201 24.070 30.130 1.00 89.00 313 CYS A N 1
ATOM 2557 C CA . CYS A 1 313 ? -4.197 23.035 30.384 1.00 89.00 313 CYS A CA 1
ATOM 2558 C C . CYS A 1 313 ? -3.602 22.484 29.080 1.00 89.00 313 CYS A C 1
ATOM 2560 O O . CYS A 1 313 ? -2.381 22.401 28.953 1.00 89.00 313 CYS A O 1
ATOM 2562 N N . ILE A 1 314 ? -4.445 22.159 28.093 1.00 89.88 314 ILE A N 1
ATOM 2563 C CA . ILE A 1 314 ? -3.999 21.650 26.787 1.00 89.88 314 ILE A CA 1
ATOM 2564 C C . ILE A 1 314 ? -3.124 22.684 26.069 1.00 89.88 314 ILE A C 1
ATOM 2566 O O . ILE A 1 314 ? -2.065 22.315 25.557 1.00 89.88 314 ILE A O 1
ATOM 2570 N N . GLN A 1 315 ? -3.522 23.961 26.072 1.00 88.56 315 GLN A N 1
ATOM 2571 C CA . GLN A 1 315 ? -2.747 25.050 25.473 1.00 88.56 315 GLN A CA 1
ATOM 2572 C C . GLN A 1 315 ? -1.379 25.221 26.145 1.00 88.56 315 GLN A C 1
ATOM 2574 O O . GLN A 1 315 ? -0.361 25.292 25.460 1.00 88.56 315 GLN A O 1
ATOM 2579 N N . CYS A 1 316 ? -1.327 25.239 27.481 1.00 87.31 316 CYS A N 1
ATOM 2580 C CA . CYS A 1 316 ? -0.069 25.387 28.215 1.00 87.31 316 CYS A CA 1
ATOM 2581 C C . CYS A 1 316 ? 0.894 24.215 27.988 1.00 87.31 316 CYS A C 1
ATOM 2583 O O . CYS A 1 316 ? 2.104 24.422 27.928 1.00 87.31 316 CYS A O 1
ATOM 2585 N N . SER A 1 317 ? 0.380 22.990 27.859 1.00 86.31 317 SER A N 1
ATOM 2586 C CA . SER A 1 317 ? 1.203 21.800 27.616 1.00 86.31 317 SER A CA 1
ATOM 2587 C C . SER A 1 317 ? 1.655 21.640 26.160 1.00 86.31 317 SER A C 1
ATOM 2589 O O . SER A 1 317 ? 2.515 20.801 25.896 1.00 86.31 317 SER A O 1
ATOM 2591 N N . ASN A 1 318 ? 1.101 22.415 25.220 1.00 88.19 318 ASN A N 1
ATOM 2592 C CA . ASN A 1 318 ? 1.345 22.280 23.781 1.00 88.19 318 ASN A CA 1
ATOM 2593 C C . ASN A 1 318 ? 1.520 23.650 23.097 1.00 88.19 318 ASN A C 1
ATOM 2595 O O . ASN A 1 318 ? 0.867 23.932 22.095 1.00 88.19 318 ASN A O 1
ATOM 2599 N N . SER A 1 319 ? 2.412 24.500 23.618 1.00 83.38 319 SER A N 1
ATOM 2600 C CA . SER A 1 319 ? 2.640 25.864 23.101 1.00 83.38 319 SER A CA 1
ATOM 2601 C C . SER A 1 319 ? 3.092 25.932 21.640 1.00 83.38 319 SER A C 1
ATOM 2603 O O . SER A 1 319 ? 2.904 26.956 20.990 1.00 83.38 319 SER A O 1
ATOM 2605 N N . ASP A 1 320 ? 3.698 24.855 21.141 1.00 86.75 320 ASP A N 1
ATOM 2606 C CA . ASP A 1 320 ? 4.335 24.805 19.821 1.00 86.75 320 ASP A CA 1
ATOM 2607 C C . ASP A 1 320 ? 3.411 24.218 18.736 1.00 86.75 320 ASP A C 1
ATOM 2609 O O . ASP A 1 320 ? 3.814 24.091 17.579 1.00 86.75 320 ASP A O 1
ATOM 2613 N N . ILE A 1 321 ? 2.187 23.824 19.105 1.00 88.19 321 ILE A N 1
ATOM 2614 C CA . ILE A 1 321 ? 1.188 23.253 18.195 1.00 88.19 321 ILE A CA 1
ATOM 2615 C C . ILE A 1 321 ? 0.277 24.371 17.678 1.00 88.19 321 ILE A C 1
ATOM 2617 O O . ILE A 1 321 ? -0.059 25.309 18.399 1.00 88.19 321 ILE A O 1
ATOM 2621 N N . ASP A 1 322 ? -0.125 24.270 16.414 1.00 88.38 322 ASP A N 1
ATOM 2622 C CA . ASP A 1 322 ? -1.088 25.182 15.812 1.00 88.38 322 ASP A CA 1
ATOM 2623 C C . ASP A 1 322 ? -2.506 25.012 16.392 1.00 88.38 322 ASP A C 1
ATOM 2625 O O . ASP A 1 322 ? -2.831 24.045 17.084 1.00 88.38 322 ASP A O 1
ATOM 2629 N N . GLU A 1 323 ? -3.383 25.972 16.103 1.00 85.88 323 GLU A N 1
ATOM 2630 C CA . GLU A 1 323 ? -4.756 25.981 16.621 1.00 85.88 323 GLU A CA 1
ATOM 2631 C C . GLU A 1 323 ? -5.519 24.701 16.243 1.00 85.88 323 GLU A C 1
ATOM 2633 O O . GLU A 1 323 ? -6.123 24.067 17.105 1.00 85.88 323 GLU A O 1
ATOM 2638 N N . GLN A 1 324 ? -5.393 24.241 14.993 1.00 86.06 324 GLN A N 1
ATOM 2639 C CA . GLN A 1 324 ? -6.038 23.011 14.517 1.00 86.06 324 GLN A CA 1
ATOM 2640 C C . GLN A 1 324 ? -5.558 21.765 15.277 1.00 86.06 324 GLN A C 1
ATOM 2642 O O . GLN A 1 324 ? -6.361 20.894 15.627 1.00 86.06 324 GLN A O 1
ATOM 2647 N N . GLY A 1 325 ? -4.259 21.664 15.573 1.00 87.00 325 GLY A N 1
ATOM 2648 C CA . GLY A 1 325 ? -3.721 20.572 16.375 1.00 87.00 325 GLY A CA 1
ATOM 2649 C C . GLY A 1 325 ? -4.219 20.595 17.823 1.00 87.00 325 GLY A C 1
ATOM 2650 O O . GLY A 1 325 ? -4.521 19.534 18.380 1.00 87.00 325 GLY A O 1
ATOM 2651 N N . LEU A 1 326 ? -4.369 21.780 18.424 1.00 88.88 326 LEU A N 1
ATOM 2652 C CA . LEU A 1 326 ? -4.938 21.945 19.767 1.00 88.88 326 LEU A CA 1
ATOM 2653 C C . LEU A 1 326 ? -6.421 21.547 19.813 1.00 88.88 326 LEU A C 1
ATOM 2655 O O . LEU A 1 326 ? -6.829 20.804 20.711 1.00 88.88 326 LEU A O 1
ATOM 2659 N N . GLU A 1 327 ? -7.215 21.971 18.825 1.00 90.12 327 GLU A N 1
ATOM 2660 C CA . GLU A 1 327 ? -8.623 21.574 18.684 1.00 90.12 327 GLU A CA 1
ATOM 2661 C C . GLU A 1 327 ? -8.772 20.053 18.596 1.00 90.12 327 GLU A C 1
ATOM 2663 O O . GLU A 1 327 ? -9.611 19.455 19.277 1.00 90.12 327 GLU A O 1
ATOM 2668 N N . TYR A 1 328 ? -7.909 19.406 17.812 1.00 89.88 328 TYR A N 1
ATOM 2669 C CA . TYR A 1 328 ? -7.890 17.953 17.678 1.00 89.88 328 TYR A CA 1
ATOM 2670 C C . TYR A 1 328 ? -7.575 17.241 19.004 1.00 89.88 328 TYR A C 1
ATOM 2672 O O . TYR A 1 328 ? -8.174 16.202 19.313 1.00 89.88 328 TYR A O 1
ATOM 2680 N N . ILE A 1 329 ? -6.666 17.790 19.819 1.00 91.31 329 ILE A N 1
ATOM 2681 C CA . ILE A 1 329 ? -6.367 17.260 21.157 1.00 91.31 329 ILE A CA 1
ATOM 2682 C C . ILE A 1 329 ? -7.591 17.402 22.070 1.00 91.31 329 ILE A C 1
ATOM 2684 O O . ILE A 1 329 ? -7.996 16.410 22.681 1.00 91.31 329 ILE A O 1
ATOM 2688 N N . LEU A 1 330 ? -8.223 18.579 22.123 1.00 92.25 330 LEU A N 1
ATOM 2689 C CA . LEU A 1 330 ? -9.424 18.807 22.936 1.00 92.25 330 LEU A CA 1
ATOM 2690 C C . LEU A 1 330 ? -10.559 17.852 22.546 1.00 92.25 330 LEU A C 1
ATOM 2692 O O . LEU A 1 330 ? -11.115 17.166 23.407 1.00 92.25 330 LEU A O 1
ATOM 2696 N N . CYS A 1 331 ? -10.855 17.738 21.249 1.00 91.38 331 CYS A N 1
ATOM 2697 C CA . CYS A 1 331 ? -11.891 16.841 20.741 1.00 91.38 331 CYS A CA 1
ATOM 2698 C C . CYS A 1 331 ? -11.647 15.388 21.176 1.00 91.38 331 CYS A C 1
ATOM 2700 O O . CYS A 1 331 ? -12.592 14.665 21.494 1.00 91.38 331 CYS A O 1
ATOM 2702 N N . ARG A 1 332 ? -10.386 14.941 21.255 1.00 91.44 332 ARG A N 1
ATOM 2703 C CA . ARG A 1 332 ? -10.057 13.595 21.747 1.00 91.44 332 ARG A CA 1
ATOM 2704 C C . ARG A 1 332 ? -10.481 13.388 23.203 1.00 91.44 332 ARG A C 1
ATOM 2706 O O . ARG A 1 332 ? -11.092 12.357 23.494 1.00 91.44 332 ARG A O 1
ATOM 2713 N N . TYR A 1 333 ? -10.188 14.339 24.093 1.00 93.00 333 TYR A N 1
ATOM 2714 C CA . TYR A 1 333 ? -10.612 14.266 25.496 1.00 93.00 333 TYR A CA 1
ATOM 2715 C C . TYR A 1 333 ? -12.133 14.277 25.621 1.00 93.00 333 TYR A C 1
ATOM 2717 O O . TYR A 1 333 ? -12.697 13.395 26.266 1.00 93.00 333 TYR A O 1
ATOM 2725 N N . VAL A 1 334 ? -12.806 15.215 24.950 1.00 92.94 334 VAL A N 1
ATOM 2726 C CA . VAL A 1 334 ? -14.270 15.352 25.017 1.00 92.94 334 VAL A CA 1
ATOM 2727 C C . VAL A 1 334 ? -14.964 14.067 24.579 1.00 92.94 334 VAL A C 1
ATOM 2729 O O . VAL A 1 334 ? -15.889 13.599 25.243 1.00 92.94 334 VAL A O 1
ATOM 2732 N N . ARG A 1 335 ? -14.478 13.417 23.519 1.00 92.56 335 ARG A N 1
ATOM 2733 C CA . ARG A 1 335 ? -15.038 12.143 23.050 1.00 92.56 335 ARG A CA 1
ATOM 2734 C C . ARG A 1 335 ? -14.848 11.022 24.064 1.00 92.56 335 ARG A C 1
ATOM 2736 O O . ARG A 1 335 ? -15.794 10.272 24.287 1.00 92.56 335 ARG A O 1
ATOM 2743 N N . ALA A 1 336 ? -13.672 10.928 24.693 1.00 92.75 336 ALA A N 1
ATOM 2744 C CA . ALA A 1 336 ? -13.399 9.957 25.754 1.00 92.75 336 ALA A CA 1
ATOM 2745 C C . ALA A 1 336 ? -14.318 10.165 26.972 1.00 92.75 336 ALA A C 1
ATOM 2747 O O . ALA A 1 336 ? -14.900 9.208 27.480 1.00 92.75 336 ALA A O 1
ATOM 2748 N N . LEU A 1 337 ? -14.508 11.417 27.389 1.00 93.50 337 LEU A N 1
ATOM 2749 C CA . LEU A 1 337 ? -15.374 11.785 28.510 1.00 93.50 337 LEU A CA 1
ATOM 2750 C C . LEU A 1 337 ? -16.865 11.587 28.188 1.00 93.50 337 LEU A C 1
ATOM 2752 O O . LEU A 1 337 ? -17.641 11.158 29.039 1.00 93.50 337 LEU A O 1
ATOM 2756 N N . THR A 1 338 ? -17.264 11.792 26.933 1.00 92.25 338 THR A N 1
ATOM 2757 C CA . THR A 1 338 ? -18.636 11.531 26.469 1.00 92.25 338 THR A CA 1
ATOM 2758 C C . THR A 1 338 ? -18.987 10.049 26.571 1.00 92.25 338 THR A C 1
ATOM 2760 O O . THR A 1 338 ? -20.042 9.684 27.091 1.00 92.25 338 THR A O 1
ATOM 2763 N N . VAL A 1 339 ? -18.103 9.163 26.095 1.00 92.31 339 VAL A N 1
ATOM 2764 C CA . VAL A 1 339 ? -18.335 7.714 26.221 1.00 92.31 339 VAL A CA 1
ATOM 2765 C C . VAL A 1 339 ? -18.205 7.228 27.660 1.00 92.31 339 VAL A C 1
ATOM 2767 O O . VAL A 1 339 ? -18.877 6.267 28.031 1.00 92.31 339 VAL A O 1
ATOM 2770 N N . TRP A 1 340 ? -17.395 7.899 28.480 1.00 92.56 340 TRP A N 1
ATOM 2771 C CA . TRP A 1 340 ? -17.341 7.648 29.915 1.00 92.56 340 TRP A CA 1
ATOM 2772 C C . TRP A 1 340 ? -18.686 7.941 30.586 1.00 92.56 340 TRP A C 1
ATOM 2774 O O . TRP A 1 340 ? -19.231 7.067 31.259 1.00 92.56 340 TRP A O 1
ATOM 2784 N N . ARG A 1 341 ? -19.287 9.110 30.322 1.00 90.75 341 ARG A N 1
ATOM 2785 C CA . ARG A 1 341 ? -20.633 9.432 30.818 1.00 90.75 341 ARG A CA 1
ATOM 2786 C C . ARG A 1 341 ? -21.658 8.398 30.363 1.00 90.75 341 ARG A C 1
ATOM 2788 O O . ARG A 1 341 ? -22.414 7.880 31.180 1.00 90.75 341 ARG A O 1
ATOM 2795 N N . TYR A 1 342 ? -21.607 8.010 29.089 1.00 90.06 342 TYR A N 1
ATOM 2796 C CA . TYR A 1 342 ? -22.470 6.959 28.557 1.00 90.06 342 TYR A CA 1
ATOM 2797 C C . TYR A 1 342 ? -22.322 5.635 29.328 1.00 90.06 342 TYR A C 1
ATOM 2799 O O . TYR A 1 342 ? -23.322 5.010 29.673 1.00 90.06 342 TYR A O 1
ATOM 2807 N N . PHE A 1 343 ? -21.093 5.207 29.630 1.00 90.62 343 PHE A N 1
ATOM 2808 C CA . PHE A 1 343 ? -20.835 4.007 30.428 1.00 90.62 343 PHE A CA 1
ATOM 2809 C C . PHE A 1 343 ? -21.404 4.115 31.853 1.00 90.62 343 PHE A C 1
ATOM 2811 O O . PHE A 1 343 ? -21.960 3.143 32.366 1.00 90.62 343 PHE A O 1
ATOM 2818 N N . LEU A 1 344 ? -21.326 5.287 32.487 1.00 89.19 344 LEU A N 1
ATOM 2819 C CA . LEU A 1 344 ? -21.911 5.523 33.813 1.00 89.19 344 LEU A CA 1
ATOM 2820 C C . LEU A 1 344 ? -23.445 5.529 33.803 1.00 89.19 344 LEU A C 1
ATOM 2822 O O . LEU A 1 344 ? -24.069 5.132 34.788 1.00 89.19 344 LEU A O 1
ATOM 2826 N N . ASP A 1 345 ? -24.056 5.969 32.706 1.00 88.50 345 ASP A N 1
ATOM 2827 C CA . ASP A 1 345 ? -25.512 6.033 32.551 1.00 88.50 345 ASP A CA 1
ATOM 2828 C C . ASP A 1 345 ? -26.137 4.689 32.138 1.00 88.50 345 ASP A C 1
ATOM 2830 O O . ASP A 1 345 ? -27.354 4.533 32.202 1.00 88.50 345 ASP A O 1
ATOM 2834 N N . HIS A 1 346 ? -25.310 3.691 31.801 1.00 88.19 346 HIS A N 1
ATOM 2835 C CA . HIS A 1 346 ? -25.733 2.336 31.429 1.00 88.19 346 HIS A CA 1
ATOM 2836 C C . HIS A 1 346 ? -25.131 1.285 32.384 1.00 88.19 346 HIS A C 1
ATOM 2838 O O . HIS A 1 346 ? -24.117 0.656 32.058 1.00 88.19 346 HIS A O 1
ATOM 2844 N N . PRO A 1 347 ? -25.726 1.066 33.578 1.00 84.00 347 PRO A N 1
ATOM 2845 C CA . PRO A 1 347 ? -25.234 0.100 34.571 1.00 84.00 347 PRO A CA 1
ATOM 2846 C C . PRO A 1 347 ? -25.171 -1.348 34.068 1.00 84.00 347 PRO A C 1
ATOM 2848 O O . PRO A 1 347 ? -24.392 -2.155 34.570 1.00 84.00 347 PRO A O 1
ATOM 2851 N N . ASP A 1 348 ? -25.969 -1.672 33.053 1.00 83.00 348 ASP A N 1
ATOM 2852 C CA . ASP A 1 348 ? -25.997 -2.955 32.354 1.00 83.00 348 ASP A CA 1
ATOM 2853 C C . ASP A 1 348 ? -24.780 -3.173 31.432 1.00 83.00 348 ASP A C 1
ATOM 2855 O O . ASP A 1 348 ? -24.567 -4.274 30.918 1.00 83.00 348 ASP A O 1
ATOM 2859 N N . CYS A 1 349 ? -23.959 -2.142 31.220 1.00 86.50 349 CYS A N 1
ATOM 2860 C CA . CYS A 1 349 ? -22.686 -2.248 30.525 1.00 86.50 349 CYS A CA 1
ATOM 2861 C C . CYS A 1 349 ? -21.578 -2.689 31.496 1.00 86.50 349 CYS A C 1
ATOM 2863 O O . CYS A 1 349 ? -21.066 -1.896 32.294 1.00 86.50 349 CYS A O 1
ATOM 2865 N N . SER A 1 350 ? -21.187 -3.966 31.418 1.00 85.81 350 SER A N 1
ATOM 2866 C CA . SER A 1 350 ? -20.077 -4.525 32.208 1.00 85.81 350 SER A CA 1
ATOM 2867 C C . SER A 1 350 ? -18.699 -4.213 31.620 1.00 85.81 350 SER A C 1
ATOM 2869 O O . SER A 1 350 ? -17.738 -4.052 32.361 1.00 85.81 350 SER A O 1
ATOM 2871 N N . ALA A 1 351 ? -18.588 -4.106 30.298 1.00 89.25 351 ALA A N 1
ATOM 2872 C CA . ALA A 1 351 ? -17.330 -3.833 29.616 1.00 89.25 351 ALA A CA 1
ATOM 2873 C C . ALA A 1 351 ? -17.549 -2.800 28.512 1.00 89.25 351 ALA A C 1
ATOM 2875 O O . ALA A 1 351 ? -18.424 -2.982 27.664 1.00 89.25 351 ALA A O 1
ATOM 2876 N N . PHE A 1 352 ? -16.730 -1.752 28.495 1.00 91.00 352 PHE A N 1
ATOM 2877 C CA . PHE A 1 352 ? -16.742 -0.738 27.444 1.00 91.00 352 PHE A CA 1
ATOM 2878 C C . PHE A 1 352 ? -15.347 -0.614 26.840 1.00 91.00 352 PHE A C 1
ATOM 2880 O O . PHE A 1 352 ? -14.389 -0.401 27.573 1.00 91.00 352 PHE A O 1
ATOM 2887 N N . LEU A 1 353 ? -15.218 -0.760 25.519 1.00 90.81 353 LEU A N 1
ATOM 2888 C CA . LEU A 1 353 ? -13.933 -0.693 24.821 1.00 90.81 353 LEU A CA 1
ATOM 2889 C C . LEU A 1 353 ? -13.858 0.564 23.953 1.00 90.81 353 LEU A C 1
ATOM 2891 O O . LEU A 1 353 ? -14.586 0.689 22.969 1.00 90.81 353 LEU A O 1
ATOM 2895 N N . CYS A 1 354 ? -12.919 1.444 24.281 1.00 89.75 354 CYS A N 1
ATOM 2896 C CA . CYS A 1 354 ? -12.591 2.644 23.523 1.00 89.75 354 CYS A CA 1
ATOM 2897 C C . CYS A 1 354 ? -11.279 2.439 22.764 1.00 89.75 354 CYS A C 1
ATOM 2899 O O . CYS A 1 354 ? -10.243 2.151 23.368 1.00 89.75 354 CYS A O 1
ATOM 2901 N N . LEU A 1 355 ? -11.316 2.622 21.444 1.00 88.81 355 LEU A N 1
ATOM 2902 C CA . LEU A 1 355 ? -10.142 2.512 20.580 1.00 88.81 355 LEU A CA 1
ATOM 2903 C C . LEU A 1 355 ? -9.716 3.893 20.086 1.00 88.81 355 LEU A C 1
ATOM 2905 O O . LEU A 1 355 ? -10.493 4.579 19.425 1.00 88.81 355 LEU A O 1
ATOM 2909 N N . PHE A 1 356 ? -8.471 4.266 20.371 1.00 86.62 356 PHE A N 1
ATOM 2910 C CA . PHE A 1 356 ? -7.867 5.522 19.928 1.00 86.62 356 PHE A CA 1
ATOM 2911 C C . PHE A 1 356 ? -6.636 5.279 19.047 1.00 86.62 356 PHE A C 1
ATOM 2913 O O . PHE A 1 356 ? -5.965 4.252 19.149 1.00 86.62 356 PHE A O 1
ATOM 2920 N N . ASN A 1 357 ? -6.297 6.257 18.202 1.00 83.81 357 ASN A N 1
ATOM 2921 C CA . ASN A 1 357 ? -5.041 6.243 17.439 1.00 83.81 357 ASN A CA 1
ATOM 2922 C C . ASN A 1 357 ? -3.820 6.449 18.350 1.00 83.81 357 ASN A C 1
ATOM 2924 O O . ASN A 1 357 ? -2.763 5.872 18.113 1.00 83.81 357 ASN A O 1
ATOM 2928 N N . LYS A 1 358 ? -3.983 7.247 19.413 1.00 86.50 358 LYS A N 1
ATOM 2929 C CA . LYS A 1 358 ? -2.982 7.479 20.457 1.00 86.50 358 LYS A CA 1
ATOM 2930 C C . LYS A 1 358 ? -3.556 7.071 21.812 1.00 86.50 358 LYS A C 1
ATOM 2932 O O . LYS A 1 358 ? -4.671 7.460 22.143 1.00 86.50 358 LYS A O 1
ATOM 2937 N N . LEU A 1 359 ? -2.796 6.288 22.576 1.00 88.69 359 LEU A N 1
ATOM 2938 C CA . LEU A 1 359 ? -3.160 5.884 23.936 1.00 88.69 359 LEU A CA 1
ATOM 2939 C C . LEU A 1 359 ? -2.859 6.987 24.945 1.00 88.69 359 LEU A C 1
ATOM 2941 O O . LEU A 1 359 ? -1.819 7.637 24.799 1.00 88.69 359 LEU A O 1
ATOM 2945 N N . PRO A 1 360 ? -3.690 7.142 25.988 1.00 89.81 360 PRO A N 1
ATOM 2946 C CA . PRO A 1 360 ? -3.367 8.038 27.078 1.00 89.81 360 PRO A CA 1
ATOM 2947 C C . PRO A 1 360 ? -2.196 7.483 27.891 1.00 89.81 360 PRO A C 1
ATOM 2949 O O . PRO A 1 360 ? -2.123 6.280 28.182 1.00 89.81 360 PRO A O 1
ATOM 2952 N N . LYS A 1 361 ? -1.265 8.360 28.254 1.00 90.31 361 LYS A N 1
ATOM 2953 C CA . LYS A 1 361 ? -0.102 8.033 29.085 1.00 90.31 361 LYS A CA 1
ATOM 2954 C C . LYS A 1 361 ? 0.056 9.109 30.161 1.00 90.31 361 LYS A C 1
ATOM 2956 O O . LYS A 1 361 ? -0.253 10.260 29.874 1.00 90.31 361 LYS A O 1
ATOM 2961 N N . PRO A 1 362 ? 0.535 8.764 31.368 1.00 89.19 362 PRO A N 1
ATOM 2962 C CA . PRO A 1 362 ? 0.792 9.768 32.397 1.00 89.19 362 PRO A CA 1
ATOM 2963 C C . PRO A 1 362 ? 1.728 10.853 31.860 1.00 89.19 362 PRO A C 1
ATOM 2965 O O . PRO A 1 362 ? 2.788 10.515 31.321 1.00 89.19 362 PRO A O 1
ATOM 2968 N N . LYS A 1 363 ? 1.347 12.125 32.011 1.00 87.75 363 LYS A N 1
ATOM 2969 C CA . LYS A 1 363 ? 2.145 13.297 31.605 1.00 87.75 363 LYS A CA 1
ATOM 2970 C C . LYS A 1 363 ? 2.421 13.415 30.101 1.00 87.75 363 LYS A C 1
ATOM 2972 O O . LYS A 1 363 ? 3.372 14.092 29.709 1.00 87.75 363 LYS A O 1
ATOM 2977 N N . ASP A 1 364 ? 1.645 12.748 29.242 1.00 90.75 364 ASP A N 1
ATOM 2978 C CA . ASP A 1 364 ? 1.759 12.936 27.789 1.00 90.75 364 ASP A CA 1
ATOM 2979 C C . ASP A 1 364 ? 1.002 14.204 27.365 1.00 90.75 364 ASP A C 1
ATOM 2981 O O . ASP A 1 364 ? -0.218 14.256 27.519 1.00 90.75 364 ASP A O 1
ATOM 2985 N N . PRO A 1 365 ? 1.682 15.207 26.781 1.00 86.81 365 PRO A N 1
ATOM 2986 C CA . PRO A 1 365 ? 1.075 16.508 26.500 1.00 86.81 365 PRO A CA 1
ATOM 2987 C C . PRO A 1 365 ? -0.096 16.419 25.513 1.00 86.81 365 PRO A C 1
ATOM 2989 O O . PRO A 1 365 ? -1.014 17.234 25.564 1.00 86.81 365 PRO A O 1
ATOM 2992 N N . MET A 1 366 ? -0.119 15.406 24.641 1.00 88.12 366 MET A N 1
ATOM 2993 C CA . MET A 1 366 ? -1.182 15.246 23.647 1.00 88.12 366 MET A CA 1
ATOM 2994 C C . MET A 1 366 ? -2.337 14.365 24.128 1.00 88.12 366 MET A C 1
ATOM 2996 O O . MET A 1 366 ? -3.383 14.346 23.474 1.00 88.12 366 MET A O 1
ATOM 3000 N N . PHE A 1 367 ? -2.133 13.540 25.161 1.00 91.88 367 PHE A N 1
ATOM 3001 C CA . PHE A 1 367 ? -3.190 12.730 25.767 1.00 91.88 367 PHE A CA 1
ATOM 3002 C C . PHE A 1 367 ? -2.759 12.188 27.138 1.00 91.88 367 PHE A C 1
ATOM 3004 O O . PHE A 1 367 ? -2.281 11.058 27.264 1.00 91.88 367 PHE A O 1
ATOM 3011 N N . ASP A 1 368 ? -2.930 13.006 28.162 1.00 93.12 368 ASP A N 1
ATOM 3012 C CA . ASP A 1 368 ? -2.551 12.707 29.529 1.00 93.12 368 ASP A CA 1
ATOM 3013 C C . ASP A 1 368 ? -3.610 11.831 30.207 1.00 93.12 368 ASP A C 1
ATOM 3015 O O . ASP A 1 368 ? -4.806 12.138 30.216 1.00 93.12 368 ASP A O 1
ATOM 3019 N N . LEU A 1 369 ? -3.157 10.713 30.772 1.00 91.56 369 LEU A N 1
ATOM 3020 C CA . LEU A 1 369 ? -4.012 9.799 31.520 1.00 91.56 369 LEU A CA 1
ATOM 3021 C C . LEU A 1 369 ? -4.486 10.402 32.845 1.00 91.56 369 LEU A C 1
ATOM 3023 O O . LEU A 1 369 ? -5.608 10.112 33.253 1.00 91.56 369 LEU A O 1
ATOM 3027 N N . ASP A 1 370 ? -3.651 11.204 33.502 1.00 92.44 370 ASP A N 1
ATOM 3028 C CA . ASP A 1 370 ? -3.964 11.764 34.817 1.00 92.44 370 ASP A CA 1
ATOM 3029 C C . ASP A 1 370 ? -5.047 12.841 34.664 1.00 92.44 370 ASP A C 1
ATOM 3031 O O . ASP A 1 370 ? -6.103 12.736 35.281 1.00 92.44 370 ASP A O 1
ATOM 3035 N N . ILE A 1 371 ? -4.887 13.749 33.691 1.00 92.56 371 ILE A N 1
ATOM 3036 C CA . ILE A 1 371 ? -5.925 14.731 33.328 1.00 92.56 371 ILE A CA 1
ATOM 3037 C C . ILE A 1 371 ? -7.231 14.027 32.934 1.00 92.56 371 ILE A C 1
ATOM 3039 O O . ILE A 1 371 ? -8.311 14.413 33.375 1.00 92.56 371 ILE A O 1
ATOM 3043 N N . LEU A 1 372 ? -7.166 12.974 32.111 1.00 93.44 372 LEU A N 1
ATOM 3044 C CA . LEU A 1 372 ? -8.371 12.242 31.714 1.00 93.44 372 LEU A CA 1
ATOM 3045 C C . LEU A 1 372 ? -9.105 11.639 32.924 1.00 93.44 372 LEU A C 1
ATOM 3047 O O . LEU A 1 372 ? -10.335 11.622 32.935 1.00 93.44 372 LEU A O 1
ATOM 3051 N N . ARG A 1 373 ? -8.366 11.144 33.925 1.00 91.81 373 ARG A N 1
ATOM 3052 C CA . ARG A 1 373 ? -8.927 10.586 35.162 1.00 91.81 373 ARG A CA 1
ATOM 3053 C C . ARG A 1 373 ? -9.537 11.662 36.045 1.00 91.81 373 ARG A C 1
ATOM 3055 O O . ARG A 1 373 ? -10.664 11.464 36.481 1.00 91.81 373 ARG A O 1
ATOM 3062 N N . ASP A 1 374 ? -8.866 12.795 36.221 1.00 91.44 374 ASP A N 1
ATOM 3063 C CA . ASP A 1 374 ? -9.375 13.916 37.018 1.00 91.44 374 ASP A CA 1
ATOM 3064 C C . ASP A 1 374 ? -10.730 14.398 36.477 1.00 91.44 374 ASP A C 1
ATOM 3066 O O . ASP A 1 374 ? -11.712 14.512 37.209 1.00 91.44 374 ASP A O 1
ATOM 3070 N N . TYR A 1 375 ? -10.838 14.583 35.157 1.00 93.00 375 TYR A N 1
ATOM 3071 C CA . TYR A 1 375 ? -12.105 14.974 34.531 1.00 93.00 375 TYR A CA 1
ATOM 3072 C C . TYR A 1 375 ? -13.150 13.854 34.553 1.00 93.00 375 TYR A C 1
ATOM 3074 O O . TYR A 1 375 ? -14.345 14.123 34.681 1.00 93.00 375 TYR A O 1
ATOM 3082 N N . ALA A 1 376 ? -12.735 12.589 34.460 1.00 91.94 376 ALA A N 1
ATOM 3083 C CA . ALA A 1 376 ? -13.647 11.464 34.634 1.00 91.94 376 ALA A CA 1
ATOM 3084 C C . ALA A 1 376 ? -14.199 11.385 36.070 1.00 91.94 376 ALA A C 1
ATOM 3086 O O . ALA A 1 376 ? -15.362 11.012 36.238 1.00 91.94 376 ALA A O 1
ATOM 3087 N N . GLU A 1 377 ? -13.404 11.755 37.079 1.00 90.69 377 GLU A N 1
ATOM 3088 C CA . GLU A 1 377 ? -13.819 11.859 38.482 1.00 90.69 377 GLU A CA 1
ATOM 3089 C C . GLU A 1 377 ? -14.820 12.997 38.690 1.00 90.69 377 GLU A C 1
ATOM 3091 O O . GLU A 1 377 ? -15.842 12.771 39.338 1.00 90.69 377 GLU A O 1
ATOM 3096 N N . LEU A 1 378 ? -14.606 14.165 38.068 1.00 89.81 378 LEU A N 1
ATOM 3097 C CA . LEU A 1 378 ? -15.577 15.269 38.088 1.00 89.81 378 LEU A CA 1
ATOM 3098 C C . LEU A 1 378 ? -16.950 14.820 37.562 1.00 89.81 378 LEU A C 1
ATOM 3100 O O . LEU A 1 378 ? -17.962 15.021 38.230 1.00 89.81 378 LEU A O 1
ATOM 3104 N N . ILE A 1 379 ? -16.978 14.114 36.425 1.00 88.75 379 ILE A N 1
ATOM 3105 C CA . ILE A 1 379 ? -18.213 13.566 35.828 1.00 88.75 379 ILE A CA 1
ATOM 3106 C C . ILE A 1 379 ? -18.844 12.467 36.703 1.00 88.75 379 ILE A C 1
ATOM 3108 O O . ILE A 1 379 ? -20.060 12.255 36.660 1.00 88.75 379 ILE A O 1
ATOM 3112 N N . MET A 1 380 ? -18.027 11.730 37.462 1.00 85.50 380 MET A N 1
ATOM 3113 C CA . MET A 1 380 ? -18.472 10.632 38.324 1.00 85.50 380 MET A CA 1
ATOM 3114 C C . MET A 1 380 ? -18.911 11.098 39.716 1.00 85.50 380 MET A C 1
ATOM 3116 O O . MET A 1 380 ? -19.510 10.292 40.421 1.00 85.50 380 MET A O 1
ATOM 3120 N N . SER A 1 381 ? -18.627 12.339 40.125 1.00 72.50 381 SER A N 1
ATOM 3121 C CA . SER A 1 381 ? -18.774 12.834 41.507 1.00 72.50 381 SER A CA 1
ATOM 3122 C C . SER A 1 381 ? -20.122 12.501 42.180 1.00 72.50 381 SER A C 1
ATOM 3124 O O . SER A 1 381 ? -20.136 12.172 43.366 1.00 72.50 381 SER A O 1
ATOM 3126 N N . ASP A 1 382 ? -21.217 12.414 41.420 1.00 66.44 382 ASP A N 1
ATOM 3127 C CA . ASP A 1 382 ? -22.549 12.022 41.917 1.00 66.44 382 ASP A CA 1
ATOM 3128 C C . ASP A 1 382 ? -22.761 10.506 42.144 1.00 66.44 382 ASP A C 1
ATOM 3130 O O . ASP A 1 382 ? -23.710 10.098 42.811 1.00 66.44 382 ASP A O 1
ATOM 3134 N N . LYS A 1 383 ? -21.910 9.643 41.572 1.00 66.44 383 LYS A N 1
ATOM 3135 C CA . LYS A 1 383 ? -22.077 8.173 41.486 1.00 66.44 383 LYS A CA 1
ATOM 3136 C C . LYS A 1 383 ? -20.926 7.365 42.111 1.00 66.44 383 LYS A C 1
ATOM 3138 O O . LYS A 1 383 ? -20.934 6.133 42.050 1.00 66.44 383 LYS A O 1
ATOM 3143 N N . VAL A 1 384 ? -19.935 8.028 42.721 1.00 66.38 384 VAL A N 1
ATOM 3144 C CA . VAL A 1 384 ? -18.698 7.403 43.249 1.00 66.38 384 VAL A CA 1
ATOM 3145 C C . VAL A 1 384 ? -18.984 6.253 44.223 1.00 66.38 384 VAL A C 1
ATOM 3147 O O . VAL A 1 384 ? -18.355 5.197 44.145 1.00 66.38 384 VAL A O 1
ATOM 3150 N N . SER A 1 385 ? -19.965 6.432 45.109 1.00 60.84 385 SER A N 1
ATOM 3151 C CA . SER A 1 385 ? -20.314 5.465 46.157 1.00 60.84 385 SER A CA 1
ATOM 3152 C C . SER A 1 385 ? -20.902 4.149 45.627 1.00 60.84 385 SER A C 1
ATOM 3154 O O . SER A 1 385 ? -20.927 3.165 46.361 1.00 60.84 385 SER A O 1
ATOM 3156 N N . GLU A 1 386 ? -21.376 4.112 44.377 1.00 65.31 386 GLU A N 1
ATOM 3157 C CA . GLU A 1 386 ? -22.094 2.963 43.807 1.00 65.31 386 GLU A CA 1
ATOM 3158 C C . GLU A 1 386 ? -21.220 2.069 42.911 1.00 65.31 386 GLU A C 1
ATOM 3160 O O . GLU A 1 386 ? -21.469 0.868 42.811 1.00 65.31 386 GLU A O 1
ATOM 3165 N N . ILE A 1 387 ? -20.208 2.635 42.239 1.00 69.25 387 ILE A N 1
ATOM 3166 C CA . ILE A 1 387 ? -19.485 1.963 41.138 1.00 69.25 387 ILE A CA 1
ATOM 3167 C C . ILE A 1 387 ? -17.992 1.750 41.463 1.00 69.25 387 ILE A C 1
ATOM 3169 O O . ILE A 1 387 ? -17.346 0.898 40.850 1.00 69.25 387 ILE A O 1
ATOM 3173 N N . GLY A 1 388 ? -17.460 2.455 42.469 1.00 74.50 388 GLY A N 1
ATOM 3174 C CA . GLY A 1 388 ? -16.048 2.415 42.857 1.00 74.50 388 GLY A CA 1
ATOM 3175 C C . GLY A 1 388 ? -15.214 3.538 42.221 1.00 74.50 388 GLY A C 1
ATOM 3176 O O . GLY A 1 388 ? -15.731 4.331 41.433 1.00 74.50 388 GLY A O 1
ATOM 3177 N N . PRO A 1 389 ? -13.922 3.647 42.574 1.00 80.25 389 PRO A N 1
ATOM 3178 C CA . PRO A 1 389 ? -13.064 4.738 42.115 1.00 80.25 389 PRO A CA 1
ATOM 3179 C C . PRO A 1 389 ? -12.716 4.618 40.621 1.00 80.25 389 PRO A C 1
ATOM 3181 O O . PRO A 1 389 ? -12.536 3.517 40.094 1.00 80.25 389 PRO A O 1
ATOM 3184 N N . VAL A 1 390 ? -12.523 5.759 39.942 1.00 81.56 390 VAL A N 1
ATOM 3185 C CA . VAL A 1 390 ? -12.179 5.826 38.504 1.00 81.56 390 VAL A CA 1
ATOM 3186 C C . VAL A 1 390 ? -10.926 5.009 38.190 1.00 81.56 390 VAL A C 1
ATOM 3188 O O . VAL A 1 390 ? -10.878 4.308 37.179 1.00 81.56 390 VAL A O 1
ATOM 3191 N N . ASN A 1 391 ? -9.941 5.025 39.091 1.00 79.88 391 ASN A N 1
ATOM 3192 C CA . ASN A 1 391 ? -8.689 4.279 38.953 1.00 79.88 391 ASN A CA 1
ATOM 3193 C C . ASN A 1 391 ? -8.867 2.759 38.840 1.00 79.88 391 ASN A C 1
ATOM 3195 O O . ASN A 1 391 ? -8.041 2.108 38.206 1.00 79.88 391 ASN A O 1
ATOM 3199 N N . GLU A 1 392 ? -9.930 2.195 39.415 1.00 81.50 392 GLU A N 1
ATOM 3200 C CA . GLU A 1 392 ? -10.239 0.765 39.300 1.00 81.50 392 GLU A CA 1
ATOM 3201 C C . GLU A 1 392 ? -11.078 0.438 38.058 1.00 81.50 392 GLU A C 1
ATOM 3203 O O . GLU A 1 392 ? -11.079 -0.703 37.588 1.00 81.50 392 GLU A O 1
ATOM 3208 N N . LEU A 1 393 ? -11.804 1.424 37.526 1.00 85.19 393 LEU A N 1
ATOM 3209 C CA . LEU A 1 393 ? -12.661 1.269 36.352 1.00 85.19 393 LEU A CA 1
ATOM 3210 C C . LEU A 1 393 ? -11.873 1.456 35.050 1.00 85.19 393 LEU A C 1
ATOM 3212 O O . LEU A 1 393 ? -12.128 0.726 34.092 1.00 85.19 393 LEU A O 1
ATOM 3216 N N . PHE A 1 394 ? -10.917 2.390 35.018 1.00 87.75 394 PHE A N 1
ATOM 3217 C CA . PHE A 1 394 ? -10.085 2.698 33.853 1.00 87.75 394 PHE A CA 1
ATOM 3218 C C . PHE A 1 394 ? -8.926 1.712 33.696 1.00 87.75 394 PHE A C 1
ATOM 3220 O O . PHE A 1 394 ? -7.916 1.802 34.398 1.00 87.75 394 PHE A O 1
ATOM 3227 N N . ILE A 1 395 ? -9.018 0.842 32.691 1.00 88.38 395 ILE A N 1
ATOM 3228 C CA . ILE A 1 395 ? -7.943 -0.076 32.305 1.00 88.38 395 ILE A CA 1
ATOM 3229 C C . ILE A 1 395 ? -7.358 0.361 30.967 1.00 88.38 395 ILE A C 1
ATOM 3231 O O . ILE A 1 395 ? -8.053 0.394 29.954 1.00 88.38 395 ILE A O 1
ATOM 3235 N N . VAL A 1 396 ? -6.061 0.670 30.941 1.00 88.44 396 VAL A N 1
ATOM 3236 C CA . VAL A 1 396 ? -5.344 0.993 29.701 1.00 88.44 396 VAL A CA 1
ATOM 3237 C C . VAL A 1 396 ? -4.595 -0.246 29.221 1.00 88.44 396 VAL A C 1
ATOM 3239 O O . VAL A 1 396 ? -3.591 -0.630 29.818 1.00 88.44 396 VAL A O 1
ATOM 3242 N N . LEU A 1 397 ? -5.057 -0.853 28.127 1.00 85.31 397 LEU A N 1
ATOM 3243 C CA . LEU A 1 397 ? -4.387 -1.989 27.493 1.00 85.31 397 LEU A CA 1
ATOM 3244 C C . LEU A 1 397 ? -3.334 -1.493 26.500 1.00 85.31 397 LEU A C 1
ATOM 3246 O O . LEU A 1 397 ? -3.665 -0.922 25.454 1.00 85.31 397 LEU A O 1
ATOM 3250 N N . LYS A 1 398 ? -2.068 -1.738 26.841 1.00 83.12 398 LYS A N 1
ATOM 3251 C CA . LYS A 1 398 ? -0.868 -1.360 26.082 1.00 83.12 398 LYS A CA 1
ATOM 3252 C C . LYS A 1 398 ? -0.239 -2.608 25.455 1.00 83.12 398 LYS A C 1
ATOM 3254 O O . LYS A 1 398 ? -0.566 -3.721 25.846 1.00 83.12 398 LYS A O 1
ATOM 3259 N N . SER A 1 399 ? 0.658 -2.430 24.486 1.00 76.62 399 SER A N 1
ATOM 3260 C CA . SER A 1 399 ? 1.430 -3.533 23.889 1.00 76.62 399 SER A CA 1
ATOM 3261 C C . SER A 1 399 ? 2.381 -4.197 24.888 1.00 76.62 399 SER A C 1
ATOM 3263 O O . SER A 1 399 ? 2.596 -5.406 24.833 1.00 76.62 399 SER A O 1
ATOM 3265 N N . ASP A 1 400 ? 2.922 -3.415 25.818 1.00 74.00 400 ASP A N 1
ATOM 3266 C CA . ASP A 1 400 ? 3.847 -3.899 26.837 1.00 74.00 400 ASP A CA 1
ATOM 3267 C C . ASP A 1 400 ? 3.057 -4.631 27.929 1.00 74.00 400 ASP A C 1
ATOM 3269 O O . ASP A 1 400 ? 2.065 -4.100 28.428 1.00 74.00 400 ASP A O 1
ATOM 3273 N N . GLN A 1 401 ? 3.483 -5.850 28.283 1.00 76.25 401 GLN A N 1
ATOM 3274 C CA . GLN A 1 401 ? 2.798 -6.725 29.255 1.00 76.25 401 GLN A CA 1
ATOM 3275 C C . GLN A 1 401 ? 1.319 -7.007 28.914 1.00 76.25 401 GLN A C 1
ATOM 3277 O O . GLN A 1 401 ? 0.501 -7.266 29.795 1.00 76.25 401 GLN A O 1
ATOM 3282 N N . PHE A 1 402 ? 0.975 -6.985 27.620 1.00 83.25 402 PHE A N 1
ATOM 3283 C CA . PHE A 1 402 ? -0.402 -7.138 27.147 1.00 83.25 402 PHE A CA 1
ATOM 3284 C C . PHE A 1 402 ? -1.093 -8.407 27.665 1.00 83.25 402 PHE A C 1
ATOM 3286 O O . PHE A 1 402 ? -2.235 -8.326 28.109 1.00 83.25 402 PHE A O 1
ATOM 3293 N N . GLU A 1 403 ? -0.424 -9.565 27.623 1.00 82.62 403 GLU A N 1
ATOM 3294 C CA . GLU A 1 403 ? -1.046 -10.839 28.020 1.00 82.62 403 GLU A CA 1
ATOM 3295 C C . GLU A 1 403 ? -1.395 -10.876 29.514 1.00 82.62 403 GLU A C 1
ATOM 3297 O O . GLU A 1 403 ? -2.503 -11.269 29.863 1.00 82.62 403 GLU A O 1
ATOM 3302 N N . GLU A 1 404 ? -0.518 -10.380 30.390 1.00 84.38 404 GLU A N 1
ATOM 3303 C CA . GLU A 1 404 ? -0.777 -10.325 31.836 1.00 84.38 404 GLU A CA 1
ATOM 3304 C C . GLU A 1 404 ? -1.936 -9.369 32.157 1.00 84.38 404 GLU A C 1
ATOM 3306 O O . GLU A 1 404 ? -2.887 -9.732 32.854 1.00 84.38 404 GLU A O 1
ATOM 3311 N N . ALA A 1 405 ? -1.919 -8.167 31.569 1.00 85.38 405 ALA A N 1
ATOM 3312 C CA . ALA A 1 405 ? -2.989 -7.185 31.745 1.00 85.38 405 ALA A CA 1
ATOM 3313 C C . ALA A 1 405 ? -4.337 -7.690 31.199 1.00 85.38 405 ALA A C 1
ATOM 3315 O O . ALA A 1 405 ? -5.396 -7.417 31.771 1.00 85.38 405 ALA A O 1
ATOM 3316 N N . LYS A 1 406 ? -4.311 -8.447 30.098 1.00 87.31 406 LYS A N 1
ATOM 3317 C CA . LYS A 1 406 ? -5.490 -9.082 29.507 1.00 87.31 406 LYS A CA 1
ATOM 3318 C C . LYS A 1 406 ? -6.026 -10.198 30.397 1.00 87.31 406 LYS A C 1
ATOM 3320 O O . LYS A 1 406 ? -7.227 -10.219 30.644 1.00 87.31 406 LYS A O 1
ATOM 3325 N N . GLU A 1 407 ? -5.184 -11.098 30.898 1.00 87.44 407 GLU A N 1
ATOM 3326 C CA . GLU A 1 407 ? -5.616 -12.161 31.815 1.00 87.44 407 GLU A CA 1
ATOM 3327 C C . GLU A 1 407 ? -6.264 -11.583 33.075 1.00 87.44 407 GLU A C 1
ATOM 3329 O O . GLU A 1 407 ? -7.350 -12.024 33.464 1.00 87.44 407 GLU A O 1
ATOM 3334 N N . GLN A 1 408 ? -5.666 -10.540 33.657 1.00 88.62 408 GLN A N 1
ATOM 3335 C CA . GLN A 1 408 ? -6.243 -9.835 34.797 1.00 88.62 408 GLN A CA 1
ATOM 3336 C C . GLN A 1 408 ? -7.602 -9.217 34.443 1.00 88.62 408 GLN A C 1
ATOM 3338 O O . GLN A 1 408 ? -8.583 -9.443 35.152 1.00 88.62 408 GLN A O 1
ATOM 3343 N N . LEU A 1 409 ? -7.693 -8.497 33.321 1.00 90.31 409 LEU A N 1
ATOM 3344 C CA . LEU A 1 409 ? -8.941 -7.893 32.853 1.00 90.31 409 LEU A CA 1
ATOM 3345 C C . LEU A 1 409 ? -10.054 -8.937 32.663 1.00 90.31 409 LEU A C 1
ATOM 3347 O O . LEU A 1 409 ? -11.182 -8.717 33.103 1.00 90.31 409 LEU A O 1
ATOM 3351 N N . LEU A 1 410 ? -9.755 -10.071 32.024 1.00 89.81 410 LEU A N 1
ATOM 3352 C CA . LEU A 1 410 ? -10.738 -11.130 31.778 1.00 89.81 410 LEU A CA 1
ATOM 3353 C C . LEU A 1 410 ? -11.176 -11.815 33.078 1.00 89.81 410 LEU A C 1
ATOM 3355 O O . LEU A 1 410 ? -12.359 -12.126 33.225 1.00 89.81 410 LEU A O 1
ATOM 3359 N N . CYS A 1 411 ? -10.264 -12.003 34.037 1.00 88.88 411 CYS A N 1
ATOM 3360 C CA . CYS A 1 411 ? -10.608 -12.494 35.373 1.00 88.88 411 CYS A CA 1
ATOM 3361 C C . CYS A 1 411 ? -11.563 -11.536 36.096 1.00 88.88 411 CYS A C 1
ATOM 3363 O O . CYS A 1 411 ? -12.554 -11.967 36.683 1.00 88.88 411 CYS A O 1
ATOM 3365 N N . GLU A 1 412 ? -11.296 -10.231 36.034 1.00 89.56 412 GLU A N 1
ATOM 3366 C CA . GLU A 1 412 ? -12.122 -9.215 36.686 1.00 89.56 412 GLU A CA 1
ATOM 3367 C C . GLU A 1 412 ? -13.510 -9.085 36.061 1.00 89.56 412 GLU A C 1
ATOM 3369 O O . GLU A 1 412 ? -14.509 -9.043 36.784 1.00 89.56 412 GLU A O 1
ATOM 3374 N N . LEU A 1 413 ? -13.583 -9.086 34.730 1.00 89.06 413 LEU A N 1
ATOM 3375 C CA . LEU A 1 413 ? -14.849 -9.115 34.004 1.00 89.06 413 LEU A CA 1
ATOM 3376 C C . LEU A 1 413 ? -15.631 -10.401 34.305 1.00 89.06 413 LEU A C 1
ATOM 3378 O O . LEU A 1 413 ? -16.837 -10.339 34.530 1.00 89.06 413 LEU A O 1
ATOM 3382 N N . GLY A 1 414 ? -14.949 -11.551 34.392 1.00 86.62 414 GLY A N 1
ATOM 3383 C CA . GLY A 1 414 ? -15.554 -12.832 34.769 1.00 86.62 414 GLY A CA 1
ATOM 3384 C C . GLY A 1 414 ? -16.074 -12.879 36.207 1.00 86.62 414 GLY A C 1
ATOM 3385 O O . GLY A 1 414 ? -17.072 -13.542 36.484 1.00 86.62 414 GLY A O 1
ATOM 3386 N N . ALA A 1 415 ? -15.464 -12.114 37.114 1.00 87.19 415 ALA A N 1
ATOM 3387 C CA . ALA A 1 415 ? -15.963 -11.905 38.472 1.00 87.19 415 ALA A CA 1
ATOM 3388 C C . ALA A 1 415 ? -17.164 -10.936 38.540 1.00 87.19 415 ALA A C 1
ATOM 3390 O O . ALA A 1 415 ? -17.689 -10.686 39.623 1.00 87.19 415 ALA A O 1
ATOM 3391 N N . GLY A 1 416 ? -17.604 -10.384 37.404 1.00 84.44 416 GLY A N 1
ATOM 3392 C CA . GLY A 1 416 ? -18.722 -9.445 37.320 1.00 84.44 416 GLY A CA 1
ATOM 3393 C C . GLY A 1 416 ? -18.346 -7.988 37.590 1.00 84.44 416 GLY A C 1
ATOM 3394 O O . GLY A 1 416 ? -19.243 -7.154 37.719 1.00 84.44 416 GLY A O 1
ATOM 3395 N N . LYS A 1 417 ? -17.049 -7.653 37.666 1.00 87.69 417 LYS A N 1
ATOM 3396 C CA . LYS A 1 417 ? -16.619 -6.257 37.804 1.00 87.69 417 LYS A CA 1
ATOM 3397 C C . LYS A 1 417 ? -16.848 -5.496 36.499 1.00 87.69 417 LYS A C 1
ATOM 3399 O O . LYS A 1 417 ? -16.692 -6.046 35.410 1.00 87.69 417 LYS A O 1
ATOM 3404 N N . ARG A 1 418 ? -17.169 -4.205 36.608 1.00 88.44 418 ARG A N 1
ATOM 3405 C CA . ARG A 1 418 ? -17.331 -3.317 35.450 1.00 88.44 418 ARG A CA 1
ATOM 3406 C C . ARG A 1 418 ? -15.989 -2.701 35.054 1.00 88.44 418 ARG A C 1
ATOM 3408 O O . ARG A 1 418 ? -15.234 -2.291 35.934 1.00 88.44 418 ARG A O 1
ATOM 3415 N N . ARG A 1 419 ? -15.669 -2.639 33.758 1.00 91.38 419 ARG A N 1
ATOM 3416 C CA . ARG A 1 419 ? -14.391 -2.096 33.260 1.00 91.38 419 ARG A CA 1
ATOM 3417 C C . ARG A 1 419 ? -14.576 -1.200 32.042 1.00 91.38 419 ARG A C 1
ATOM 3419 O O . ARG A 1 419 ? -15.235 -1.574 31.072 1.00 91.38 419 ARG A O 1
ATOM 3426 N N . PHE A 1 420 ? -13.937 -0.038 32.093 1.00 92.31 420 PHE A N 1
ATOM 3427 C CA . PHE A 1 420 ? -13.817 0.912 31.001 1.00 92.31 420 PHE A CA 1
ATOM 3428 C C . PHE A 1 420 ? -12.399 0.830 30.431 1.00 92.31 420 PHE A C 1
ATOM 3430 O O . PHE A 1 420 ? -11.411 1.159 31.085 1.00 92.31 420 PHE A O 1
ATOM 3437 N N . ILE A 1 421 ? -12.298 0.304 29.218 1.00 91.75 421 ILE A N 1
ATOM 3438 C CA . ILE A 1 421 ? -11.054 -0.166 28.622 1.00 91.75 421 ILE A CA 1
ATOM 3439 C C . ILE A 1 421 ? -10.623 0.822 27.544 1.00 91.75 421 ILE A C 1
ATOM 3441 O O . ILE A 1 421 ? -11.334 1.036 26.563 1.00 91.75 421 ILE A O 1
ATOM 3445 N N . LEU A 1 422 ? -9.429 1.380 27.695 1.00 90.69 422 LEU A N 1
ATOM 3446 C CA . LEU A 1 422 ? -8.781 2.224 26.700 1.00 90.69 422 LEU A CA 1
ATOM 3447 C C . LEU A 1 422 ? -7.706 1.408 25.988 1.00 90.69 422 LEU A C 1
ATOM 3449 O O . LEU A 1 422 ? -6.793 0.883 26.627 1.00 90.69 422 LEU A O 1
ATOM 3453 N N . SER A 1 423 ? -7.796 1.296 24.666 1.00 88.81 423 SER A N 1
ATOM 3454 C CA . SER A 1 423 ? -6.759 0.644 23.870 1.00 88.81 423 SER A CA 1
ATOM 3455 C C . SER A 1 423 ? -6.529 1.335 22.523 1.00 88.81 423 SER A C 1
ATOM 3457 O O . SER A 1 423 ? -7.184 2.322 22.186 1.00 88.81 423 SER A O 1
ATOM 3459 N N . SER A 1 424 ? -5.556 0.837 21.759 1.00 84.00 424 SER A N 1
ATOM 3460 C CA . SER A 1 424 ? -5.264 1.308 20.410 1.00 84.00 424 SER A CA 1
ATOM 3461 C C . SER A 1 424 ? -5.638 0.272 19.361 1.00 84.00 424 SER A C 1
ATOM 3463 O O . SER A 1 424 ? -5.653 -0.936 19.628 1.00 84.00 424 SER A O 1
ATOM 3465 N N . TYR A 1 425 ? -5.872 0.739 18.134 1.00 71.50 425 TYR A N 1
ATOM 3466 C CA . TYR A 1 425 ? -6.054 -0.152 16.987 1.00 71.50 425 TYR A CA 1
ATOM 3467 C C . TYR A 1 425 ? -4.836 -1.050 16.744 1.00 71.50 425 TYR A C 1
ATOM 3469 O O . TYR A 1 425 ? -5.008 -2.207 16.383 1.00 71.50 425 TYR A O 1
ATOM 3477 N N . GLN A 1 426 ? -3.616 -0.566 16.987 1.00 68.81 426 GLN A N 1
ATOM 3478 C CA . GLN A 1 426 ? -2.401 -1.370 16.808 1.00 68.81 426 GLN A CA 1
ATOM 3479 C C . GLN A 1 426 ? -2.284 -2.484 17.861 1.00 68.81 426 GLN A C 1
ATOM 3481 O O . GLN A 1 426 ? -1.775 -3.558 17.561 1.00 68.81 426 GLN A O 1
ATOM 3486 N N . THR A 1 427 ? -2.787 -2.253 19.078 1.00 66.62 427 THR A N 1
ATOM 3487 C CA . THR A 1 427 ? -2.685 -3.201 20.199 1.00 66.62 427 THR A CA 1
ATOM 3488 C C . THR A 1 427 ? -3.741 -4.309 20.133 1.00 66.62 427 THR A C 1
ATOM 3490 O O . THR A 1 427 ? -3.417 -5.473 20.344 1.00 66.62 427 THR A O 1
ATOM 3493 N N . ILE A 1 428 ? -5.002 -3.977 19.825 1.00 66.06 428 ILE A N 1
ATOM 3494 C CA . ILE A 1 428 ? -6.123 -4.945 19.851 1.00 66.06 428 ILE A CA 1
ATOM 3495 C C . ILE A 1 428 ? -6.656 -5.282 18.452 1.00 66.06 428 ILE A C 1
ATOM 3497 O O . ILE A 1 428 ? -7.240 -6.349 18.254 1.00 66.06 428 ILE A O 1
ATOM 3501 N N . GLY A 1 429 ? -6.430 -4.421 17.456 1.00 52.69 429 GLY A N 1
ATOM 3502 C CA . GLY A 1 429 ? -6.971 -4.580 16.101 1.00 52.69 429 GLY A CA 1
ATOM 3503 C C . GLY A 1 429 ? -6.475 -5.822 15.355 1.00 52.69 429 GLY A C 1
ATOM 3504 O O . GLY A 1 429 ? -7.114 -6.237 14.392 1.00 52.69 429 GLY A O 1
ATOM 3505 N N . ALA A 1 430 ? -5.410 -6.473 15.831 1.00 50.47 430 ALA A N 1
ATOM 3506 C CA . ALA A 1 430 ? -4.862 -7.712 15.277 1.00 50.47 430 ALA A CA 1
ATOM 3507 C C . ALA A 1 430 ? -5.575 -8.995 15.772 1.00 50.47 430 ALA A C 1
ATOM 3509 O O . ALA A 1 430 ? -4.933 -10.015 16.008 1.00 50.47 430 ALA A O 1
ATOM 3510 N N . GLY A 1 431 ? -6.904 -8.972 15.935 1.00 56.47 431 GLY A N 1
ATOM 3511 C CA . GLY A 1 431 ? -7.688 -10.190 16.191 1.00 56.47 431 GLY A CA 1
ATOM 3512 C C . GLY A 1 431 ? -7.605 -10.749 17.619 1.00 56.47 431 GLY A C 1
ATOM 3513 O O . GLY A 1 431 ? -7.791 -11.949 17.818 1.00 56.47 431 GLY A O 1
ATOM 3514 N N . GLN A 1 432 ? -7.346 -9.901 18.618 1.00 69.81 432 GLN A N 1
ATOM 3515 C CA . GLN A 1 432 ? -7.336 -10.310 20.025 1.00 69.81 432 GLN A CA 1
ATOM 3516 C C . GLN A 1 432 ? -8.760 -10.573 20.543 1.00 69.81 432 GLN A C 1
ATOM 3518 O O . GLN A 1 432 ? -9.649 -9.731 20.419 1.00 69.81 432 GLN A O 1
ATOM 3523 N N . ASN A 1 433 ? -8.981 -11.747 21.141 1.00 71.06 433 ASN A N 1
ATOM 3524 C CA . ASN A 1 433 ? -10.270 -12.131 21.716 1.00 71.06 433 ASN A CA 1
ATOM 3525 C C . ASN A 1 433 ? -10.363 -11.672 23.184 1.00 71.06 433 ASN A C 1
ATOM 3527 O O . ASN A 1 433 ? -9.541 -12.078 24.004 1.00 71.06 433 ASN A O 1
ATOM 3531 N N . LEU A 1 434 ? -11.363 -10.843 23.504 1.00 80.94 434 LEU A N 1
ATOM 3532 C CA . LEU A 1 434 ? -11.659 -10.359 24.861 1.00 80.94 434 LEU A CA 1
ATOM 3533 C C . LEU A 1 434 ? -12.856 -11.084 25.507 1.00 80.94 434 LEU A C 1
ATOM 3535 O O . LEU A 1 434 ? -13.506 -10.535 26.391 1.00 80.94 434 LEU A O 1
ATOM 3539 N N . GLN A 1 435 ? -13.196 -12.290 25.048 1.00 82.25 435 GLN A N 1
ATOM 3540 C CA . GLN A 1 435 ? -14.218 -13.122 25.690 1.00 82.25 435 GLN A CA 1
ATOM 3541 C C . GLN A 1 435 ? -13.777 -13.527 27.101 1.00 82.25 435 GLN A C 1
ATOM 3543 O O . GLN A 1 435 ? -12.686 -14.064 27.286 1.00 82.25 435 GLN A O 1
ATOM 3548 N N . TYR A 1 436 ? -14.650 -13.300 28.079 1.00 84.69 436 TYR A N 1
ATOM 3549 C CA . TYR A 1 436 ? -14.440 -13.643 29.484 1.00 84.69 436 TYR A CA 1
ATOM 3550 C C . TYR A 1 436 ? -15.540 -14.596 29.988 1.00 84.69 436 TYR A C 1
ATOM 3552 O O . TYR A 1 436 ? -16.602 -14.695 29.362 1.00 84.69 436 TYR A O 1
ATOM 3560 N N . PRO A 1 437 ? -15.301 -15.330 31.093 1.00 84.31 437 PRO A N 1
ATOM 3561 C CA . PRO A 1 437 ? -16.309 -16.194 31.702 1.00 84.31 437 PRO A CA 1
ATOM 3562 C C . PRO A 1 437 ? -17.589 -15.431 32.056 1.00 84.31 437 PRO A C 1
ATOM 3564 O O . PRO A 1 437 ? -17.536 -14.284 32.480 1.00 84.31 437 PRO A O 1
ATOM 3567 N N . ILE A 1 438 ? -18.742 -16.078 31.915 1.00 82.50 438 ILE A N 1
ATOM 3568 C CA . ILE A 1 438 ? -20.044 -15.471 32.214 1.00 82.50 438 ILE A CA 1
ATOM 3569 C C . ILE A 1 438 ? -20.162 -15.287 33.734 1.00 82.50 438 ILE A C 1
ATOM 3571 O O . ILE A 1 438 ? -20.099 -16.292 34.449 1.00 82.50 438 ILE A O 1
ATOM 3575 N N . PRO A 1 439 ? -20.346 -14.057 34.247 1.00 83.38 439 PRO A N 1
ATOM 3576 C CA . PRO A 1 439 ? -20.521 -13.846 35.678 1.00 83.38 439 PRO A CA 1
ATOM 3577 C C . PRO A 1 439 ? -21.786 -14.543 36.179 1.00 83.38 439 PRO A C 1
ATOM 3579 O O . PRO A 1 439 ? -22.830 -14.480 35.531 1.00 83.38 439 PRO A O 1
ATOM 3582 N N . SER A 1 440 ? -21.728 -15.147 37.367 1.00 78.12 440 SER A N 1
ATOM 3583 C CA . SER A 1 440 ? -22.851 -15.899 37.955 1.00 78.12 440 SER A CA 1
ATOM 3584 C C . SER A 1 440 ? -24.133 -15.074 38.142 1.00 78.12 440 SER A C 1
ATOM 3586 O O . SER A 1 440 ? -25.215 -15.638 38.269 1.00 78.12 440 SER A O 1
ATOM 3588 N N . SER A 1 441 ? -24.017 -13.744 38.180 1.00 74.12 441 SER A N 1
ATOM 3589 C CA . SER A 1 441 ? -25.127 -12.795 38.312 1.00 74.12 441 SER A CA 1
ATOM 3590 C C . SER A 1 441 ? -25.857 -12.499 36.997 1.00 74.12 441 SER A C 1
ATOM 3592 O O . SER A 1 441 ? -26.918 -11.876 37.022 1.00 74.12 441 SER A O 1
ATOM 3594 N N . VAL A 1 442 ? -25.319 -12.924 35.850 1.00 78.94 442 VAL A N 1
ATOM 3595 C CA . VAL A 1 442 ? -25.859 -12.602 34.525 1.00 78.94 442 VAL A CA 1
ATOM 3596 C C . VAL A 1 442 ? -26.475 -13.848 33.906 1.00 78.94 442 VAL A C 1
ATOM 3598 O O . VAL A 1 442 ? -25.823 -14.877 33.768 1.00 78.94 442 VAL A O 1
ATOM 3601 N N . THR A 1 443 ? -27.729 -13.747 33.462 1.00 78.12 443 THR A N 1
ATOM 3602 C CA . THR A 1 443 ? -28.348 -14.809 32.657 1.00 78.12 443 THR A CA 1
ATOM 3603 C C . THR A 1 443 ? -27.937 -14.624 31.197 1.00 78.12 443 THR A C 1
ATOM 3605 O O . THR A 1 443 ? -28.301 -13.611 30.592 1.00 78.12 443 THR A O 1
ATOM 3608 N N . PRO A 1 444 ? -27.164 -15.547 30.603 1.00 75.44 444 PRO A N 1
ATOM 3609 C CA . PRO A 1 444 ? -26.751 -15.399 29.223 1.00 75.44 444 PRO A CA 1
ATOM 3610 C C . PRO A 1 444 ? -27.893 -15.662 28.258 1.00 75.44 444 PRO A C 1
ATOM 3612 O O . PRO A 1 444 ? -28.664 -16.609 28.410 1.00 75.44 444 PRO A O 1
ATOM 3615 N N . LEU A 1 445 ? -27.942 -14.855 27.201 1.00 72.44 445 LEU A N 1
ATOM 3616 C CA . LEU A 1 445 ? -28.702 -15.218 26.023 1.00 72.44 445 LEU A CA 1
ATOM 3617 C C . LEU A 1 445 ? -27.895 -16.269 25.265 1.00 72.44 445 LEU A C 1
ATOM 3619 O O . LEU A 1 445 ? -26.768 -16.020 24.834 1.00 72.44 445 LEU A O 1
ATOM 3623 N N . HIS A 1 446 ? -28.447 -17.471 25.152 1.00 69.88 446 HIS A N 1
ATOM 3624 C CA . HIS A 1 446 ? -27.791 -18.545 24.424 1.00 69.88 446 HIS A CA 1
ATOM 3625 C C . HIS A 1 446 ? -27.855 -18.270 22.924 1.00 69.88 446 HIS A C 1
ATOM 3627 O O . HIS A 1 446 ? -28.927 -18.278 22.320 1.00 69.88 446 HIS A O 1
ATOM 3633 N N . ILE A 1 447 ? -26.684 -18.055 22.331 1.00 66.19 447 ILE A N 1
ATOM 3634 C CA . ILE A 1 447 ? -26.516 -17.847 20.898 1.00 66.19 447 ILE A CA 1
ATOM 3635 C C . ILE A 1 447 ? -25.793 -19.070 20.324 1.00 66.19 447 ILE A C 1
ATOM 3637 O O . ILE A 1 447 ? -24.655 -19.364 20.691 1.00 66.19 447 ILE A O 1
ATOM 3641 N N . SER A 1 448 ? -26.468 -19.767 19.411 1.00 56.59 448 SER A N 1
ATOM 3642 C CA . SER A 1 448 ? -26.049 -21.014 18.750 1.00 56.59 448 SER A CA 1
ATOM 3643 C C . SER A 1 448 ? -25.841 -22.263 19.636 1.00 56.59 448 SER A C 1
ATOM 3645 O O . SER A 1 448 ? -25.141 -22.262 20.646 1.00 56.59 448 SER A O 1
ATOM 3647 N N . PHE A 1 449 ? -26.391 -23.388 19.167 1.00 50.41 449 PHE A N 1
ATOM 3648 C CA . PHE A 1 449 ? -26.111 -24.752 19.631 1.00 50.41 449 PHE A CA 1
ATOM 3649 C C . PHE A 1 449 ? -26.252 -25.704 18.433 1.00 50.41 449 PHE A C 1
ATOM 3651 O O . PHE A 1 449 ? -27.262 -26.385 18.351 1.00 50.41 449 PHE A O 1
ATOM 3658 N N . CYS A 1 450 ? -25.347 -25.728 17.435 1.00 44.06 450 CYS A N 1
ATOM 3659 C CA . CYS A 1 450 ? -25.474 -26.774 16.391 1.00 44.06 450 CYS A CA 1
ATOM 3660 C C . CYS A 1 450 ? -24.290 -27.071 15.442 1.00 44.06 450 CYS A C 1
ATOM 3662 O O . CYS A 1 450 ? -24.539 -27.401 14.290 1.00 44.06 450 CYS A O 1
ATOM 3664 N N . LEU A 1 451 ? -23.013 -27.039 15.853 1.00 43.66 451 LEU A N 1
ATOM 3665 C CA . LEU A 1 451 ? -21.957 -27.589 14.961 1.00 43.66 451 LEU A CA 1
ATOM 3666 C C . LEU A 1 451 ? -20.800 -28.339 15.626 1.00 43.66 451 LEU A C 1
ATOM 3668 O O . LEU A 1 451 ? -20.055 -29.041 14.943 1.00 43.66 451 LEU A O 1
ATOM 3672 N N . ARG A 1 452 ? -20.679 -28.314 16.960 1.00 39.78 452 ARG A N 1
ATOM 3673 C CA . ARG A 1 452 ? -19.675 -29.156 17.636 1.00 39.78 452 ARG A CA 1
ATOM 3674 C C . ARG A 1 452 ? -19.988 -30.654 17.543 1.00 39.78 452 ARG A C 1
ATOM 3676 O O . ARG A 1 452 ? -19.054 -31.446 17.464 1.00 39.78 452 ARG A O 1
ATOM 3683 N N . LEU A 1 453 ? -21.258 -31.067 17.506 1.00 40.09 453 LEU A N 1
ATOM 3684 C CA . LEU A 1 453 ? -21.614 -32.494 17.557 1.00 40.09 453 LEU A CA 1
ATOM 3685 C C . LEU A 1 453 ? -21.305 -33.255 16.255 1.00 40.09 453 LEU A C 1
ATOM 3687 O O . LEU A 1 453 ? -20.941 -34.427 16.328 1.00 40.09 453 LEU A O 1
ATOM 3691 N N . GLU A 1 454 ? -21.367 -32.613 15.085 1.00 40.22 454 GLU A N 1
ATOM 3692 C CA . GLU A 1 454 ? -21.049 -33.284 13.813 1.00 40.22 454 GLU A CA 1
ATOM 3693 C C . GLU A 1 454 ? -19.541 -33.391 13.556 1.00 40.22 454 GLU A C 1
ATOM 3695 O O . GLU A 1 454 ? -19.058 -34.468 13.212 1.00 40.22 454 GLU A O 1
ATOM 3700 N N . LEU A 1 455 ? -18.764 -32.335 13.820 1.00 39.53 455 LEU A N 1
ATOM 3701 C CA . LEU A 1 455 ? -17.299 -32.374 13.684 1.00 39.53 455 LEU A CA 1
ATOM 3702 C C . LEU A 1 455 ? -16.643 -33.343 14.679 1.00 39.53 455 LEU A C 1
ATOM 3704 O O . LEU A 1 455 ? -15.731 -34.081 14.309 1.00 39.53 455 LEU A O 1
ATOM 3708 N N . THR A 1 456 ? -17.144 -33.414 15.918 1.00 40.16 456 THR A N 1
ATOM 3709 C CA . THR A 1 456 ? -16.647 -34.391 16.904 1.00 40.16 456 THR A CA 1
ATOM 3710 C C . THR A 1 456 ? -17.009 -35.829 16.502 1.00 40.16 456 THR A C 1
ATOM 3712 O O . THR A 1 456 ? -16.178 -36.721 16.657 1.00 40.16 456 THR A O 1
ATOM 3715 N N . ARG A 1 457 ? -18.187 -36.066 15.895 1.00 37.62 457 ARG A N 1
ATOM 3716 C CA . ARG A 1 457 ? -18.561 -37.382 15.333 1.00 37.62 457 ARG A CA 1
ATOM 3717 C C . ARG A 1 457 ? -17.682 -37.794 14.151 1.00 37.62 457 ARG A C 1
ATOM 3719 O O . ARG A 1 457 ? -17.254 -38.941 14.103 1.00 37.62 457 ARG A O 1
ATOM 3726 N N . ILE A 1 458 ? -17.368 -36.876 13.235 1.00 46.00 458 ILE A N 1
ATOM 3727 C CA . ILE A 1 458 ? -16.500 -37.147 12.073 1.00 46.00 458 ILE A CA 1
ATOM 3728 C C . ILE A 1 458 ? -15.060 -37.468 12.517 1.00 46.00 458 ILE A C 1
ATOM 3730 O O . ILE A 1 458 ? -14.406 -38.345 11.949 1.00 46.00 458 ILE A O 1
ATOM 3734 N N . LEU A 1 459 ? -14.572 -36.816 13.577 1.00 44.75 459 LEU A N 1
ATOM 3735 C CA . LEU A 1 459 ? -13.245 -37.080 14.146 1.00 44.75 459 LEU A CA 1
ATOM 3736 C C . LEU A 1 459 ? -13.175 -38.389 14.955 1.00 44.75 459 LEU A C 1
ATOM 3738 O O . LEU A 1 459 ? -12.095 -38.972 15.047 1.00 44.75 459 LEU A O 1
ATOM 3742 N N . GLN A 1 460 ? -14.301 -38.879 15.483 1.00 42.03 460 GLN A N 1
ATOM 3743 C CA . GLN A 1 460 ? -14.406 -40.145 16.227 1.00 42.03 460 GLN A CA 1
ATOM 3744 C C . GLN A 1 460 ? -14.698 -41.375 15.345 1.00 42.03 460 GLN A C 1
ATOM 3746 O O . GLN A 1 460 ? -14.668 -42.501 15.839 1.00 42.03 460 GLN A O 1
ATOM 3751 N N . MET A 1 461 ? -14.953 -41.19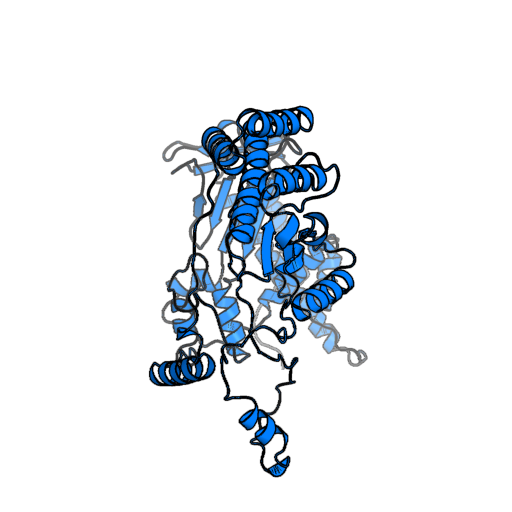4 14.044 1.00 37.41 461 MET A N 1
ATOM 3752 C CA . MET A 1 461 ? -15.143 -42.302 13.102 1.00 37.41 461 MET A CA 1
ATOM 3753 C C . MET A 1 461 ? -13.817 -43.007 12.753 1.00 37.41 461 MET A C 1
ATOM 3755 O O . MET A 1 461 ? -12.791 -42.333 12.580 1.00 37.41 461 MET A O 1
ATOM 3759 N N . PRO A 1 462 ? -13.822 -44.350 12.604 1.00 43.16 462 PRO A N 1
ATOM 3760 C CA . PRO A 1 462 ? -12.637 -45.116 12.237 1.00 43.16 462 PRO A CA 1
ATOM 3761 C C . PRO A 1 462 ? -12.105 -44.700 10.850 1.00 43.16 462 PRO A C 1
ATOM 3763 O O . PRO A 1 462 ? -12.900 -44.383 9.956 1.00 43.16 462 PRO A O 1
ATOM 3766 N N . PRO A 1 463 ? -10.772 -44.720 10.637 1.00 49.06 463 PRO A N 1
ATOM 3767 C CA . PRO A 1 463 ? -10.126 -44.169 9.441 1.00 49.06 463 PRO A CA 1
ATOM 3768 C C . PRO A 1 463 ? -10.655 -44.734 8.116 1.00 49.06 463 PRO A C 1
ATOM 3770 O O . PRO A 1 463 ? -10.661 -44.032 7.113 1.00 49.06 463 PRO A O 1
ATOM 3773 N N . SER A 1 464 ? -11.155 -45.972 8.124 1.00 40.59 464 SER A N 1
ATOM 3774 C CA . SER A 1 464 ? -11.721 -46.671 6.963 1.00 40.59 464 SER A CA 1
ATOM 3775 C C . SER A 1 464 ? -13.037 -46.087 6.434 1.00 40.59 464 SER A C 1
ATOM 3777 O O . SER A 1 464 ? -13.471 -46.467 5.352 1.00 40.59 464 SER A O 1
ATOM 3779 N N . SER A 1 465 ? -13.673 -45.174 7.175 1.00 39.00 465 SER A N 1
ATOM 3780 C CA . SER A 1 465 ? -14.943 -44.526 6.805 1.00 39.00 465 SER A CA 1
ATOM 3781 C C . SER A 1 465 ? -14.805 -43.035 6.465 1.00 39.00 465 SER A C 1
ATOM 3783 O O . SER A 1 465 ? -15.795 -42.369 6.164 1.00 39.00 465 SER A O 1
ATOM 3785 N N . ARG A 1 466 ? -13.576 -42.501 6.468 1.00 42.84 466 ARG A N 1
ATOM 3786 C CA . ARG A 1 466 ? -13.286 -41.142 5.996 1.00 42.84 466 ARG A CA 1
ATOM 3787 C C . ARG A 1 466 ? -13.114 -41.182 4.475 1.00 42.84 466 ARG A C 1
ATOM 3789 O O . ARG A 1 466 ? -12.225 -41.865 3.977 1.00 42.84 466 ARG A O 1
ATOM 3796 N N . PHE A 1 467 ? -13.953 -40.457 3.734 1.00 35.97 467 PHE A N 1
ATOM 3797 C CA . PHE A 1 467 ? -13.712 -40.204 2.308 1.00 35.97 467 PHE A CA 1
ATOM 3798 C C . PHE A 1 467 ? -12.303 -39.608 2.109 1.00 35.97 467 PHE A C 1
ATOM 3800 O O . PHE A 1 467 ? -11.851 -38.843 2.968 1.00 35.97 467 PHE A O 1
ATOM 3807 N N . PRO A 1 468 ? -11.596 -39.932 1.009 1.00 29.70 468 PRO A N 1
ATOM 3808 C CA . PRO A 1 468 ? -10.207 -39.537 0.822 1.00 29.70 468 PRO A CA 1
ATOM 3809 C C . PRO A 1 468 ? -10.117 -38.040 0.497 1.00 29.70 468 PRO A C 1
ATOM 3811 O O . PRO A 1 468 ? -10.104 -37.630 -0.658 1.00 29.70 468 PRO A O 1
ATOM 3814 N N . LEU A 1 469 ? -10.048 -37.212 1.535 1.00 31.28 469 LEU A N 1
ATOM 3815 C CA . LEU A 1 469 ? -9.594 -35.825 1.472 1.00 31.28 469 LEU A CA 1
ATOM 3816 C C . LEU A 1 469 ? -8.143 -35.802 1.949 1.00 31.28 469 LEU A C 1
ATOM 3818 O O . LEU A 1 469 ? -7.852 -35.549 3.118 1.00 31.28 469 LEU A O 1
ATOM 3822 N N . ASN A 1 470 ? -7.221 -36.119 1.042 1.00 27.75 470 ASN A N 1
ATOM 3823 C CA . ASN A 1 470 ? -5.804 -35.904 1.295 1.00 27.75 470 ASN A CA 1
ATOM 3824 C C . ASN A 1 470 ? -5.493 -34.405 1.178 1.00 27.75 470 ASN A C 1
ATOM 3826 O O . ASN A 1 470 ? -5.745 -33.788 0.147 1.00 27.75 470 ASN A O 1
ATOM 3830 N N . HIS A 1 471 ? -4.897 -33.879 2.253 1.00 29.47 471 HIS A N 1
ATOM 3831 C CA . HIS A 1 471 ? -4.274 -32.558 2.413 1.00 29.47 471 HIS A CA 1
ATOM 3832 C C . HIS A 1 471 ? -5.170 -31.371 2.802 1.00 29.47 471 HIS A C 1
ATOM 3834 O O . HIS A 1 471 ? -5.235 -30.366 2.105 1.00 29.47 471 HIS A O 1
ATOM 3840 N N . VAL A 1 472 ? -5.711 -31.411 4.025 1.00 26.92 472 VAL A N 1
ATOM 3841 C CA . VAL A 1 472 ? -5.893 -30.198 4.845 1.00 26.92 472 VAL A CA 1
ATOM 3842 C C . VAL A 1 472 ? -5.338 -30.477 6.245 1.00 26.92 472 VAL A C 1
ATOM 3844 O O . VAL A 1 472 ? -5.840 -31.345 6.958 1.00 26.92 472 VAL A O 1
ATOM 3847 N N . LYS A 1 473 ? -4.267 -29.773 6.636 1.00 25.14 473 LYS A N 1
ATOM 3848 C CA . LYS A 1 473 ? -3.799 -29.734 8.032 1.00 25.14 473 LYS A CA 1
ATOM 3849 C C . LYS A 1 473 ? -4.776 -28.864 8.844 1.00 25.14 473 LYS A C 1
ATOM 3851 O O . LYS A 1 473 ? -5.096 -27.770 8.383 1.00 25.14 473 LYS A O 1
ATOM 3856 N N . PRO A 1 474 ? -5.238 -29.295 10.029 1.00 26.25 474 PRO A N 1
ATOM 3857 C CA . PRO A 1 474 ? -6.143 -28.497 10.847 1.00 26.25 474 PRO A CA 1
ATOM 3858 C C . PRO A 1 474 ? -5.375 -27.361 11.537 1.00 26.25 474 PRO A C 1
ATOM 3860 O O . PRO A 1 474 ? -4.536 -27.603 12.404 1.00 26.25 474 PRO A O 1
ATOM 3863 N N . ALA A 1 475 ? -5.665 -26.121 11.146 1.00 23.34 475 ALA A N 1
ATOM 3864 C CA . ALA A 1 475 ? -5.310 -24.938 11.920 1.00 23.34 475 ALA A CA 1
ATOM 3865 C C . ALA A 1 475 ? -6.339 -24.747 13.051 1.00 23.34 475 ALA A C 1
ATOM 3867 O O . ALA A 1 475 ? -7.544 -24.785 12.810 1.00 23.34 475 ALA A O 1
ATOM 3868 N N . SER A 1 476 ? -5.815 -24.636 14.274 1.00 24.52 476 SER A N 1
ATOM 3869 C CA . SER A 1 476 ? -6.400 -24.058 15.496 1.00 24.52 476 SER A CA 1
ATOM 3870 C C . SER A 1 476 ? -7.933 -23.922 15.588 1.00 24.52 476 SER A C 1
ATOM 3872 O O . SER A 1 476 ? -8.566 -23.032 15.024 1.00 24.52 476 SER A O 1
ATOM 3874 N N . LEU A 1 477 ? -8.517 -24.777 16.433 1.00 22.61 477 LEU A N 1
ATOM 3875 C CA . LEU A 1 477 ? -9.909 -24.741 16.882 1.00 22.61 477 LEU A CA 1
ATOM 3876 C C . LEU A 1 477 ? -10.207 -23.490 17.730 1.00 22.61 477 LEU A C 1
ATOM 3878 O O . LEU A 1 477 ? -9.725 -23.3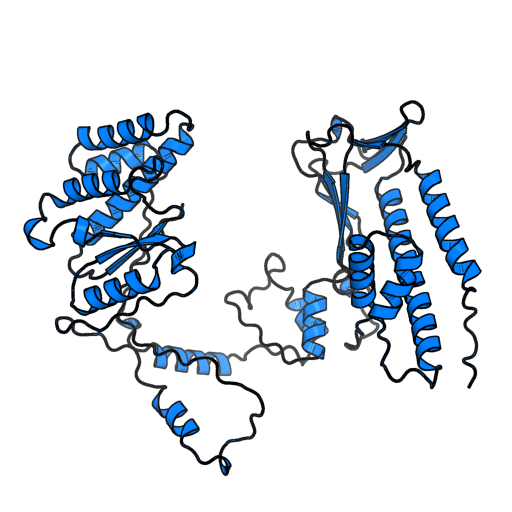79 18.855 1.00 22.61 477 LEU A O 1
ATOM 3882 N N . PHE A 1 478 ? -11.073 -22.603 17.235 1.00 23.95 478 PHE A N 1
ATOM 3883 C CA . PHE A 1 478 ? -11.681 -21.521 18.016 1.00 23.95 478 PHE A CA 1
ATOM 3884 C C . PHE A 1 478 ? -13.008 -21.976 18.645 1.00 23.95 478 PHE A C 1
ATOM 3886 O O . PHE A 1 478 ? -13.896 -22.511 17.979 1.00 23.95 478 PHE A O 1
ATOM 3893 N N . SER A 1 479 ? -13.147 -21.770 19.954 1.00 24.70 479 SER A N 1
ATOM 3894 C CA . SER A 1 479 ? -14.404 -21.893 20.693 1.00 24.70 479 SER A CA 1
ATOM 3895 C C . SER A 1 479 ? -15.169 -20.571 20.636 1.00 24.70 479 SER A C 1
ATOM 3897 O O . SER A 1 479 ? -14.705 -19.583 21.193 1.00 24.70 479 SER A O 1
ATOM 3899 N N . ASN A 1 480 ? -16.345 -20.563 20.006 1.00 24.02 480 ASN A N 1
ATOM 3900 C CA . ASN A 1 480 ? -17.262 -19.425 20.025 1.00 24.02 480 ASN A CA 1
ATOM 3901 C C . ASN A 1 480 ? -18.347 -19.644 21.089 1.00 24.02 480 ASN A C 1
ATOM 3903 O O . ASN A 1 480 ? -19.193 -20.525 20.947 1.00 24.02 480 ASN A O 1
ATOM 3907 N N . LEU A 1 481 ? -18.310 -18.823 22.136 1.00 23.20 481 LEU A N 1
ATOM 3908 C CA . LEU A 1 481 ? -19.413 -18.528 23.050 1.00 23.20 481 LEU A CA 1
ATOM 3909 C C . LEU A 1 481 ? -19.337 -17.016 23.280 1.00 23.20 481 LEU A C 1
ATOM 3911 O O . LEU A 1 481 ? -18.422 -16.528 23.934 1.00 23.20 481 LEU A O 1
ATOM 3915 N N . VAL A 1 482 ? -20.235 -16.261 22.647 1.00 26.28 482 VAL A N 1
ATOM 3916 C CA . VAL A 1 482 ? -20.234 -14.796 22.730 1.00 26.28 482 VAL A CA 1
ATOM 3917 C C . VAL A 1 482 ? -21.245 -14.369 23.786 1.00 26.28 482 VAL A C 1
ATOM 3919 O O . VAL A 1 482 ? -22.440 -14.305 23.522 1.00 26.28 482 VAL A O 1
ATOM 3922 N N . GLN A 1 483 ? -20.750 -14.024 24.970 1.00 24.06 483 GLN A N 1
ATOM 3923 C CA . GLN A 1 483 ? -21.290 -12.904 25.731 1.00 24.06 483 GLN A CA 1
ATOM 3924 C C . GLN A 1 483 ? -20.309 -11.754 25.554 1.00 24.06 483 GLN A C 1
ATOM 3926 O O . GLN A 1 483 ? -19.221 -11.761 26.116 1.00 24.06 483 GLN A O 1
ATOM 3931 N N . LEU A 1 484 ? -20.670 -10.789 24.717 1.00 23.56 484 LEU A N 1
ATOM 3932 C CA . LEU A 1 484 ? -19.961 -9.522 24.627 1.00 23.56 484 LEU A CA 1
ATOM 3933 C C . LEU A 1 484 ? -20.941 -8.506 24.052 1.00 23.56 484 LEU A C 1
ATOM 3935 O O . LEU A 1 484 ? -21.182 -8.450 22.846 1.00 23.56 484 LEU A O 1
ATOM 3939 N N . LYS A 1 485 ? -21.534 -7.708 24.943 1.00 25.67 485 LYS A N 1
ATOM 3940 C CA . LYS A 1 485 ? -22.223 -6.471 24.577 1.00 25.67 485 LYS A CA 1
ATOM 3941 C C . LYS A 1 485 ? -21.139 -5.451 24.212 1.00 25.67 485 LYS A C 1
ATOM 3943 O O . LYS A 1 485 ? -20.826 -4.562 24.991 1.00 25.67 485 LYS A O 1
ATOM 3948 N N . ILE A 1 486 ? -20.494 -5.632 23.056 1.00 26.12 486 ILE A N 1
ATOM 3949 C CA . ILE A 1 486 ? -19.548 -4.647 22.520 1.00 26.12 486 ILE A CA 1
ATOM 3950 C C . ILE A 1 486 ? -20.384 -3.557 21.869 1.00 26.12 486 ILE A C 1
ATOM 3952 O O . ILE A 1 486 ? -20.806 -3.689 20.720 1.00 26.12 486 ILE A O 1
ATOM 3956 N N . MET A 1 487 ? -20.599 -2.457 22.582 1.00 26.16 487 MET A N 1
ATOM 3957 C CA . MET A 1 487 ? -20.911 -1.205 21.909 1.00 26.16 487 MET A CA 1
ATOM 3958 C C . MET A 1 487 ? -19.647 -0.728 21.203 1.00 26.16 487 MET A C 1
ATOM 3960 O O . MET A 1 487 ? -18.764 -0.123 21.804 1.00 26.16 487 MET A O 1
ATOM 3964 N N . LYS A 1 488 ? -19.534 -1.038 19.908 1.00 24.91 488 LYS A N 1
ATOM 3965 C CA . LYS A 1 488 ? -18.544 -0.406 19.035 1.00 24.91 488 LYS A CA 1
ATOM 3966 C C . LYS A 1 488 ? -18.995 1.030 18.783 1.00 24.91 488 LYS A C 1
ATOM 3968 O O . LYS A 1 488 ? -19.686 1.302 17.807 1.00 24.91 488 LYS A O 1
ATOM 3973 N N . LYS A 1 489 ? -18.597 1.952 19.655 1.00 28.41 489 LYS A N 1
ATOM 3974 C CA . LYS A 1 489 ? -18.608 3.381 19.337 1.00 28.41 489 LYS A CA 1
ATOM 3975 C C . LYS A 1 489 ? -17.303 3.689 18.608 1.00 28.41 489 LYS A C 1
ATOM 3977 O O . LYS A 1 489 ? -16.234 3.763 19.206 1.00 28.41 489 LYS A O 1
ATOM 3982 N N . ALA A 1 490 ? -17.387 3.756 17.279 1.00 23.03 490 ALA A N 1
ATOM 3983 C CA . ALA A 1 490 ? -16.272 4.159 16.438 1.00 23.03 490 ALA A CA 1
ATOM 3984 C C . ALA A 1 490 ? -16.014 5.648 16.669 1.00 23.03 490 ALA A C 1
ATOM 3986 O O . ALA A 1 490 ? -16.740 6.513 16.183 1.00 23.03 490 ALA A O 1
ATOM 3987 N N . VAL A 1 491 ? -14.964 5.936 17.428 1.00 26.14 491 VAL A N 1
ATOM 3988 C CA . VAL A 1 491 ? -14.386 7.268 17.527 1.00 26.14 491 VAL A CA 1
ATOM 3989 C C . VAL A 1 491 ? -13.542 7.460 16.256 1.00 26.14 491 VAL A C 1
ATOM 3991 O O . VAL A 1 491 ? -12.338 7.230 16.252 1.00 26.14 491 VAL A O 1
ATOM 3994 N N . LEU A 1 492 ? -14.201 7.765 15.129 1.00 25.08 492 LEU A N 1
ATOM 3995 C CA . LEU A 1 492 ? -13.534 8.125 13.870 1.00 25.08 492 LEU A CA 1
ATOM 3996 C C . LEU A 1 492 ? -12.748 9.422 14.082 1.00 25.08 492 LEU A C 1
ATOM 3998 O O . LEU A 1 492 ? -13.341 10.429 14.470 1.00 25.08 492 LEU A O 1
ATOM 4002 N N . GLY A 1 493 ? -11.424 9.338 13.956 1.00 30.22 493 GLY A N 1
ATOM 4003 C CA . GLY A 1 493 ? -10.508 10.478 14.022 1.00 30.22 493 GLY A CA 1
ATOM 4004 C C . GLY A 1 493 ? -10.726 11.466 12.895 1.00 30.22 493 GLY A C 1
ATOM 4005 O O . GLY A 1 493 ? -11.214 11.028 11.828 1.00 30.22 493 GLY A O 1
#

pLDDT: mean 77.23, std 18.81, range [22.61, 96.38]

Sequence (493 aa):
MRASGRDWPSLHDLITSFRDKAKDIFNTYNLQHTCKSHEGFATNGRNFLFYDYQYHHVLDARNKRIEVEQDKKNRANWIKAVDPGTQGSGVNIRSILSEIAGYLTYFQRGISYLAENYLYLKNEDDNNQELFSLESALRTVLNHFRLDEADVDFLTNNIMEGYMPYNLGLDKGSIQRLGFYDAGFRYHDIVDSDEHDTLSKIYMYNFSRTPESFLARLCSQALVVGISATAGLYTNIGNYDLQYLKYRLRNSFIRMEEASLSRLNKQFLETTRGYDSITIQTEFIGTQLFNEAVCQLESLLDDREAANALWNCIQCSNSDIDEQGLEYILCRYVRALTVWRYFLDHPDCSAFLCLFNKLPKPKDPMFDLDILRDYAELIMSDKVSEIGPVNELFIVLKSDQFEEAKEQLLCELGAGKRRFILSSYQTIGAGQNLQYPIPSSVTPLHISFCLRLELTRILQMPPSSRFPLNHVKPASLFSNLVQLKIMKKAVLG